Protein AF-0000000066258138 (afdb_homodimer)

Foldseek 3Di:
DPCQPVLVVLLVVVLVCLVVLHADALVSLLSVLLCLLVLNDDLVSLLSVFVSCVVSDPALSNLLSNLVNQQVQWQADAADPLEEEEEELDDLLLQFFAQSLLLQLLLLLLPHAYAYEWEADDNHQGTNVLLLVLLQFDLPFDVVLQNCLRHPLRYHYDYRCVTRVSCVSCVVSCVVVVDDGSVSVNRVSRRRNLALFYEYFYQDPVCQASVLLSSVVSRHAKYKAKADPVRDRACAAQAKIWIWIDHPNDTDIDIDYLVVQPDHRDDSVQRRAHHSNRSNVVSLCLLQQDDGRSVSRSLQRSLVSCCRSVVDPDSNVSSVSSNCSSPVSSSVVSSVVSSVSRPDDD/DPVQPVLVVLLVVVLVCLVVLHADALVSLLSVLLCLLVLNDDLVSLLSVFVSCVVSDPALSNLLSNLVNQQVQWQADAADPLEEEEEELDDLLLQFFAQSLLLQLLLLLLVHAYAYEWEADDNHQGTNVLLLVLLQFDLPFDVVLQNCLRHPLRYHYDYRCVTRVSCVSCVVSCVVVVDDGSVSVNRVSRRRNLALFYEYFYQDPVCQASVLLSSVVSRHAKYKAKADPVRDRACAAQAKIWIWIDHPNDTDIDIDYLVVQPAHRDDSVQRRAHHSNRSNVVSLCLLQQDDGRSVSRSLQRSLVSCCRSVVDPDSNVSSVSSNVSSPVSSSVVSSVVSSVSRPDDD

Radius of gyration: 32.5 Å; Cα contacts (8 Å, |Δi|>4): 1583; chains: 2; bounding box: 50×94×75 Å

Secondary structure (DSSP, 8-state):
--SHHHHHHHHHHHHHHHHTTPPPPHHHHHHHHHHHHTT-S-HHHHHHHHHHHHHH---HHHHHHHHHHHHHHS------TT-EEEEE-------B--HHHHHHHHHHHTT--EEEEE-S-SSSS--HHHHHHHHT--TT--HHHHHHHHHHSSEEEEEHHHH-GGGHHHHHHHHHH-S--THHHHGGG--TT--SEEEEE-SSGGGHHHHHHHHHHTT-SEEEEEEETTS-SS--SSS-EEEEEEETTEEEEEEE-GGGGTPPP--GGGGB--SHHHHHHHHHHHHTT--SHHHHHHHHHHHHHHHHHTS-SSHHHHHHHHHHHHHTTHHHHHHHHHHHHHT---/--SHHHHHHHHHHHHHHHHTTPPPPHHHHHHHHHHHHTT-S-HHHHHHHHHHHHHH---HHHHHHHHHHHHHHS------TT-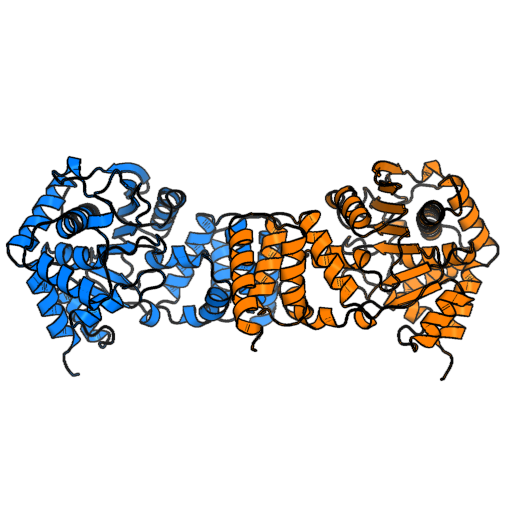EEEEE-------B--HHHHHHHHHHHTT--EEEEE-S-SSSS--HHHHHHHHT--TT--HHHHHHHHHHSSEEEEEHHHH-GGGHHHHHHHHHH-S--THHHHGGG--TT--SEEEEE-SSGGGHHHHHHHHHHTT-SEEEEEEETTS-SS--SSS-EEEEEEETTEEEEEEE-GGGGTPPP--GGGGB--SHHHHHHHHHHHHTT--SHHHHHHHHHHHHHHHHHTS-SSHHHHHHHHHHHHHTTHHHHHHHHHHHHHT---

InterPro domains:
  IPR000312 Glycosyl transferase, family 3 [PF00591] (83-331)
  IPR005940 Anthranilate phosphoribosyl transferase [MF_00211] (13-341)
  IPR005940 Anthranilate phosphoribosyl transferase [PTHR43285] (11-343)
  IPR005940 Anthranilate phosphoribosyl transferase [TIGR01245] (17-340)
  IPR017459 Glycosyl transferase family 3, N-terminal domain [PF02885] (12-74)
  IPR035902 Nucleoside phosphorylase/phosphoribosyltransferase catalytic domain superfamily [G3DSA:3.40.1030.10] (81-346)
  IPR035902 Nucleoside phosphorylase/phosphoribosyltransferase catalytic domain superfamily [SSF52418] (82-344)
  IPR036320 Glycosyl transferase family 3, N-terminal domain superfamily [SSF47648] (11-77)

Solvent-accessible surface area (backbone atoms only — not comparable to full-atom values): 33116 Å² total; per-residue (Å²): 132,82,72,57,61,64,50,48,51,50,49,24,53,50,42,42,41,31,37,75,57,47,83,53,51,38,66,56,21,28,51,54,40,44,37,37,46,68,57,70,52,53,48,15,40,50,15,17,48,40,27,18,37,38,38,71,53,76,47,50,40,33,53,38,14,36,23,52,41,50,45,70,61,28,53,66,48,84,60,54,89,70,23,26,27,46,32,46,39,51,74,41,70,70,39,45,48,61,44,50,61,54,14,39,34,28,36,16,42,68,69,40,31,23,55,30,46,38,41,64,48,84,64,42,69,33,20,56,53,42,24,39,43,60,67,52,32,41,86,80,38,55,67,69,37,42,42,43,26,25,63,76,52,17,37,24,74,43,49,40,76,80,26,39,63,43,50,67,56,46,47,62,36,49,61,59,35,59,52,86,37,69,70,48,62,33,59,64,62,35,45,49,53,63,57,35,21,32,34,36,12,28,43,42,68,86,46,21,55,47,49,26,52,28,39,48,77,73,58,41,56,22,32,37,16,23,18,12,76,86,37,39,32,36,57,37,29,66,41,47,13,46,33,14,34,24,46,86,89,38,77,46,77,52,74,45,46,33,61,78,55,74,39,68,73,39,57,73,76,60,40,50,40,47,46,24,61,56,32,24,52,52,47,52,42,32,27,69,44,47,83,53,57,57,40,48,33,22,26,51,43,20,3,50,42,32,31,42,55,62,77,34,90,38,56,46,58,14,29,51,51,30,49,47,19,21,68,70,38,38,14,38,47,36,52,54,50,42,26,54,49,27,60,56,81,131,132,81,68,58,60,65,48,48,52,50,50,25,51,50,43,41,41,31,36,74,57,47,83,52,50,37,66,55,22,29,53,52,41,45,37,38,47,69,56,70,52,53,49,16,40,51,15,17,48,41,27,17,38,39,39,71,55,74,47,52,40,34,52,36,15,38,24,52,40,51,44,70,61,28,54,64,46,82,61,54,90,70,22,26,27,47,31,45,40,51,72,41,68,68,40,46,48,60,43,51,60,52,15,39,34,28,36,17,43,67,70,41,32,23,55,29,47,38,40,64,48,86,63,40,70,33,20,54,51,41,24,39,43,60,67,53,33,41,86,79,38,55,65,67,37,41,41,45,23,25,64,76,53,17,37,24,74,43,51,41,75,80,27,39,62,42,50,67,56,46,48,62,34,50,61,60,35,58,52,87,38,68,70,47,63,35,59,63,61,35,46,48,53,63,58,35,20,33,34,36,13,28,44,43,68,83,45,21,56,47,50,24,52,27,39,48,76,73,60,42,55,21,33,37,15,22,18,12,75,86,36,38,31,37,57,35,29,64,40,49,12,45,33,14,32,25,47,88,91,40,78,45,79,52,72,47,47,31,61,78,55,74,38,68,72,39,58,72,76,60,39,51,40,47,46,23,61,56,31,26,52,52,48,51,41,33,26,70,44,46,84,53,55,56,42,49,32,21,26,52,43,20,3,49,43,31,31,42,57,63,77,33,90,37,56,46,57,14,28,51,50,30,50,49,21,21,68,70,38,38,13,38,48,38,51,53,50,41,27,54,50,28,60,56,81,131

Structure (mmCIF, N/CA/C/O backbone):
data_AF-0000000066258138-model_v1
#
loop_
_entity.id
_entity.type
_entity.pdbx_description
1 polymer 'Anthranilate phosphoribosyltransferase'
#
loop_
_atom_site.group_PDB
_atom_site.id
_atom_site.type_symbol
_atom_site.label_atom_id
_atom_site.label_alt_id
_atom_site.label_comp_id
_atom_site.label_asym_id
_atom_site.label_entity_id
_atom_site.label_seq_id
_atom_site.pdbx_PDB_ins_code
_atom_site.Cartn_x
_atom_site.Cartn_y
_atom_site.Cartn_z
_atom_site.occupancy
_atom_site.B_iso_or_equiv
_atom_site.auth_seq_id
_atom_site.auth_comp_id
_atom_site.auth_asym_id
_atom_site.auth_atom_id
_atom_site.pdbx_PDB_model_num
ATOM 1 N N . MET A 1 1 ? -26.719 3.637 -16.812 1 28.19 1 MET A N 1
ATOM 2 C CA . MET A 1 1 ? -26.484 4.492 -15.648 1 28.19 1 MET A CA 1
ATOM 3 C C . MET A 1 1 ? -25.078 4.309 -15.102 1 28.19 1 MET A C 1
ATOM 5 O O . MET A 1 1 ? -24.641 3.18 -14.883 1 28.19 1 MET A O 1
ATOM 9 N N . SER A 1 2 ? -24.031 5.078 -15.109 1 35.41 2 SER A N 1
ATOM 10 C CA . SER A 1 2 ? -22.578 5.059 -15.156 1 35.41 2 SER A CA 1
ATOM 11 C C . SER A 1 2 ? -21.984 4.469 -13.883 1 35.41 2 SER A C 1
ATOM 13 O O . SER A 1 2 ? -22.234 4.977 -12.781 1 35.41 2 SER A O 1
ATOM 15 N N . THR A 1 3 ? -21.797 3.062 -13.68 1 49.16 3 THR A N 1
ATOM 16 C CA . THR A 1 3 ? -21.297 2.055 -12.742 1 49.16 3 THR A CA 1
ATOM 17 C C . THR A 1 3 ? -20.078 2.572 -11.984 1 49.16 3 THR A C 1
ATOM 19 O O . THR A 1 3 ? -19.719 2.037 -10.93 1 49.16 3 THR A O 1
ATOM 22 N N . ALA A 1 4 ? -19.656 3.838 -12.273 1 62.53 4 ALA A N 1
ATOM 23 C CA . ALA A 1 4 ? -18.391 4.504 -11.969 1 62.53 4 ALA A CA 1
ATOM 24 C C . ALA A 1 4 ? -18.406 5.082 -10.562 1 62.53 4 ALA A C 1
ATOM 26 O O . ALA A 1 4 ? -17.484 4.844 -9.781 1 62.53 4 ALA A O 1
ATOM 27 N N . PRO A 1 5 ? -19.594 5.633 -10.227 1 62.19 5 PRO A N 1
ATOM 28 C CA . PRO A 1 5 ? -19.5 6.258 -8.906 1 62.19 5 PRO A CA 1
ATOM 29 C C . PRO A 1 5 ? -19.562 5.242 -7.77 1 62.19 5 PRO A C 1
ATOM 31 O O . PRO A 1 5 ? -18.844 5.375 -6.777 1 62.19 5 PRO A O 1
ATOM 34 N N . VAL A 1 6 ? -20.328 4.152 -7.898 1 70.75 6 VAL A N 1
ATOM 35 C CA . VAL A 1 6 ? -20.453 3.137 -6.859 1 70.75 6 VAL A CA 1
ATOM 36 C C . VAL A 1 6 ? -19.172 2.336 -6.754 1 70.75 6 VAL A C 1
ATOM 38 O O . VAL A 1 6 ? -18.719 2.02 -5.648 1 70.75 6 VAL A O 1
ATOM 41 N N . THR A 1 7 ? -18.594 2.18 -7.848 1 82 7 THR A N 1
ATOM 42 C CA . THR A 1 7 ? -17.344 1.426 -7.898 1 82 7 THR A CA 1
ATOM 43 C C . THR A 1 7 ? -16.219 2.211 -7.246 1 82 7 THR A C 1
ATOM 45 O O . THR A 1 7 ? -15.414 1.647 -6.504 1 82 7 THR A O 1
ATOM 48 N N . LEU A 1 8 ? -16.344 3.525 -7.531 1 81.81 8 LEU A N 1
ATOM 49 C CA . LEU A 1 8 ? -15.328 4.395 -6.945 1 81.81 8 LEU A CA 1
ATOM 50 C C . LEU A 1 8 ? -15.477 4.449 -5.426 1 81.81 8 LEU A C 1
ATOM 52 O O . LEU A 1 8 ? -14.484 4.363 -4.699 1 81.81 8 LEU A O 1
ATOM 56 N N . ALA A 1 9 ? -16.672 4.555 -4.969 1 88.38 9 ALA A N 1
ATOM 57 C CA . ALA A 1 9 ? -16.922 4.613 -3.533 1 88.38 9 ALA A CA 1
ATOM 58 C C . ALA A 1 9 ? -16.516 3.314 -2.846 1 88.38 9 ALA A C 1
ATOM 60 O O . ALA A 1 9 ? -15.938 3.338 -1.757 1 88.38 9 ALA A O 1
ATOM 61 N N . LEU A 1 10 ? -16.812 2.234 -3.469 1 93.62 10 LEU A N 1
ATOM 62 C CA . LEU A 1 10 ? -16.469 0.935 -2.898 1 93.62 10 LEU A CA 1
ATOM 63 C C . LEU A 1 10 ? -14.961 0.756 -2.807 1 93.62 10 LEU A C 1
ATOM 65 O O . LEU A 1 10 ? -14.445 0.261 -1.801 1 93.62 10 LEU A O 1
ATOM 69 N N . MET A 1 11 ? -14.258 1.179 -3.832 1 96.44 11 MET A N 1
ATOM 70 C CA . MET A 1 11 ? -12.805 1.067 -3.848 1 96.44 11 MET A CA 1
ATOM 71 C C . MET A 1 11 ? -12.188 1.863 -2.703 1 96.44 11 MET A C 1
ATOM 73 O O . MET A 1 11 ? -11.32 1.357 -1.989 1 96.44 11 MET A O 1
ATOM 77 N N . LYS A 1 12 ? -12.656 3.086 -2.514 1 96.38 12 LYS A N 1
ATOM 78 C CA . LYS A 1 12 ? -12.133 3.924 -1.436 1 96.38 12 LYS A CA 1
ATOM 79 C C . LYS A 1 12 ? -12.469 3.334 -0.069 1 96.38 12 LYS A C 1
ATOM 81 O O . LYS A 1 12 ? -11.648 3.375 0.85 1 96.38 12 LYS A O 1
ATOM 86 N N . GLU A 1 13 ? -13.648 2.805 0.04 1 96.88 13 GLU A N 1
ATOM 87 C CA . GLU A 1 13 ? -14.055 2.16 1.283 1 96.88 13 GLU A CA 1
ATOM 88 C C . GLU A 1 13 ? -13.148 0.978 1.615 1 96.88 13 GLU A C 1
ATOM 90 O O . GLU A 1 13 ? -12.703 0.832 2.756 1 96.88 13 GLU A O 1
ATOM 95 N N . ILE A 1 14 ? -12.867 0.158 0.681 1 97.75 14 ILE A N 1
ATOM 96 C CA . ILE A 1 14 ? -12.031 -1.023 0.871 1 97.75 14 ILE A CA 1
ATOM 97 C C . ILE A 1 14 ? -10.602 -0.597 1.208 1 97.75 14 ILE A C 1
ATOM 99 O O . ILE A 1 14 ? -9.977 -1.152 2.117 1 97.75 14 ILE A O 1
ATOM 103 N N . LEU A 1 15 ? -10.125 0.414 0.469 1 98.12 15 LEU A N 1
ATOM 104 C CA . LEU A 1 15 ? -8.781 0.909 0.759 1 98.12 15 LEU A CA 1
ATOM 105 C C . LEU A 1 15 ? -8.695 1.45 2.182 1 98.12 15 LEU A C 1
ATOM 107 O O . LEU A 1 15 ? -7.68 1.277 2.857 1 98.12 15 LEU A O 1
ATOM 111 N N . GLY A 1 16 ? -9.773 2.133 2.605 1 97.69 16 GLY A N 1
ATOM 112 C CA . GLY A 1 16 ? -9.82 2.602 3.982 1 97.69 16 GLY A CA 1
ATOM 113 C C . GLY A 1 16 ? -9.734 1.477 4.996 1 97.69 16 GLY A C 1
ATOM 114 O O . GLY A 1 16 ? -9.055 1.604 6.016 1 97.69 16 GLY A O 1
ATOM 115 N N . ARG A 1 17 ? -10.414 0.363 4.734 1 97.75 17 ARG A N 1
ATOM 116 C CA . ARG A 1 17 ? -10.367 -0.805 5.605 1 97.75 17 ARG A CA 1
ATOM 117 C C . ARG A 1 17 ? -8.969 -1.406 5.648 1 97.75 17 ARG A C 1
ATOM 119 O O . ARG A 1 17 ? -8.445 -1.703 6.727 1 97.75 17 ARG A O 1
ATOM 126 N N . VAL A 1 18 ? -8.336 -1.533 4.492 1 98.25 18 VAL A N 1
ATOM 127 C CA . VAL A 1 18 ? -6.996 -2.1 4.398 1 98.25 18 VAL A CA 1
ATOM 128 C C . VAL A 1 18 ? -6 -1.186 5.109 1 98.25 18 VAL A C 1
ATOM 130 O O . VAL A 1 18 ? -5.086 -1.662 5.785 1 98.25 18 VAL A O 1
ATOM 133 N N . ALA A 1 19 ? -6.242 0.104 5 1 97.81 19 ALA A N 1
ATOM 134 C CA . ALA A 1 19 ? -5.324 1.101 5.547 1 97.81 19 ALA A CA 1
ATOM 135 C C . ALA A 1 19 ? -5.199 0.958 7.062 1 97.81 19 ALA A C 1
ATOM 137 O O . ALA A 1 19 ? -4.16 1.281 7.637 1 97.81 19 ALA A O 1
ATOM 138 N N . VAL A 1 20 ? -6.223 0.449 7.719 1 97 20 VAL A N 1
ATOM 139 C CA . VAL A 1 20 ? -6.18 0.332 9.172 1 97 20 VAL A CA 1
ATOM 140 C C . VAL A 1 20 ? -5.871 -1.111 9.562 1 97 20 VAL A C 1
ATOM 142 O O . VAL A 1 20 ? -6.102 -1.512 10.711 1 97 20 VAL A O 1
ATOM 145 N N . GLY A 1 21 ? -5.52 -1.963 8.578 1 97.62 21 GLY A N 1
ATOM 146 C CA . GLY A 1 21 ? -5.059 -3.314 8.844 1 97.62 21 GLY A CA 1
ATOM 147 C C . GLY A 1 21 ? -6.18 -4.336 8.883 1 97.62 21 GLY A C 1
ATOM 148 O O . GLY A 1 21 ? -5.973 -5.48 9.297 1 97.62 21 GLY A O 1
ATOM 149 N N . ALA A 1 22 ? -7.367 -3.938 8.484 1 97.94 22 ALA A N 1
ATOM 150 C CA . ALA A 1 22 ? -8.5 -4.859 8.5 1 97.94 22 ALA A CA 1
ATOM 151 C C . ALA A 1 22 ? -8.445 -5.82 7.316 1 97.94 22 ALA A C 1
ATOM 153 O O . ALA A 1 22 ? -8.016 -5.445 6.227 1 97.94 22 ALA A O 1
ATOM 154 N N . SER A 1 23 ? -8.898 -7.059 7.566 1 98.19 23 SER A N 1
ATOM 155 C CA . SER A 1 23 ? -8.992 -8.039 6.492 1 98.19 23 SER A CA 1
ATOM 156 C C . SER A 1 23 ? -10.312 -7.91 5.742 1 98.19 23 SER A C 1
ATOM 158 O O . SER A 1 23 ? -11.234 -7.234 6.207 1 98.19 23 SER A O 1
ATOM 160 N N . LEU A 1 24 ? -10.344 -8.43 4.598 1 98.44 24 LEU A N 1
ATOM 161 C CA . LEU A 1 24 ? -11.555 -8.445 3.779 1 98.44 24 LEU A CA 1
ATOM 162 C C . LEU A 1 24 ? -12.227 -9.812 3.832 1 98.44 24 LEU A C 1
ATOM 164 O O . LEU A 1 24 ? -11.555 -10.844 3.891 1 98.44 24 LEU A O 1
ATOM 168 N N . SER A 1 25 ? -13.57 -9.82 3.832 1 98.44 25 SER A N 1
ATOM 169 C CA . SER A 1 25 ? -14.289 -11.062 3.594 1 98.44 25 SER A CA 1
ATOM 170 C C . SER A 1 25 ? -14.078 -11.562 2.168 1 98.44 25 SER A C 1
ATOM 172 O O . SER A 1 25 ? -13.57 -10.828 1.318 1 98.44 25 SER A O 1
ATOM 174 N N . GLU A 1 26 ? -14.461 -12.82 1.921 1 98.56 26 GLU A N 1
ATOM 175 C CA . GLU A 1 26 ? -14.375 -13.359 0.565 1 98.56 26 GLU A CA 1
ATOM 176 C C . GLU A 1 26 ? -15.164 -12.508 -0.418 1 98.56 26 GLU A C 1
ATOM 178 O O . GLU A 1 26 ? -14.695 -12.219 -1.52 1 98.56 26 GLU A O 1
ATOM 183 N N . THR A 1 27 ? -16.328 -12.07 0.033 1 98.25 27 THR A N 1
ATOM 184 C CA . THR A 1 27 ? -17.203 -11.273 -0.815 1 98.25 27 THR A CA 1
ATOM 185 C C . THR A 1 27 ? -16.594 -9.914 -1.108 1 98.25 27 THR A C 1
ATOM 187 O O . THR A 1 27 ? -16.609 -9.445 -2.25 1 98.25 27 THR A O 1
ATOM 190 N N . GLN A 1 28 ? -16.062 -9.227 -0.11 1 97.81 28 GLN A N 1
ATOM 191 C CA . GLN A 1 28 ? -15.383 -7.945 -0.303 1 97.81 28 GLN A CA 1
ATOM 192 C C . GLN A 1 28 ? -14.195 -8.086 -1.259 1 97.81 28 GLN A C 1
ATOM 194 O O . GLN A 1 28 ? -13.961 -7.211 -2.094 1 97.81 28 GLN A O 1
ATOM 199 N N . ALA A 1 29 ? -13.492 -9.227 -1.083 1 98.5 29 ALA A N 1
ATOM 200 C CA . ALA A 1 29 ? -12.367 -9.484 -1.971 1 98.5 29 ALA A CA 1
ATOM 201 C C . ALA A 1 29 ? -12.828 -9.672 -3.412 1 98.5 29 ALA A C 1
ATOM 203 O O . ALA A 1 29 ? -12.242 -9.109 -4.34 1 98.5 29 ALA A O 1
ATOM 204 N N . GLU A 1 30 ? -13.906 -10.438 -3.611 1 98.5 30 GLU A N 1
ATOM 205 C CA . GLU A 1 30 ? -14.453 -10.602 -4.953 1 98.5 30 GLU A CA 1
ATOM 206 C C . GLU A 1 30 ? -14.82 -9.258 -5.57 1 98.5 30 GLU A C 1
ATOM 208 O O . GLU A 1 30 ? -14.516 -9 -6.738 1 98.5 30 GLU A O 1
ATOM 213 N N . GLU A 1 31 ? -15.406 -8.391 -4.789 1 97.69 31 GLU A N 1
ATOM 214 C CA . GLU A 1 31 ? -15.859 -7.09 -5.273 1 97.69 31 GLU A CA 1
ATOM 215 C C . GLU A 1 31 ? -14.688 -6.219 -5.707 1 97.69 31 GLU A C 1
ATOM 217 O O . GLU A 1 31 ? -14.711 -5.625 -6.785 1 97.69 31 GLU A O 1
ATOM 222 N N . VAL A 1 32 ? -13.688 -6.184 -4.895 1 97.94 32 VAL A N 1
ATOM 223 C CA . VAL A 1 32 ? -12.586 -5.277 -5.199 1 97.94 32 VAL A CA 1
ATOM 224 C C . VAL A 1 32 ? -11.766 -5.832 -6.359 1 97.94 32 VAL A C 1
ATOM 226 O O . VAL A 1 32 ? -11.289 -5.078 -7.211 1 97.94 32 VAL A O 1
ATOM 229 N N . PHE A 1 33 ? -11.602 -7.113 -6.5 1 98.5 33 PHE A N 1
ATOM 230 C CA . PHE A 1 33 ? -10.828 -7.68 -7.598 1 98.5 33 PHE A CA 1
ATOM 231 C C . PHE A 1 33 ? -11.625 -7.652 -8.891 1 98.5 33 PHE A C 1
ATOM 233 O O . PHE A 1 33 ? -11.055 -7.582 -9.984 1 98.5 33 PHE A O 1
ATOM 240 N N . GLU A 1 34 ? -12.953 -7.688 -8.773 1 98.12 34 GLU A N 1
ATOM 241 C CA . GLU A 1 34 ? -13.781 -7.418 -9.953 1 98.12 34 GLU A CA 1
ATOM 242 C C . GLU A 1 34 ? -13.539 -6.012 -10.484 1 98.12 34 GLU A C 1
ATOM 244 O O . GLU A 1 34 ? -13.398 -5.816 -11.695 1 98.12 34 GLU A O 1
ATOM 249 N N . ILE A 1 35 ? -13.422 -5.012 -9.578 1 97.94 35 ILE A N 1
ATOM 250 C CA . ILE A 1 35 ? -13.195 -3.621 -9.945 1 97.94 35 ILE A CA 1
ATOM 251 C C . ILE A 1 35 ? -11.852 -3.488 -10.664 1 97.94 35 ILE A C 1
ATOM 253 O O . ILE A 1 35 ? -11.781 -2.926 -11.758 1 97.94 35 ILE A O 1
ATOM 257 N N . ILE A 1 36 ? -10.781 -4.074 -10.078 1 97.06 36 ILE A N 1
ATOM 258 C CA . ILE A 1 36 ? -9.445 -3.854 -10.625 1 97.06 36 ILE A CA 1
ATOM 259 C C . ILE A 1 36 ? -9.281 -4.652 -11.922 1 97.06 36 ILE A C 1
ATOM 261 O O . ILE A 1 36 ? -8.688 -4.164 -12.883 1 97.06 36 ILE A O 1
ATOM 265 N N . MET A 1 37 ? -9.883 -5.82 -12.023 1 96.81 37 MET A N 1
ATOM 266 C CA . MET A 1 37 ? -9.695 -6.672 -13.195 1 96.81 37 MET A CA 1
ATOM 267 C C . MET A 1 37 ? -10.648 -6.273 -14.32 1 96.81 37 MET A C 1
ATOM 269 O O . MET A 1 37 ? -10.555 -6.789 -15.438 1 96.81 37 MET A O 1
ATOM 273 N N . SER A 1 38 ? -11.555 -5.359 -14.055 1 97.31 38 SER A N 1
ATOM 274 C CA . SER A 1 38 ? -12.422 -4.789 -15.094 1 97.31 38 SER A CA 1
ATOM 275 C C . SER A 1 38 ? -11.867 -3.463 -15.602 1 97.31 38 SER A C 1
ATOM 277 O O . SER A 1 38 ? -12.453 -2.844 -16.5 1 97.31 38 SER A O 1
ATOM 279 N N . GLY A 1 39 ? -10.812 -3.045 -15.023 1 97.12 39 GLY A N 1
ATOM 280 C CA . GLY A 1 39 ? -10.164 -1.818 -15.461 1 97.12 39 GLY A CA 1
ATOM 281 C C . GLY A 1 39 ? -10.758 -0.574 -14.828 1 97.12 39 GLY A C 1
ATOM 282 O O . GLY A 1 39 ? -10.57 0.536 -15.328 1 97.12 39 GLY A O 1
ATOM 283 N N . ASP A 1 40 ? -11.422 -0.728 -13.68 1 97.5 40 ASP A N 1
ATOM 284 C CA . ASP A 1 40 ? -12.172 0.376 -13.086 1 97.5 40 ASP A CA 1
ATOM 285 C C . ASP A 1 40 ? -11.43 0.95 -11.875 1 97.5 40 ASP A C 1
ATOM 287 O O . ASP A 1 40 ? -12.016 1.69 -11.078 1 97.5 40 ASP A O 1
ATOM 291 N N . ALA A 1 41 ? -10.227 0.616 -11.641 1 97.81 41 ALA A N 1
ATOM 292 C CA . ALA A 1 41 ? -9.398 1.166 -10.57 1 97.81 41 ALA A CA 1
ATOM 293 C C . ALA A 1 41 ? -8.188 1.904 -11.141 1 97.81 41 ALA A C 1
ATOM 295 O O . ALA A 1 41 ? -7.637 1.504 -12.164 1 97.81 41 ALA A O 1
ATOM 296 N N . THR A 1 42 ? -7.805 2.992 -10.5 1 98.06 42 THR A N 1
ATOM 297 C CA . THR A 1 42 ? -6.625 3.738 -10.93 1 98.06 42 THR A CA 1
ATOM 298 C C . THR A 1 42 ? -5.348 3.008 -10.523 1 98.06 42 THR A C 1
ATOM 300 O O . THR A 1 42 ? -5.363 2.174 -9.617 1 98.06 42 THR A O 1
ATOM 303 N N . PRO A 1 43 ? -4.191 3.311 -11.195 1 98.5 43 PRO A N 1
ATOM 304 C CA . PRO A 1 43 ? -2.922 2.693 -10.805 1 98.5 43 PRO A CA 1
ATOM 305 C C . PRO A 1 43 ? -2.592 2.914 -9.328 1 98.5 43 PRO A C 1
ATOM 307 O O . PRO A 1 43 ? -2.107 2 -8.656 1 98.5 43 PRO A O 1
ATOM 310 N N . ALA A 1 44 ? -2.914 4.074 -8.789 1 98.69 44 ALA A N 1
ATOM 311 C CA . ALA A 1 44 ? -2.637 4.375 -7.387 1 98.69 44 ALA A CA 1
ATOM 312 C C . ALA A 1 44 ? -3.453 3.473 -6.465 1 98.69 44 ALA A C 1
ATOM 314 O O . ALA A 1 44 ? -2.945 2.99 -5.449 1 98.69 44 ALA A O 1
ATOM 315 N N . GLN A 1 45 ? -4.691 3.283 -6.844 1 98.69 45 GLN A N 1
ATOM 316 C CA . GLN A 1 45 ? -5.559 2.414 -6.059 1 98.69 45 GLN A CA 1
ATOM 317 C C . GLN A 1 45 ? -5.066 0.97 -6.094 1 98.69 45 GLN A C 1
ATOM 319 O O . GLN A 1 45 ? -5.055 0.29 -5.062 1 98.69 45 GLN A O 1
ATOM 324 N N . ILE A 1 46 ? -4.668 0.521 -7.289 1 98.75 46 ILE A N 1
ATOM 325 C CA . ILE A 1 46 ? -4.156 -0.838 -7.441 1 98.75 46 ILE A CA 1
ATOM 326 C C . ILE A 1 46 ? -2.879 -1.003 -6.621 1 98.75 46 ILE A C 1
ATOM 328 O O . ILE A 1 46 ? -2.748 -1.954 -5.848 1 98.75 46 ILE A O 1
ATOM 332 N N . GLY A 1 47 ? -1.945 -0.029 -6.766 1 98.75 47 GLY A N 1
ATOM 333 C CA . GLY A 1 47 ? -0.721 -0.076 -5.984 1 98.75 47 GLY A CA 1
ATOM 334 C C . GLY A 1 47 ? -0.971 -0.097 -4.488 1 98.75 47 GLY A C 1
ATOM 335 O O . GLY A 1 47 ? -0.375 -0.898 -3.764 1 98.75 47 GLY A O 1
ATOM 336 N N . GLY A 1 48 ? -1.854 0.778 -4.047 1 98.81 48 GLY A N 1
ATOM 337 C CA . GLY A 1 48 ? -2.188 0.844 -2.633 1 98.81 48 GLY A CA 1
ATOM 338 C C . GLY A 1 48 ? -2.789 -0.443 -2.1 1 98.81 48 GLY A C 1
ATOM 339 O O . GLY A 1 48 ? -2.393 -0.926 -1.037 1 98.81 48 GLY A O 1
ATOM 340 N N . LEU A 1 49 ? -3.74 -1.012 -2.824 1 98.75 49 LEU A N 1
ATOM 341 C CA . LEU A 1 49 ? -4.379 -2.252 -2.395 1 98.75 49 LEU A CA 1
ATOM 342 C C . LEU A 1 49 ? -3.359 -3.383 -2.297 1 98.75 49 LEU A C 1
ATOM 344 O O . LEU A 1 49 ? -3.283 -4.07 -1.276 1 98.75 49 LEU A O 1
ATOM 348 N N . LEU A 1 50 ? -2.559 -3.527 -3.359 1 98.75 50 LEU A N 1
ATOM 349 C CA . LEU A 1 50 ? -1.638 -4.656 -3.439 1 98.75 50 LEU A CA 1
ATOM 350 C C . LEU A 1 50 ? -0.589 -4.582 -2.334 1 98.75 50 LEU A C 1
ATOM 352 O O . LEU A 1 50 ? -0.347 -5.57 -1.636 1 98.75 50 LEU A O 1
ATOM 356 N N . LEU A 1 51 ? -0.001 -3.412 -2.125 1 98.56 51 LEU A N 1
ATOM 357 C CA . LEU A 1 51 ? 1.037 -3.309 -1.105 1 98.56 51 LEU A CA 1
ATOM 358 C C . LEU A 1 51 ? 0.428 -3.324 0.292 1 98.56 51 LEU A C 1
ATOM 360 O O . LEU A 1 51 ? 1.036 -3.844 1.232 1 98.56 51 LEU A O 1
ATOM 364 N N . GLY A 1 52 ? -0.783 -2.707 0.43 1 98.56 52 GLY A N 1
ATOM 365 C CA . GLY A 1 52 ? -1.462 -2.797 1.713 1 98.56 52 GLY A CA 1
ATOM 366 C C . GLY A 1 52 ? -1.707 -4.227 2.158 1 98.56 52 GLY A C 1
ATOM 367 O O . GLY A 1 52 ? -1.42 -4.586 3.303 1 98.56 52 GLY A O 1
ATOM 368 N N . LEU A 1 53 ? -2.207 -5.047 1.243 1 98.75 53 LEU A N 1
ATOM 369 C CA . LEU A 1 53 ? -2.453 -6.453 1.549 1 98.75 53 LEU A CA 1
ATOM 370 C C . LEU A 1 53 ? -1.15 -7.172 1.88 1 98.75 53 LEU A C 1
ATOM 372 O O . LEU A 1 53 ? -1.098 -7.973 2.818 1 98.75 53 LEU A O 1
ATOM 376 N N . ARG A 1 54 ? -0.134 -6.879 1.105 1 98.38 54 ARG A N 1
ATOM 377 C CA . ARG A 1 54 ? 1.155 -7.543 1.266 1 98.38 54 ARG A CA 1
ATOM 378 C C . ARG A 1 54 ? 1.764 -7.234 2.629 1 98.38 54 ARG A C 1
ATOM 380 O O . ARG A 1 54 ? 2.238 -8.141 3.322 1 98.38 54 ARG A O 1
ATOM 387 N N . VAL A 1 55 ? 1.763 -6.004 3.031 1 98.12 55 VAL A N 1
ATOM 388 C CA . VAL A 1 55 ? 2.342 -5.574 4.301 1 98.12 55 VAL A CA 1
ATOM 389 C C . VAL A 1 55 ? 1.568 -6.199 5.461 1 98.12 55 VAL A C 1
ATOM 391 O O . VAL A 1 55 ? 2.166 -6.695 6.418 1 98.12 55 VAL A O 1
ATOM 394 N N . ARG A 1 56 ? 0.286 -6.203 5.398 1 97.38 56 ARG A N 1
ATOM 395 C CA . ARG A 1 56 ? -0.57 -6.734 6.453 1 97.38 56 ARG A CA 1
ATOM 396 C C . ARG A 1 56 ? -0.477 -8.258 6.523 1 97.38 56 ARG A C 1
ATOM 398 O O . ARG A 1 56 ? -0.57 -8.844 7.602 1 97.38 56 ARG A O 1
ATOM 405 N N . GLY A 1 57 ? -0.238 -8.891 5.305 1 97.62 57 GLY A N 1
ATOM 406 C CA . GLY A 1 57 ? -0.378 -10.328 5.133 1 97.62 57 GLY A CA 1
ATOM 407 C C . GLY A 1 57 ? -1.7 -10.727 4.508 1 97.62 57 GLY A C 1
ATOM 408 O O . GLY A 1 57 ? -2.764 -10.5 5.094 1 97.62 57 GLY A O 1
ATOM 409 N N . GLU A 1 58 ? -1.703 -11.289 3.33 1 98.5 58 GLU A N 1
ATOM 410 C CA . GLU A 1 58 ? -2.902 -11.719 2.617 1 98.5 58 GLU A CA 1
ATOM 411 C C . GLU A 1 58 ? -3.588 -12.875 3.342 1 98.5 58 GLU A C 1
ATOM 413 O O . GLU A 1 58 ? -2.922 -13.758 3.887 1 98.5 58 GLU A O 1
ATOM 418 N N . THR A 1 59 ? -4.902 -12.898 3.373 1 98.69 59 THR A N 1
ATOM 419 C CA . THR A 1 59 ? -5.645 -13.938 4.078 1 98.69 59 THR A CA 1
ATOM 420 C C . THR A 1 59 ? -6.23 -14.945 3.094 1 98.69 59 THR A C 1
ATOM 422 O O . THR A 1 59 ? -6.289 -14.688 1.892 1 98.69 59 THR A O 1
ATOM 425 N N . VAL A 1 60 ? -6.672 -16.094 3.623 1 98.88 60 VAL A N 1
ATOM 426 C CA . VAL A 1 60 ? -7.312 -17.156 2.846 1 98.88 60 VAL A CA 1
ATOM 427 C C . VAL A 1 60 ? -8.555 -16.594 2.146 1 98.88 60 VAL A C 1
ATOM 429 O O . VAL A 1 60 ? -8.781 -16.875 0.966 1 98.88 60 VAL A O 1
ATOM 432 N N . GLU A 1 61 ? -9.352 -15.758 2.881 1 98.81 61 GLU A N 1
ATOM 433 C CA . GLU A 1 61 ? -10.57 -15.172 2.324 1 98.81 61 GLU A CA 1
ATOM 434 C C . GLU A 1 61 ? -10.25 -14.258 1.146 1 98.81 61 GLU A C 1
ATOM 436 O O . GLU A 1 61 ? -10.906 -14.32 0.106 1 98.81 61 GLU A O 1
ATOM 441 N N . GLU A 1 62 ? -9.266 -13.406 1.329 1 98.88 62 GLU A N 1
ATOM 442 C CA . GLU A 1 62 ? -8.875 -12.453 0.293 1 98.88 62 GLU A CA 1
ATOM 443 C C . GLU A 1 62 ? -8.352 -13.164 -0.948 1 98.88 62 GLU A C 1
ATOM 445 O O . GLU A 1 62 ? -8.742 -12.836 -2.07 1 98.88 62 GLU A O 1
ATOM 450 N N . ILE A 1 63 ? -7.488 -14.211 -0.758 1 98.94 63 ILE A N 1
ATOM 451 C CA . ILE A 1 63 ? -6.93 -14.969 -1.873 1 98.94 63 ILE A CA 1
ATOM 452 C C . ILE A 1 63 ? -8.047 -15.734 -2.586 1 98.94 63 ILE A C 1
ATOM 454 O O . ILE A 1 63 ? -8.078 -15.781 -3.818 1 98.94 63 ILE A O 1
ATOM 458 N N . THR A 1 64 ? -8.992 -16.281 -1.814 1 98.88 64 THR A N 1
ATOM 459 C CA . THR A 1 64 ? -10.102 -17.031 -2.387 1 98.88 64 THR A CA 1
ATOM 460 C C . THR A 1 64 ? -10.953 -16.141 -3.283 1 98.88 64 THR A C 1
ATOM 462 O O . THR A 1 64 ? -11.234 -16.484 -4.43 1 98.88 64 THR A O 1
ATOM 465 N N . GLY A 1 65 ? -11.32 -14.961 -2.734 1 98.81 65 GLY A N 1
ATOM 466 C CA . GLY A 1 65 ? -12.117 -14.039 -3.523 1 98.81 65 GLY A CA 1
ATOM 467 C C . GLY A 1 65 ? -11.422 -13.578 -4.789 1 98.81 65 GLY A C 1
ATOM 468 O O . GLY A 1 65 ? -12.031 -13.523 -5.855 1 98.81 65 GLY A O 1
ATOM 469 N N . ALA A 1 66 ? -10.156 -13.25 -4.695 1 98.81 66 ALA A N 1
ATOM 470 C CA . ALA A 1 66 ? -9.375 -12.82 -5.852 1 98.81 66 ALA A CA 1
ATOM 471 C C . ALA A 1 66 ? -9.297 -13.922 -6.902 1 98.81 66 ALA A C 1
ATOM 473 O O . ALA A 1 66 ? -9.469 -13.664 -8.094 1 98.81 66 ALA A O 1
ATOM 474 N N . ALA A 1 67 ? -9.039 -15.141 -6.465 1 98.81 67 ALA A N 1
ATOM 475 C CA . ALA A 1 67 ? -8.922 -16.281 -7.375 1 98.81 67 ALA A CA 1
ATOM 476 C C . ALA A 1 67 ? -10.242 -16.547 -8.094 1 98.81 67 ALA A C 1
ATOM 478 O O . ALA A 1 67 ? -10.25 -16.859 -9.289 1 98.81 67 ALA A O 1
ATOM 479 N N . ARG A 1 68 ? -11.383 -16.438 -7.395 1 98.69 68 ARG A N 1
ATOM 480 C CA . ARG A 1 68 ? -12.688 -16.641 -8.016 1 98.69 68 ARG A CA 1
ATOM 481 C C . ARG A 1 68 ? -12.906 -15.672 -9.172 1 98.69 68 ARG A C 1
ATOM 483 O O . ARG A 1 68 ? -13.414 -16.062 -10.227 1 98.69 68 ARG A O 1
ATOM 490 N N . ILE A 1 69 ? -12.508 -14.398 -8.977 1 98.69 69 ILE A N 1
ATOM 491 C CA . ILE A 1 69 ? -12.688 -13.398 -10.023 1 98.69 69 ILE A CA 1
ATOM 492 C C . ILE A 1 69 ? -11.742 -13.703 -11.188 1 98.69 69 ILE A C 1
ATOM 494 O O . ILE A 1 69 ? -12.133 -13.586 -12.352 1 98.69 69 ILE A O 1
ATOM 498 N N . MET A 1 70 ? -10.516 -14.102 -10.883 1 98.31 70 MET A N 1
ATOM 499 C CA . MET A 1 70 ? -9.578 -14.445 -11.945 1 98.31 70 MET A CA 1
ATOM 500 C C . MET A 1 70 ? -10.094 -15.617 -12.773 1 98.31 70 MET A C 1
ATOM 502 O O . MET A 1 70 ? -9.992 -15.609 -14 1 98.31 70 MET A O 1
ATOM 506 N N . ARG A 1 71 ? -10.688 -16.641 -12.117 1 98.5 71 ARG A N 1
ATOM 507 C CA . ARG A 1 71 ? -11.289 -17.781 -12.812 1 98.5 71 ARG A CA 1
ATOM 508 C C . ARG A 1 71 ? -12.469 -17.328 -13.672 1 98.5 71 ARG A C 1
ATOM 510 O O . ARG A 1 71 ? -12.609 -17.766 -14.812 1 98.5 71 ARG A O 1
ATOM 517 N N . ALA A 1 72 ? -13.266 -16.453 -13.086 1 98.25 72 ALA A N 1
ATOM 518 C CA . ALA A 1 72 ? -14.484 -16.016 -13.758 1 98.25 72 ALA A CA 1
ATOM 519 C C . ALA A 1 72 ? -14.164 -15.258 -15.039 1 98.25 72 ALA A C 1
ATOM 521 O O . ALA A 1 72 ? -14.906 -15.336 -16.031 1 98.25 72 ALA A O 1
ATOM 522 N N . LYS A 1 73 ? -13.078 -14.625 -15.102 1 98.19 73 LYS A N 1
ATOM 523 C CA . LYS A 1 73 ? -12.758 -13.758 -16.234 1 98.19 73 LYS A CA 1
ATOM 524 C C . LYS A 1 73 ? -11.836 -14.461 -17.219 1 98.19 73 LYS A C 1
ATOM 526 O O . LYS A 1 73 ? -11.516 -13.914 -18.281 1 98.19 73 LYS A O 1
ATOM 531 N N . ALA A 1 74 ? -11.391 -15.68 -16.922 1 98.38 74 ALA A N 1
ATOM 532 C CA . ALA A 1 74 ? -10.461 -16.406 -17.766 1 98.38 74 ALA A CA 1
ATOM 533 C C . ALA A 1 74 ? -11.164 -16.969 -19 1 98.38 74 ALA A C 1
ATOM 535 O O . ALA A 1 74 ? -12.344 -17.328 -18.938 1 98.38 74 ALA A O 1
ATOM 536 N N . LEU A 1 75 ? -10.484 -16.969 -20.141 1 98.31 75 LEU A N 1
ATOM 537 C CA . LEU A 1 75 ? -10.914 -17.766 -21.281 1 98.31 75 LEU A CA 1
ATOM 538 C C . LEU A 1 75 ? -10.719 -19.266 -21 1 98.31 75 LEU A C 1
ATOM 540 O O . LEU A 1 75 ? -9.586 -19.75 -21.016 1 98.31 75 LEU A O 1
ATOM 544 N N . LYS A 1 76 ? -11.781 -19.953 -20.844 1 98.31 76 LYS A N 1
ATOM 545 C CA . LYS A 1 76 ? -11.75 -21.328 -20.375 1 98.31 76 LYS A CA 1
ATOM 546 C C . LYS A 1 76 ? -11.469 -22.297 -21.516 1 98.31 76 LYS A C 1
ATOM 548 O O . LYS A 1 76 ? -11.625 -21.953 -22.688 1 98.31 76 LYS A O 1
ATOM 553 N N . ILE A 1 77 ? -11 -23.406 -21.172 1 98.44 77 ILE A N 1
ATOM 554 C CA . ILE A 1 77 ? -10.836 -24.531 -22.078 1 98.44 77 ILE A CA 1
ATOM 555 C C . ILE A 1 77 ? -11.32 -25.812 -21.422 1 98.44 77 ILE A C 1
ATOM 557 O O . ILE A 1 77 ? -11.117 -26.016 -20.219 1 98.44 77 ILE A O 1
ATOM 561 N N . GLU A 1 78 ? -11.953 -26.641 -22.172 1 98.19 78 GLU A N 1
ATOM 562 C CA . GLU A 1 78 ? -12.414 -27.922 -21.641 1 98.19 78 GLU A CA 1
ATOM 563 C C . GLU A 1 78 ? -11.266 -28.938 -21.562 1 98.19 78 GLU A C 1
ATOM 565 O O . GLU A 1 78 ? -10.469 -29.047 -22.5 1 98.19 78 GLU A O 1
ATOM 570 N N . ALA A 1 79 ? -11.156 -29.594 -20.5 1 98.19 79 ALA A N 1
ATOM 571 C CA . ALA A 1 79 ? -10.164 -30.656 -20.297 1 98.19 79 ALA A CA 1
ATOM 572 C C . ALA A 1 79 ? -10.844 -31.984 -19.953 1 98.19 79 ALA A C 1
ATOM 574 O O . ALA A 1 79 ? -11.992 -32 -19.516 1 98.19 79 ALA A O 1
ATOM 575 N N . PRO A 1 80 ? -10.141 -33.031 -20.203 1 98.06 80 PRO A N 1
ATOM 576 C CA . PRO A 1 80 ? -10.688 -34.344 -19.797 1 98.06 80 PRO A CA 1
ATOM 577 C C . PRO A 1 80 ? -10.953 -34.406 -18.297 1 98.06 80 PRO A C 1
ATOM 579 O O . PRO A 1 80 ? -10.211 -33.812 -17.5 1 98.06 80 PRO A O 1
ATOM 582 N N . PRO A 1 81 ? -12.047 -35.156 -17.953 1 96.62 81 PRO A N 1
ATOM 583 C CA . PRO A 1 81 ? -12.266 -35.344 -16.516 1 96.62 81 PRO A CA 1
ATOM 584 C C . PRO A 1 81 ? -11.039 -35.938 -15.812 1 96.62 81 PRO A C 1
ATOM 586 O O . PRO A 1 81 ? -10.367 -36.812 -16.375 1 96.62 81 PRO A O 1
ATOM 589 N N . GLY A 1 82 ? -10.773 -35.438 -14.672 1 96.56 82 GLY A N 1
ATOM 590 C CA . GLY A 1 82 ? -9.664 -35.969 -13.891 1 96.56 82 GLY A CA 1
ATOM 591 C C . GLY A 1 82 ? -8.336 -35.312 -14.219 1 96.56 82 GLY A C 1
ATOM 592 O O . GLY A 1 82 ? -7.301 -35.688 -13.672 1 96.56 82 GLY A O 1
ATOM 593 N N . SER A 1 83 ? -8.352 -34.281 -15.094 1 98.62 83 SER A N 1
ATOM 594 C CA . SER A 1 83 ? -7.125 -33.562 -15.438 1 98.62 83 SER A CA 1
ATOM 595 C C . SER A 1 83 ? -6.48 -32.969 -14.203 1 98.62 83 SER A C 1
ATOM 597 O O . SER A 1 83 ? -7.172 -32.469 -13.312 1 98.62 83 SER A O 1
ATOM 599 N N . VAL A 1 84 ? -5.152 -33 -14.156 1 98.81 84 VAL A N 1
ATOM 600 C CA . VAL A 1 84 ? -4.391 -32.406 -13.062 1 98.81 84 VAL A CA 1
ATOM 601 C C . VAL A 1 84 ? -3.561 -31.234 -13.578 1 98.81 84 VAL A C 1
ATOM 603 O O . VAL A 1 84 ? -3.297 -31.141 -14.781 1 98.81 84 VAL A O 1
ATOM 606 N N . ASP A 1 85 ? -3.262 -30.328 -12.742 1 98.81 85 ASP A N 1
ATOM 607 C CA . ASP A 1 85 ? -2.275 -29.281 -13 1 98.81 85 ASP A CA 1
ATOM 608 C C . ASP A 1 85 ? -1.068 -29.438 -12.078 1 98.81 85 ASP A C 1
ATOM 610 O O . ASP A 1 85 ? -1.215 -29.797 -10.906 1 98.81 85 ASP A O 1
ATOM 614 N N . ILE A 1 86 ? 0.09 -29.297 -12.57 1 98.69 86 ILE A N 1
ATOM 615 C CA . ILE A 1 86 ? 1.354 -29.234 -11.844 1 98.69 86 ILE A CA 1
ATOM 616 C C . ILE A 1 86 ? 1.995 -27.859 -12.062 1 98.69 86 ILE A C 1
ATOM 618 O O . ILE A 1 86 ? 2.557 -27.594 -13.125 1 98.69 86 ILE A O 1
ATOM 622 N N . VAL A 1 87 ? 1.923 -27.062 -11.047 1 97.31 87 VAL A N 1
ATOM 623 C CA . VAL A 1 87 ? 2.246 -25.656 -11.258 1 97.31 87 VAL A CA 1
ATOM 624 C C . VAL A 1 87 ? 2.826 -25.047 -9.977 1 97.31 87 VAL A C 1
ATOM 626 O O . VAL A 1 87 ? 2.602 -25.578 -8.883 1 97.31 87 VAL A O 1
ATOM 629 N N . GLY A 1 88 ? 3.617 -24.094 -10.141 1 95.75 88 GLY A N 1
ATOM 630 C CA . GLY A 1 88 ? 4.18 -23.375 -9.023 1 95.75 88 GLY A CA 1
ATOM 631 C C . GLY A 1 88 ? 3.881 -21.875 -9.07 1 95.75 88 GLY A C 1
ATOM 632 O O . GLY A 1 88 ? 3.537 -21.344 -10.125 1 95.75 88 GLY A O 1
ATOM 633 N N . THR A 1 89 ? 4.031 -21.281 -7.965 1 94.44 89 THR A N 1
ATOM 634 C CA . THR A 1 89 ? 3.863 -19.828 -7.906 1 94.44 89 THR A CA 1
ATOM 635 C C . THR A 1 89 ? 5.031 -19.125 -8.586 1 94.44 89 THR A C 1
ATOM 637 O O . THR A 1 89 ? 4.934 -17.938 -8.93 1 94.44 89 THR A O 1
ATOM 640 N N . GLY A 1 90 ? 6.051 -19.859 -8.727 1 90.38 90 GLY A N 1
ATOM 641 C CA . GLY A 1 90 ? 7.281 -19.172 -9.086 1 90.38 90 GLY A CA 1
ATOM 642 C C . GLY A 1 90 ? 7.828 -18.297 -7.973 1 90.38 90 GLY A C 1
ATOM 643 O O . GLY A 1 90 ? 7.324 -18.328 -6.848 1 90.38 90 GLY A O 1
ATOM 644 N N . GLY A 1 91 ? 9.039 -17.672 -8.258 1 86.56 91 GLY A N 1
ATOM 645 C CA . GLY A 1 91 ? 9.602 -16.719 -7.328 1 86.56 91 GLY A CA 1
ATOM 646 C C . GLY A 1 91 ? 10.516 -17.344 -6.297 1 86.56 91 GLY A C 1
ATOM 647 O O . GLY A 1 91 ? 10.891 -16.703 -5.312 1 86.56 91 GLY A O 1
ATOM 648 N N . ASP A 1 92 ? 10.836 -18.578 -6.48 1 85.62 92 ASP A N 1
ATOM 649 C CA . ASP A 1 92 ? 11.75 -19.188 -5.523 1 85.62 92 ASP A CA 1
ATOM 650 C C . ASP A 1 92 ? 13.195 -18.734 -5.773 1 85.62 92 ASP A C 1
ATOM 652 O O . ASP A 1 92 ? 14.07 -18.938 -4.926 1 85.62 92 ASP A O 1
ATOM 656 N N . GLU A 1 93 ? 13.406 -18.125 -6.984 1 84.94 93 GLU A N 1
ATOM 657 C CA . GLU A 1 93 ? 14.688 -17.531 -7.367 1 84.94 93 GLU A CA 1
ATOM 658 C C . GLU A 1 93 ? 15.797 -18.578 -7.367 1 84.94 93 GLU A C 1
ATOM 660 O O . GLU A 1 93 ? 16.969 -18.234 -7.16 1 84.94 93 GLU A O 1
ATOM 665 N N . ALA A 1 94 ? 15.453 -19.875 -7.555 1 88.44 94 ALA A N 1
ATOM 666 C CA . ALA A 1 94 ? 16.438 -20.938 -7.48 1 88.44 94 ALA A CA 1
ATOM 667 C C . ALA A 1 94 ? 17.062 -21.203 -8.852 1 88.44 94 ALA A C 1
ATOM 669 O O . ALA A 1 94 ? 18.172 -21.734 -8.938 1 88.44 94 ALA A O 1
ATOM 670 N N . GLY A 1 9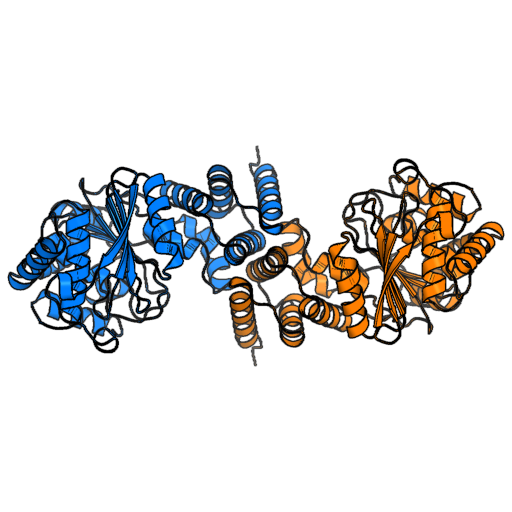5 ? 16.312 -20.891 -9.914 1 91.44 95 GLY A N 1
ATOM 671 C CA . GLY A 1 95 ? 16.828 -21.062 -11.266 1 91.44 95 GLY A CA 1
ATOM 672 C C . GLY A 1 95 ? 17.047 -22.516 -11.633 1 91.44 95 GLY A C 1
ATOM 673 O O . GLY A 1 95 ? 18.062 -22.859 -12.266 1 91.44 95 GLY A O 1
ATOM 674 N N . THR A 1 96 ? 16.203 -23.391 -11.188 1 93.88 96 THR A N 1
ATOM 675 C CA . THR A 1 96 ? 16.328 -24.828 -11.461 1 93.88 96 THR A CA 1
ATOM 676 C C . THR A 1 96 ? 15.828 -25.141 -12.867 1 93.88 96 THR A C 1
ATOM 678 O O . THR A 1 96 ? 15.344 -24.266 -13.578 1 93.88 96 THR A O 1
ATOM 681 N N . PHE A 1 97 ? 16.031 -26.406 -13.266 1 96.19 97 PHE A N 1
ATOM 682 C CA . PHE A 1 97 ? 15.422 -26.922 -14.484 1 96.19 97 PHE A CA 1
ATOM 683 C C . PHE A 1 97 ? 13.906 -26.781 -14.43 1 96.19 97 PHE A C 1
ATOM 685 O O . PHE A 1 97 ? 13.344 -26.422 -13.391 1 96.19 97 PHE A O 1
ATOM 692 N N . ASN A 1 98 ? 13.289 -26.969 -15.594 1 96.69 98 ASN A N 1
ATOM 693 C CA . ASN A 1 98 ? 11.828 -26.938 -15.648 1 96.69 98 ASN A CA 1
ATOM 694 C C . ASN A 1 98 ? 11.227 -28.266 -15.18 1 96.69 98 ASN A C 1
ATOM 696 O O . ASN A 1 98 ? 10.805 -29.078 -15.992 1 96.69 98 ASN A O 1
ATOM 700 N N . ILE A 1 99 ? 11.094 -28.328 -13.914 1 98.06 99 ILE A N 1
ATOM 701 C CA . ILE A 1 99 ? 10.742 -29.578 -13.242 1 98.06 99 ILE A CA 1
ATOM 702 C C . ILE A 1 99 ? 9.266 -29.891 -13.469 1 98.06 99 ILE A C 1
ATOM 704 O O . ILE A 1 99 ? 8.922 -30.984 -13.906 1 98.06 99 ILE A O 1
ATOM 708 N N . SER A 1 100 ? 8.383 -28.969 -13.195 1 98.19 100 SER A N 1
ATOM 709 C CA . SER A 1 100 ? 6.949 -29.219 -13.305 1 98.19 100 SER A CA 1
ATOM 710 C C . SER A 1 100 ? 6.547 -29.484 -1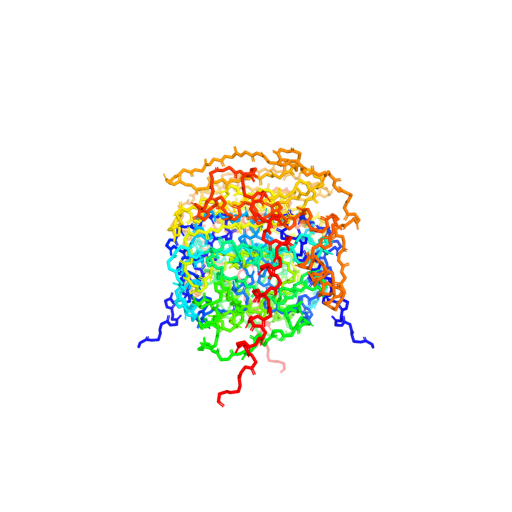4.75 1 98.19 100 SER A C 1
ATOM 712 O O . SER A 1 100 ? 5.648 -30.297 -15.008 1 98.19 100 SER A O 1
ATOM 714 N N . THR A 1 101 ? 7.211 -28.812 -15.711 1 98.25 101 THR A N 1
ATOM 715 C CA . THR A 1 101 ? 6.926 -29.047 -17.125 1 98.25 101 THR A CA 1
ATOM 716 C C . THR A 1 101 ? 7.305 -30.469 -17.531 1 98.25 101 THR A C 1
ATOM 718 O O . THR A 1 101 ? 6.516 -31.156 -18.172 1 98.25 101 THR A O 1
ATOM 721 N N . ALA A 1 102 ? 8.5 -30.906 -17.109 1 98.81 102 ALA A N 1
ATOM 722 C CA . ALA A 1 102 ? 8.93 -32.281 -17.406 1 98.81 102 ALA A CA 1
ATOM 723 C C . ALA A 1 102 ? 8 -33.281 -16.734 1 98.81 102 ALA A C 1
ATOM 725 O O . ALA A 1 102 ? 7.629 -34.281 -17.344 1 98.81 102 ALA A O 1
ATOM 726 N N . ALA A 1 103 ? 7.703 -33 -15.477 1 98.94 103 ALA A N 1
ATOM 727 C CA . ALA A 1 103 ? 6.809 -33.875 -14.734 1 98.94 103 ALA A CA 1
ATOM 728 C C . ALA A 1 103 ? 5.473 -34.062 -15.453 1 98.94 103 ALA A C 1
ATOM 730 O O . ALA A 1 103 ? 4.855 -35.125 -15.406 1 98.94 103 ALA A O 1
ATOM 731 N N . SER A 1 104 ? 5.008 -33.031 -16.125 1 98.94 104 SER A N 1
ATOM 732 C CA . SER A 1 104 ? 3.734 -33.062 -16.844 1 98.94 104 SER A CA 1
ATOM 733 C C . SER A 1 104 ? 3.744 -34.094 -17.953 1 98.94 104 SER A C 1
ATOM 735 O O . SER A 1 104 ? 2.76 -34.812 -18.141 1 98.94 104 SER A O 1
ATOM 737 N N . PHE A 1 105 ? 4.828 -34.219 -18.719 1 98.94 105 PHE A N 1
ATOM 738 C CA . PHE A 1 105 ? 4.934 -35.219 -19.766 1 98.94 105 PHE A CA 1
ATOM 739 C C . PHE A 1 105 ? 4.938 -36.625 -19.188 1 98.94 105 PHE A C 1
ATOM 741 O O . PHE A 1 105 ? 4.316 -37.531 -19.734 1 98.94 105 PHE A O 1
ATOM 748 N N . VAL A 1 106 ? 5.648 -36.781 -18.062 1 98.94 106 VAL A N 1
ATOM 749 C CA . VAL A 1 106 ? 5.742 -38.062 -17.406 1 98.94 106 VAL A CA 1
ATOM 750 C C . VAL A 1 106 ? 4.363 -38.5 -16.922 1 98.94 106 VAL A C 1
ATOM 752 O O . VAL A 1 106 ? 3.947 -39.625 -17.125 1 98.94 106 VAL A O 1
ATOM 755 N N . VAL A 1 107 ? 3.652 -37.625 -16.266 1 98.94 107 VAL A N 1
ATOM 756 C CA . VAL A 1 107 ? 2.328 -37.906 -15.727 1 98.94 107 VAL A CA 1
ATOM 757 C C . VAL A 1 107 ? 1.363 -38.219 -16.859 1 98.94 107 VAL A C 1
ATOM 759 O O . VAL A 1 107 ? 0.575 -39.156 -16.766 1 98.94 107 VAL A O 1
ATOM 762 N N . ALA A 1 108 ? 1.401 -37.469 -17.969 1 98.94 108 ALA A N 1
ATOM 763 C CA . ALA A 1 108 ? 0.577 -37.75 -19.141 1 98.94 108 ALA A CA 1
ATOM 764 C C . ALA A 1 108 ? 0.853 -39.156 -19.688 1 98.94 108 ALA A C 1
ATOM 766 O O . ALA A 1 108 ? -0.074 -39.875 -20.078 1 98.94 108 ALA A O 1
ATOM 767 N N . ALA A 1 109 ? 2.102 -39.531 -19.75 1 98.88 109 ALA A N 1
ATOM 768 C CA . ALA A 1 109 ? 2.506 -40.844 -20.25 1 98.88 109 ALA A CA 1
ATOM 769 C C . ALA A 1 109 ? 1.92 -41.938 -19.375 1 98.88 109 ALA A C 1
ATOM 771 O O . ALA A 1 109 ? 1.726 -43.062 -19.844 1 98.88 109 ALA A O 1
ATOM 772 N N . CYS A 1 110 ? 1.681 -41.625 -18.141 1 98.81 110 CYS A N 1
ATOM 773 C CA . CYS A 1 110 ? 1.089 -42.594 -17.219 1 98.81 110 CYS A CA 1
ATOM 774 C C . CYS A 1 110 ? -0.426 -42.656 -17.375 1 98.81 110 CYS A C 1
ATOM 776 O O . CYS A 1 110 ? -1.111 -43.344 -16.641 1 98.81 110 CYS A O 1
ATOM 778 N N . GLY A 1 111 ? -0.977 -41.844 -18.266 1 98.62 111 GLY A N 1
ATOM 779 C CA . GLY A 1 111 ? -2.387 -41.906 -18.609 1 98.62 111 GLY A CA 1
ATOM 780 C C . GLY A 1 111 ? -3.238 -40.875 -17.922 1 98.62 111 GLY A C 1
ATOM 781 O O . GLY A 1 111 ? -4.461 -40.875 -18.078 1 98.62 111 GLY A O 1
ATOM 782 N N . VAL A 1 112 ? -2.693 -39.969 -17.188 1 98.88 112 VAL A N 1
ATOM 783 C CA . VAL A 1 112 ? -3.412 -38.906 -16.5 1 98.88 112 VAL A CA 1
ATOM 784 C C . VAL A 1 112 ? -3.369 -37.625 -17.344 1 98.88 112 VAL A C 1
ATOM 786 O O . VAL A 1 112 ? -2.289 -37.156 -17.688 1 98.88 112 VAL A O 1
ATOM 789 N N . PRO A 1 113 ? -4.512 -37.062 -17.719 1 98.88 113 PRO A N 1
ATOM 790 C CA . PRO A 1 113 ? -4.473 -35.812 -18.453 1 98.88 113 PRO A CA 1
ATOM 791 C C . PRO A 1 113 ? -3.902 -34.656 -17.641 1 98.88 113 PRO A C 1
ATOM 793 O O . PRO A 1 113 ? -4.215 -34.531 -16.453 1 98.88 113 PRO A O 1
ATOM 796 N N . VAL A 1 114 ? -3.061 -33.875 -18.219 1 98.94 114 VAL A N 1
ATOM 797 C CA . VAL A 1 114 ? -2.418 -32.75 -17.547 1 98.94 114 VAL A CA 1
ATOM 798 C C . VAL A 1 114 ? -2.75 -31.453 -18.281 1 98.94 114 VAL A C 1
ATOM 800 O O . VAL A 1 114 ? -2.324 -31.25 -19.422 1 98.94 114 VAL A O 1
ATOM 803 N N . ALA A 1 115 ? -3.557 -30.625 -17.703 1 98.88 115 ALA A N 1
ATOM 804 C CA . ALA A 1 115 ? -3.77 -29.25 -18.141 1 98.88 115 ALA A CA 1
ATOM 805 C C . ALA A 1 115 ? -2.781 -28.297 -17.484 1 98.88 115 ALA A C 1
ATOM 807 O O . ALA A 1 115 ? -3.115 -27.625 -16.5 1 98.88 115 ALA A O 1
ATOM 808 N N . LYS A 1 116 ? -1.608 -28.156 -18.016 1 98.62 116 LYS A N 1
ATOM 809 C CA . LYS A 1 116 ? -0.495 -27.453 -17.375 1 98.62 116 LYS A CA 1
ATOM 810 C C . LYS A 1 116 ? -0.604 -25.953 -17.562 1 98.62 116 LYS A C 1
ATOM 812 O O . LYS A 1 116 ? -0.364 -25.438 -18.656 1 98.62 116 LYS A O 1
ATOM 817 N N . HIS A 1 117 ? -0.957 -25.281 -16.531 1 98 117 HIS A N 1
ATOM 818 C CA . HIS A 1 117 ? -0.954 -23.828 -16.547 1 98 117 HIS A CA 1
ATOM 819 C C . HIS A 1 117 ? 0.464 -23.281 -16.422 1 98 117 HIS A C 1
ATOM 821 O O . HIS A 1 117 ? 1.297 -23.844 -15.711 1 98 117 HIS A O 1
ATOM 827 N N . GLY A 1 118 ? 0.742 -22.234 -17.188 1 95.12 118 GLY A N 1
ATOM 828 C CA . GLY A 1 118 ? 2.102 -21.719 -17.094 1 95.12 118 GLY A CA 1
ATOM 829 C C . GLY A 1 118 ? 2.297 -20.391 -17.797 1 95.12 118 GLY A C 1
ATOM 830 O O . GLY A 1 118 ? 1.352 -19.844 -18.359 1 95.12 118 GLY A O 1
ATOM 831 N N . ASN A 1 119 ? 3.453 -19.922 -17.625 1 92.44 119 ASN A N 1
ATOM 832 C CA . ASN A 1 119 ? 3.844 -18.609 -18.125 1 92.44 119 ASN A CA 1
ATOM 833 C C . ASN A 1 119 ? 5.316 -18.562 -18.531 1 92.44 119 ASN A C 1
ATOM 835 O O . ASN A 1 119 ? 6.004 -19.594 -18.469 1 92.44 119 ASN A O 1
ATOM 839 N N . ARG A 1 120 ? 5.723 -17.453 -19.062 1 85.94 120 ARG A N 1
ATOM 840 C CA . ARG A 1 120 ? 7.137 -17.156 -19.281 1 85.94 120 ARG A CA 1
ATOM 841 C C . ARG A 1 120 ? 7.855 -16.922 -17.953 1 85.94 120 ARG A C 1
ATOM 843 O O . ARG A 1 120 ? 7.211 -16.734 -16.922 1 85.94 120 ARG A O 1
ATOM 850 N N . ALA A 1 121 ? 9.086 -16.984 -18.125 1 80.94 121 ALA A N 1
ATOM 851 C CA . ALA A 1 121 ? 9.891 -16.781 -16.922 1 80.94 121 ALA A CA 1
ATOM 852 C C . ALA A 1 121 ? 9.633 -15.406 -16.328 1 80.94 121 ALA A C 1
ATOM 854 O O . ALA A 1 121 ? 9.625 -14.398 -17.031 1 80.94 121 ALA A O 1
ATOM 855 N N . VAL A 1 122 ? 9.484 -15.328 -15 1 67.62 122 VAL A N 1
ATOM 856 C CA . VAL A 1 122 ? 9.414 -14.07 -14.266 1 67.62 122 VAL A CA 1
ATOM 857 C C . VAL A 1 122 ? 10.727 -13.836 -13.523 1 67.62 122 VAL A C 1
ATOM 859 O O . VAL A 1 122 ? 11.32 -12.758 -13.617 1 67.62 122 VAL A O 1
ATOM 862 N N . SER A 1 123 ? 11.164 -14.883 -12.781 1 67 123 SER A N 1
ATOM 863 C CA . SER A 1 123 ? 12.383 -14.75 -11.992 1 67 123 SER A CA 1
ATOM 864 C C . SER A 1 123 ? 13.438 -15.766 -12.414 1 67 123 SER A C 1
ATOM 866 O O . SER A 1 123 ? 14.586 -15.688 -11.992 1 67 123 SER A O 1
ATOM 868 N N . SER A 1 124 ? 13.023 -16.797 -13.242 1 75.88 124 SER A N 1
ATOM 869 C CA . SER A 1 124 ? 13.953 -17.812 -13.734 1 75.88 124 SER A CA 1
ATOM 870 C C . SER A 1 124 ? 14.484 -17.438 -15.117 1 75.88 124 SER A C 1
ATOM 872 O O . SER A 1 124 ? 13.992 -16.5 -15.75 1 75.88 124 SER A O 1
ATOM 874 N N . LYS A 1 125 ? 15.492 -18.234 -15.523 1 80 125 LYS A N 1
ATOM 875 C CA . LYS A 1 125 ? 16.062 -18 -16.844 1 80 125 LYS A CA 1
ATOM 876 C C . LYS A 1 125 ? 15.203 -18.641 -17.938 1 80 125 LYS A C 1
ATOM 878 O O . LYS A 1 125 ? 15.32 -18.281 -19.109 1 80 125 LYS A O 1
ATOM 883 N N . SER A 1 126 ? 14.391 -19.594 -17.422 1 87.69 126 SER A N 1
ATOM 884 C CA . SER A 1 126 ? 13.539 -20.297 -18.375 1 87.69 126 SER A CA 1
ATOM 885 C C . SER A 1 126 ? 12.219 -20.719 -17.734 1 87.69 126 SER A C 1
ATOM 887 O O . SER A 1 126 ? 12.203 -21.578 -16.844 1 87.69 126 SER A O 1
ATOM 889 N N . GLY A 1 127 ? 11.164 -20.125 -18.219 1 92.88 127 GLY A N 1
ATOM 890 C CA . GLY A 1 127 ? 9.844 -20.547 -17.766 1 92.88 127 GLY A CA 1
ATOM 891 C C . GLY A 1 127 ? 9.297 -21.719 -18.578 1 92.88 127 GLY A C 1
ATOM 892 O O . GLY A 1 127 ? 10 -22.266 -19.422 1 92.88 127 GLY A O 1
ATOM 893 N N . ALA A 1 128 ? 8.117 -22.109 -18.281 1 95.62 128 ALA A N 1
ATOM 894 C CA . ALA A 1 128 ? 7.488 -23.25 -18.953 1 95.62 128 ALA A CA 1
ATOM 895 C C . ALA A 1 128 ? 7.328 -22.969 -20.453 1 95.62 128 ALA A C 1
ATOM 897 O O . ALA A 1 128 ? 7.648 -23.828 -21.281 1 95.62 128 ALA A O 1
ATOM 898 N N . SER A 1 129 ? 6.848 -21.734 -20.797 1 96 129 SER A N 1
ATOM 899 C CA . SER A 1 129 ? 6.645 -21.422 -22.203 1 96 129 SER A CA 1
ATOM 900 C C . SER A 1 129 ? 7.969 -21.359 -22.953 1 96 129 SER A C 1
ATOM 902 O O . SER A 1 129 ? 8.047 -21.734 -24.125 1 96 129 SER A O 1
ATOM 904 N N . ASP A 1 130 ? 9.039 -20.922 -22.312 1 96.56 130 ASP A N 1
ATOM 905 C CA . ASP A 1 130 ? 10.359 -20.797 -22.938 1 96.56 130 ASP A CA 1
ATOM 906 C C . ASP A 1 130 ? 10.93 -22.172 -23.281 1 96.56 130 ASP A C 1
ATOM 908 O O . ASP A 1 130 ? 11.391 -22.375 -24.406 1 96.56 130 ASP A O 1
ATOM 912 N N . VAL A 1 131 ? 10.898 -23.047 -22.344 1 97.75 131 VAL A N 1
ATOM 913 C CA . VAL A 1 131 ? 11.484 -24.375 -22.562 1 97.75 131 VAL A CA 1
ATOM 914 C C . VAL A 1 131 ? 10.648 -25.141 -23.578 1 97.75 131 VAL A C 1
ATOM 916 O O . VAL A 1 131 ? 11.188 -25.891 -24.406 1 97.75 131 VAL A O 1
ATOM 919 N N . LEU A 1 132 ? 9.336 -25.031 -23.516 1 98.56 132 LEU A N 1
ATOM 920 C CA . LEU A 1 132 ? 8.469 -25.703 -24.469 1 98.56 132 LEU A CA 1
ATOM 921 C C . LEU A 1 132 ? 8.734 -25.234 -25.891 1 98.56 132 LEU A C 1
ATOM 923 O O . LEU A 1 132 ? 8.812 -26.031 -26.812 1 98.56 132 LEU A O 1
ATOM 927 N N . THR A 1 133 ? 8.867 -23.922 -26.031 1 98.25 133 THR A N 1
ATOM 928 C CA . THR A 1 133 ? 9.203 -23.359 -27.344 1 98.25 133 THR A CA 1
ATOM 929 C C . THR A 1 133 ? 10.539 -23.906 -27.828 1 98.25 133 THR A C 1
ATOM 931 O O . THR A 1 133 ? 10.656 -24.312 -29 1 98.25 133 THR A O 1
ATOM 934 N N . ALA A 1 134 ? 11.516 -23.938 -26.969 1 98.12 134 ALA A N 1
ATOM 935 C CA . ALA A 1 134 ? 12.836 -24.453 -27.312 1 98.12 134 ALA A CA 1
ATOM 936 C C . ALA A 1 134 ? 12.766 -25.922 -27.703 1 98.12 134 ALA A C 1
ATOM 938 O O . ALA A 1 134 ? 13.555 -26.391 -28.531 1 98.12 134 ALA A O 1
ATOM 939 N N . LEU A 1 135 ? 11.82 -26.688 -27.141 1 98.56 135 LEU A N 1
ATOM 940 C CA . LEU A 1 135 ? 11.641 -28.094 -27.438 1 98.56 135 LEU A CA 1
ATOM 941 C C . LEU A 1 135 ? 10.914 -28.297 -28.766 1 98.56 135 LEU A C 1
ATOM 943 O O . LEU A 1 135 ? 10.891 -29.391 -29.312 1 98.56 135 LEU A O 1
ATOM 947 N N . GLY A 1 136 ? 10.266 -27.203 -29.219 1 98.31 136 GLY A N 1
ATOM 948 C CA . GLY A 1 136 ? 9.602 -27.281 -30.516 1 98.31 136 GLY A CA 1
ATOM 949 C C . GLY A 1 136 ? 8.086 -27.219 -30.422 1 98.31 136 GLY A C 1
ATOM 950 O O . GLY A 1 136 ? 7.391 -27.328 -31.422 1 98.31 136 GLY A O 1
ATOM 951 N N . VAL A 1 137 ? 7.574 -27.016 -29.281 1 98.56 137 VAL A N 1
ATOM 952 C CA . VAL A 1 137 ? 6.133 -26.875 -29.094 1 98.56 137 VAL A CA 1
ATOM 953 C C . VAL A 1 137 ? 5.684 -25.484 -29.531 1 98.56 137 VAL A C 1
ATOM 955 O O . VAL A 1 137 ? 6.348 -24.5 -29.234 1 98.56 137 VAL A O 1
ATOM 958 N N . ASN A 1 138 ? 4.586 -25.359 -30.297 1 98.19 138 ASN A N 1
ATOM 959 C CA . ASN A 1 138 ? 3.992 -24.078 -30.656 1 98.19 138 ASN A CA 1
ATOM 960 C C . ASN A 1 138 ? 3.084 -23.562 -29.531 1 98.19 138 ASN A C 1
ATOM 962 O O . ASN A 1 138 ? 1.898 -23.891 -29.5 1 98.19 138 ASN A O 1
ATOM 966 N N . ILE A 1 139 ? 3.609 -22.688 -28.734 1 96.19 139 ILE A N 1
ATOM 967 C CA . ILE A 1 139 ? 2.889 -22.203 -27.562 1 96.19 139 ILE A CA 1
ATOM 968 C C . ILE A 1 139 ? 1.766 -21.266 -28 1 96.19 139 ILE A C 1
ATOM 970 O O . ILE A 1 139 ? 0.87 -20.953 -27.203 1 96.19 139 ILE A O 1
ATOM 974 N N . ASP A 1 140 ? 1.759 -20.828 -29.312 1 95.25 140 ASP A N 1
ATOM 975 C CA . ASP A 1 140 ? 0.741 -19.938 -29.844 1 95.25 140 ASP A CA 1
ATOM 976 C C . ASP A 1 140 ? -0.244 -20.688 -30.734 1 95.25 140 ASP A C 1
ATOM 978 O O . ASP A 1 140 ? -0.986 -20.078 -31.516 1 95.25 140 ASP A O 1
ATOM 982 N N . ALA A 1 141 ? -0.158 -21.938 -30.609 1 97 141 ALA A N 1
ATOM 983 C CA . ALA A 1 141 ? -1.064 -22.75 -31.422 1 97 141 ALA A CA 1
ATOM 984 C C . ALA A 1 141 ? -2.518 -22.344 -31.172 1 97 141 ALA A C 1
ATOM 986 O O . ALA A 1 141 ? -2.869 -21.891 -30.078 1 97 141 ALA A O 1
ATOM 987 N N . ASP A 1 142 ? -3.357 -22.562 -32.219 1 96.81 142 ASP A N 1
ATOM 988 C CA . ASP A 1 142 ? -4.793 -22.344 -32.062 1 96.81 142 ASP A CA 1
ATOM 989 C C . ASP A 1 142 ? -5.344 -23.156 -30.891 1 96.81 142 ASP A C 1
ATOM 991 O O . ASP A 1 142 ? -4.918 -24.297 -30.656 1 96.81 142 ASP A O 1
ATOM 995 N N . PHE A 1 143 ? -6.332 -22.594 -30.203 1 97.12 143 PHE A N 1
ATOM 996 C CA . PHE A 1 143 ? -6.898 -23.25 -29.031 1 97.12 143 PHE A CA 1
ATOM 997 C C . PHE A 1 143 ? -7.457 -24.625 -29.375 1 97.12 143 PHE A C 1
ATOM 999 O O . PHE A 1 143 ? -7.445 -25.531 -28.547 1 97.12 143 PHE A O 1
ATOM 1006 N N . ALA A 1 144 ? -7.898 -24.766 -30.609 1 97.69 144 ALA A N 1
ATOM 1007 C CA . ALA A 1 144 ? -8.391 -26.078 -31.047 1 97.69 144 ALA A CA 1
ATOM 1008 C C . ALA A 1 144 ? -7.297 -27.125 -30.969 1 97.69 144 ALA A C 1
ATOM 1010 O O . ALA A 1 144 ? -7.562 -28.281 -30.625 1 97.69 144 ALA A O 1
ATOM 1011 N N . LEU A 1 145 ? -6.121 -26.734 -31.312 1 98.38 145 LEU A N 1
ATOM 1012 C CA . LEU A 1 145 ? -4.988 -27.656 -31.266 1 98.38 145 LEU A CA 1
ATOM 1013 C C . LEU A 1 145 ? -4.562 -27.906 -29.828 1 98.38 145 LEU A C 1
ATOM 1015 O O . LEU A 1 145 ? -4.152 -29.016 -29.484 1 98.38 145 LEU A O 1
ATOM 1019 N N . VAL A 1 146 ? -4.617 -26.906 -28.984 1 98.31 146 VAL A N 1
ATOM 1020 C CA . VAL A 1 146 ? -4.348 -27.078 -27.562 1 98.31 146 VAL A CA 1
ATOM 1021 C C . VAL A 1 146 ? -5.355 -28.062 -26.969 1 98.31 146 VAL A C 1
ATOM 1023 O O . VAL A 1 146 ? -4.98 -28.969 -26.219 1 98.31 146 VAL A O 1
ATOM 1026 N N . HIS A 1 147 ? -6.637 -27.844 -27.344 1 98.31 147 HIS A N 1
ATOM 1027 C CA . HIS A 1 147 ? -7.691 -28.75 -26.922 1 98.31 147 HIS A CA 1
ATOM 1028 C C . HIS A 1 147 ? -7.418 -30.172 -27.406 1 98.31 147 HIS A C 1
ATOM 1030 O O . HIS A 1 147 ? -7.551 -31.125 -26.625 1 98.31 147 HIS A O 1
ATOM 1036 N N . GLU A 1 148 ? -7.012 -30.312 -28.625 1 98.31 148 GLU A N 1
ATOM 1037 C CA . GLU A 1 148 ? -6.75 -31.625 -29.203 1 98.31 148 GLU A CA 1
ATOM 1038 C C . GLU A 1 148 ? -5.625 -32.344 -28.469 1 98.31 148 GLU A C 1
ATOM 1040 O O . GLU A 1 148 ? -5.75 -33.5 -28.109 1 98.31 148 GLU A O 1
ATOM 1045 N N . THR A 1 149 ? -4.504 -31.672 -28.25 1 98.44 149 THR A N 1
ATOM 1046 C CA . THR A 1 149 ? -3.387 -32.312 -27.562 1 98.44 149 THR A CA 1
ATOM 1047 C C . THR A 1 149 ? -3.771 -32.688 -26.141 1 98.44 149 THR A C 1
ATOM 1049 O O . THR A 1 149 ? -3.305 -33.688 -25.609 1 98.44 149 THR A O 1
ATOM 1052 N N . LEU A 1 150 ? -4.551 -31.859 -25.5 1 98.5 150 LEU A N 1
ATOM 1053 C CA . LEU A 1 150 ? -5.016 -32.125 -24.141 1 98.5 150 LEU A CA 1
ATOM 1054 C C . LEU A 1 150 ? -5.891 -33.375 -24.125 1 98.5 150 LEU A C 1
ATOM 1056 O O . LEU A 1 150 ? -5.734 -34.25 -23.25 1 98.5 150 LEU A O 1
ATOM 1060 N N . TRP A 1 151 ? -6.766 -33.562 -25.031 1 98.44 151 TRP A N 1
ATOM 1061 C CA . TRP A 1 151 ? -7.73 -34.656 -25.031 1 98.44 151 TRP A CA 1
ATOM 1062 C C . TRP A 1 151 ? -7.121 -35.906 -25.641 1 98.44 151 TRP A C 1
ATOM 1064 O O . TRP A 1 151 ? -7.348 -37 -25.156 1 98.44 151 TRP A O 1
ATOM 1074 N N . GLU A 1 152 ? -6.301 -35.781 -26.672 1 98.25 152 GLU A N 1
ATOM 1075 C CA . GLU A 1 152 ? -5.793 -36.938 -27.391 1 98.25 152 GLU A CA 1
ATOM 1076 C C . GLU A 1 152 ? -4.426 -37.375 -26.875 1 98.25 152 GLU A C 1
ATOM 1078 O O . GLU A 1 152 ? -4.086 -38.562 -26.891 1 98.25 152 GLU A O 1
ATOM 1083 N N . ASN A 1 153 ? -3.639 -36.438 -26.438 1 98.44 153 ASN A N 1
ATOM 1084 C CA . ASN A 1 153 ? -2.262 -36.688 -26.031 1 98.44 153 ASN A CA 1
ATOM 1085 C C . ASN A 1 153 ? -2.102 -36.562 -24.516 1 98.44 153 ASN A C 1
ATOM 1087 O O . ASN A 1 153 ? -1.008 -36.75 -23.984 1 98.44 153 ASN A O 1
ATOM 1091 N N . LYS A 1 154 ? -3.139 -36.156 -23.844 1 98.5 154 LYS A N 1
ATOM 1092 C CA . LYS A 1 154 ? -3.26 -36.125 -22.391 1 98.5 154 LYS A CA 1
ATOM 1093 C C . LYS A 1 154 ? -2.383 -35 -21.797 1 98.5 154 LYS A C 1
ATOM 1095 O O . LYS A 1 154 ? -2.049 -35.031 -20.609 1 98.5 154 LYS A O 1
ATOM 1100 N N . VAL A 1 155 ? -1.965 -34.094 -22.594 1 98.75 155 VAL A N 1
ATOM 1101 C CA . VAL A 1 155 ? -1.236 -32.969 -22.047 1 98.75 155 VAL A CA 1
ATOM 1102 C C . VAL A 1 155 ? -1.521 -31.719 -22.875 1 98.75 155 VAL A C 1
ATOM 1104 O O . VAL A 1 155 ? -1.577 -31.781 -24.109 1 98.75 155 VAL A O 1
ATOM 1107 N N . GLY A 1 156 ? -1.813 -30.656 -22.281 1 98.44 156 GLY A N 1
ATOM 1108 C CA . GLY A 1 156 ? -1.97 -29.344 -22.891 1 98.44 156 GLY A CA 1
ATOM 1109 C C . GLY A 1 156 ? -1.326 -28.234 -22.078 1 98.44 156 GLY A C 1
ATOM 1110 O O . GLY A 1 156 ? -1.394 -28.234 -20.844 1 98.44 156 GLY A O 1
ATOM 1111 N N . PHE A 1 157 ? -0.651 -27.359 -22.75 1 98.44 157 PHE A N 1
ATOM 1112 C CA . PHE A 1 157 ? -0.065 -26.188 -22.094 1 98.44 157 PHE A CA 1
ATOM 1113 C C . PHE A 1 157 ? -0.991 -24.984 -22.219 1 98.44 157 PHE A C 1
ATOM 1115 O O . PHE A 1 157 ? -1.349 -24.578 -23.328 1 98.44 157 PHE A O 1
ATOM 1122 N N . LEU A 1 158 ? -1.393 -24.516 -21.125 1 98.44 158 LEU A N 1
ATOM 1123 C CA . LEU A 1 158 ? -2.283 -23.359 -21.047 1 98.44 158 LEU A CA 1
ATOM 1124 C C . LEU A 1 158 ? -1.501 -22.094 -20.734 1 98.44 158 LEU A C 1
ATOM 1126 O O . LEU A 1 158 ? -1.311 -21.75 -19.562 1 98.44 158 LEU A O 1
ATOM 1130 N N . MET A 1 159 ? -1.134 -21.438 -21.781 1 97.25 159 MET A N 1
ATOM 1131 C CA . MET A 1 159 ? -0.348 -20.219 -21.672 1 97.25 159 MET A CA 1
ATOM 1132 C C . MET A 1 159 ? -1.151 -19.125 -20.969 1 97.25 159 MET A C 1
ATOM 1134 O O . MET A 1 159 ? -2.109 -18.594 -21.547 1 97.25 159 MET A O 1
ATOM 1138 N N . ALA A 1 160 ? -0.697 -18.688 -19.859 1 97 160 ALA A N 1
ATOM 1139 C CA . ALA A 1 160 ? -1.478 -17.859 -18.953 1 97 160 ALA A CA 1
ATOM 1140 C C . ALA A 1 160 ? -1.933 -16.578 -19.641 1 97 160 ALA A C 1
ATOM 1142 O O . ALA A 1 160 ? -3.113 -16.219 -19.594 1 97 160 ALA A O 1
ATOM 1143 N N . PRO A 1 161 ? -1.062 -15.812 -20.422 1 96.06 161 PRO A N 1
ATOM 1144 C CA . PRO A 1 161 ? -1.476 -14.547 -21.016 1 96.06 161 PRO A CA 1
ATOM 1145 C C . PRO A 1 161 ? -2.604 -14.711 -22.031 1 96.06 161 PRO A C 1
ATOM 1147 O O . PRO A 1 161 ? -3.355 -13.766 -22.281 1 96.06 161 PRO A O 1
ATOM 1150 N N . ARG A 1 162 ? -2.713 -15.875 -22.562 1 97.38 162 ARG A N 1
ATOM 1151 C CA . ARG A 1 162 ? -3.736 -16.094 -23.578 1 97.38 162 ARG A CA 1
ATOM 1152 C C . ARG A 1 162 ? -5.102 -16.328 -22.938 1 97.38 162 ARG A C 1
ATOM 1154 O O . ARG A 1 162 ? -6.133 -16.156 -23.594 1 97.38 162 ARG A O 1
ATOM 1161 N N . HIS A 1 163 ? -5.098 -16.766 -21.719 1 98.19 163 HIS A N 1
ATOM 1162 C CA . HIS A 1 163 ? -6.348 -17.109 -21.047 1 98.19 163 HIS A CA 1
ATOM 1163 C C . HIS A 1 163 ? -6.797 -16 -20.094 1 98.19 163 HIS A C 1
ATOM 1165 O O . HIS A 1 163 ? -7.977 -15.922 -19.75 1 98.19 163 HIS A O 1
ATOM 1171 N N . HIS A 1 164 ? -5.852 -15.211 -19.625 1 98.06 164 HIS A N 1
ATOM 1172 C CA . HIS A 1 164 ? -6.148 -14.234 -18.578 1 98.06 164 HIS A CA 1
ATOM 1173 C C . HIS A 1 164 ? -5.977 -12.812 -19.094 1 98.06 164 HIS A C 1
ATOM 1175 O O . HIS A 1 164 ? -5.137 -12.062 -18.594 1 98.06 164 HIS A O 1
ATOM 1181 N N . ASN A 1 165 ? -6.852 -12.375 -19.969 1 97.69 165 ASN A N 1
ATOM 1182 C CA . ASN A 1 165 ? -6.777 -11.062 -20.609 1 97.69 165 ASN A CA 1
ATOM 1183 C C . ASN A 1 165 ? -6.973 -9.93 -19.609 1 97.69 165 ASN A C 1
ATOM 1185 O O . ASN A 1 165 ? -6.402 -8.852 -19.766 1 97.69 165 ASN A O 1
ATOM 1189 N N . ALA A 1 166 ? -7.695 -10.172 -18.562 1 97.69 166 ALA A N 1
ATOM 1190 C CA . ALA A 1 166 ? -8.008 -9.148 -17.562 1 97.69 166 ALA A CA 1
ATOM 1191 C C . ALA A 1 166 ? -6.75 -8.711 -16.812 1 97.69 166 ALA A C 1
ATOM 1193 O O . ALA A 1 166 ? -6.73 -7.641 -16.203 1 97.69 166 ALA A O 1
ATOM 1194 N N . MET A 1 167 ? -5.695 -9.508 -16.891 1 97.5 167 MET A N 1
ATOM 1195 C CA . MET A 1 167 ? -4.445 -9.188 -16.203 1 97.5 167 MET A CA 1
ATOM 1196 C C . MET A 1 167 ? -3.82 -7.918 -16.781 1 97.5 167 MET A C 1
ATOM 1198 O O . MET A 1 167 ? -2.963 -7.301 -16.141 1 97.5 167 MET A O 1
ATOM 1202 N N . ARG A 1 168 ? -4.25 -7.492 -17.984 1 97.5 168 ARG A N 1
ATOM 1203 C CA . ARG A 1 168 ? -3.727 -6.285 -18.625 1 97.5 168 ARG A CA 1
ATOM 1204 C C . ARG A 1 168 ? -3.986 -5.059 -17.75 1 97.5 168 ARG A C 1
ATOM 1206 O O . ARG A 1 168 ? -3.23 -4.086 -17.797 1 97.5 168 ARG A O 1
ATOM 1213 N N . HIS A 1 169 ? -5.039 -5.125 -16.938 1 97.44 169 HIS A N 1
ATOM 1214 C CA . HIS A 1 169 ? -5.445 -3.98 -16.125 1 97.44 169 HIS A CA 1
ATOM 1215 C C . HIS A 1 169 ? -4.535 -3.814 -14.906 1 97.44 169 HIS A C 1
ATOM 1217 O O . HIS A 1 169 ? -4.527 -2.758 -14.273 1 97.44 169 HIS A O 1
ATOM 1223 N N . VAL A 1 170 ? -3.729 -4.855 -14.555 1 97.88 170 VAL A N 1
ATOM 1224 C CA . VAL A 1 170 ? -2.92 -4.773 -13.344 1 97.88 170 VAL A CA 1
ATOM 1225 C C . VAL A 1 170 ? -1.444 -4.945 -13.688 1 97.88 170 VAL A C 1
ATOM 1227 O O . VAL A 1 170 ? -0.573 -4.762 -12.836 1 97.88 170 VAL A O 1
ATOM 1230 N N . ALA A 1 171 ? -1.152 -5.293 -14.945 1 97.31 171 ALA A N 1
ATOM 1231 C CA . ALA A 1 171 ? 0.219 -5.578 -15.352 1 97.31 171 ALA A CA 1
ATOM 1232 C C . ALA A 1 171 ? 1.135 -4.387 -15.078 1 97.31 171 ALA A C 1
ATOM 1234 O O . ALA A 1 171 ? 2.234 -4.555 -14.547 1 97.31 171 ALA A O 1
ATOM 1235 N N . GLY A 1 172 ? 0.709 -3.178 -15.469 1 97.12 172 GLY A N 1
ATOM 1236 C CA . GLY A 1 172 ? 1.492 -1.974 -15.234 1 97.12 172 GLY A CA 1
ATOM 1237 C C . GLY A 1 172 ? 1.858 -1.767 -13.781 1 97.12 172 GLY A C 1
ATOM 1238 O O . GLY A 1 172 ? 3.037 -1.777 -13.422 1 97.12 172 GLY A O 1
ATOM 1239 N N . PRO A 1 173 ? 0.842 -1.667 -12.891 1 98.25 173 PRO A N 1
ATOM 1240 C CA . PRO A 1 173 ? 1.102 -1.476 -11.461 1 98.25 173 PRO A CA 1
ATOM 1241 C C . PRO A 1 173 ? 1.981 -2.574 -10.875 1 98.25 173 PRO A C 1
ATOM 1243 O O . PRO A 1 173 ? 2.867 -2.291 -10.062 1 98.25 173 PRO A O 1
ATOM 1246 N N . ARG A 1 174 ? 1.751 -3.797 -11.258 1 97.56 174 ARG A N 1
ATOM 1247 C CA . ARG A 1 174 ? 2.566 -4.891 -10.742 1 97.56 174 ARG A CA 1
ATOM 1248 C C . ARG A 1 174 ? 4.031 -4.707 -11.117 1 97.56 174 ARG A C 1
ATOM 1250 O O . ARG A 1 174 ? 4.922 -4.875 -10.281 1 97.56 174 ARG A O 1
ATOM 1257 N N . GLY A 1 175 ? 4.277 -4.379 -12.375 1 96.31 175 GLY A N 1
ATOM 1258 C CA . GLY A 1 175 ? 5.641 -4.141 -12.828 1 96.31 175 GLY A CA 1
ATOM 1259 C C . GLY A 1 175 ? 6.297 -2.953 -12.156 1 96.31 175 GLY A C 1
ATOM 1260 O O . GLY A 1 175 ? 7.484 -2.994 -11.828 1 96.31 175 GLY A O 1
ATOM 1261 N N . GLU A 1 176 ? 5.547 -1.924 -11.938 1 97.31 176 GLU A N 1
ATOM 1262 C CA . GLU A 1 176 ? 6.047 -0.694 -11.328 1 97.31 176 GLU A CA 1
ATOM 1263 C C . GLU A 1 176 ? 6.387 -0.905 -9.852 1 97.31 176 GLU A C 1
ATOM 1265 O O . GLU A 1 176 ? 7.352 -0.333 -9.344 1 97.31 176 GLU A O 1
ATOM 1270 N N . LEU A 1 177 ? 5.59 -1.664 -9.148 1 97.69 177 LEU A N 1
ATOM 1271 C CA . LEU A 1 177 ? 5.883 -1.975 -7.75 1 97.69 177 LEU A CA 1
ATOM 1272 C C . LEU A 1 177 ? 7.145 -2.82 -7.633 1 97.69 177 LEU A C 1
ATOM 1274 O O . LEU A 1 177 ? 7.992 -2.566 -6.773 1 97.69 177 LEU A O 1
ATOM 1278 N N . GLY A 1 178 ? 7.215 -3.807 -8.5 1 95.38 178 GLY A N 1
ATOM 1279 C CA . GLY A 1 178 ? 8.445 -4.578 -8.617 1 95.38 178 GLY A CA 1
ATOM 1280 C C . GLY A 1 178 ? 8.664 -5.52 -7.445 1 95.38 178 GLY A C 1
ATOM 1281 O O . GLY A 1 178 ? 9.805 -5.848 -7.113 1 95.38 178 GLY A O 1
ATOM 1282 N N . THR A 1 179 ? 7.609 -5.855 -6.703 1 95.5 179 THR A N 1
ATOM 1283 C CA . THR A 1 179 ? 7.676 -6.797 -5.594 1 95.5 179 THR A CA 1
ATOM 1284 C C . THR A 1 179 ? 6.496 -7.766 -5.633 1 95.5 179 THR A C 1
ATOM 1286 O O . THR A 1 179 ? 5.527 -7.543 -6.359 1 95.5 179 THR A O 1
ATOM 1289 N N . ARG A 1 180 ? 6.555 -8.852 -4.91 1 95.5 180 ARG A N 1
ATOM 1290 C CA . ARG A 1 180 ? 5.492 -9.852 -4.871 1 95.5 180 ARG A CA 1
ATOM 1291 C C . ARG A 1 180 ? 4.223 -9.281 -4.25 1 95.5 180 ARG A C 1
ATOM 1293 O O . ARG A 1 180 ? 4.289 -8.469 -3.32 1 95.5 180 ARG A O 1
ATOM 1300 N N . THR A 1 181 ? 3.166 -9.625 -4.758 1 97.56 181 THR A N 1
ATOM 1301 C CA . THR A 1 181 ? 1.836 -9.289 -4.266 1 97.56 181 THR A CA 1
ATOM 1302 C C . THR A 1 181 ? 0.925 -10.516 -4.293 1 97.56 181 THR A C 1
ATOM 1304 O O . THR A 1 181 ? 1.375 -11.625 -4.594 1 97.56 181 THR A O 1
ATOM 1307 N N . ILE A 1 182 ? -0.328 -10.297 -4.012 1 98.56 182 ILE A N 1
ATOM 1308 C CA . ILE A 1 182 ? -1.318 -11.367 -4.004 1 98.56 182 ILE A CA 1
ATOM 1309 C C . ILE A 1 182 ? -1.358 -12.047 -5.371 1 98.56 182 ILE A C 1
ATOM 1311 O O . ILE A 1 182 ? -1.646 -13.242 -5.473 1 98.56 182 ILE A O 1
ATOM 1315 N N . PHE A 1 183 ? -0.975 -11.328 -6.426 1 97.88 183 PHE A N 1
ATOM 1316 C CA . PHE A 1 183 ? -1.051 -11.859 -7.781 1 97.88 183 PHE A CA 1
ATOM 1317 C C . PHE A 1 183 ? -0 -12.938 -7.996 1 97.88 183 PHE A C 1
ATOM 1319 O O . PHE A 1 183 ? -0.111 -13.742 -8.922 1 97.88 183 PHE A O 1
ATOM 1326 N N . ASN A 1 184 ? 1.02 -13 -7.16 1 96 184 ASN A N 1
ATOM 1327 C CA . ASN A 1 184 ? 2.016 -14.062 -7.234 1 96 184 ASN A CA 1
ATOM 1328 C C . ASN A 1 184 ? 1.464 -15.383 -6.711 1 96 184 ASN A C 1
ATOM 1330 O O . ASN A 1 184 ? 2.061 -16.438 -6.93 1 96 184 ASN A O 1
ATOM 1334 N N . LEU A 1 185 ? 0.38 -15.32 -6.012 1 98 185 LEU A N 1
ATOM 1335 C CA . LEU A 1 185 ? -0.252 -16.516 -5.453 1 98 185 LEU A CA 1
ATOM 1336 C C . LEU A 1 185 ? -1.369 -17.016 -6.367 1 98 185 LEU A C 1
ATOM 1338 O O . LEU A 1 185 ? -1.797 -18.156 -6.258 1 98 185 LEU A O 1
ATOM 1342 N N . LEU A 1 186 ? -1.84 -16.141 -7.25 1 98.31 186 LEU A N 1
ATOM 1343 C CA . LEU A 1 186 ? -3.119 -16.406 -7.902 1 98.31 186 LEU A CA 1
ATOM 1344 C C . LEU A 1 186 ? -2.932 -17.266 -9.141 1 98.31 186 LEU A C 1
ATOM 1346 O O . LEU A 1 186 ? -3.861 -17.953 -9.578 1 98.31 186 LEU A O 1
ATOM 1350 N N . GLY A 1 187 ? -1.764 -17.219 -9.727 1 96.38 187 GLY A N 1
ATOM 1351 C CA . GLY A 1 187 ? -1.522 -17.984 -10.945 1 96.38 187 GLY A CA 1
ATOM 1352 C C . GLY A 1 187 ? -1.961 -19.438 -10.844 1 96.38 187 GLY A C 1
ATOM 1353 O O . GLY A 1 187 ? -2.873 -19.859 -11.555 1 96.38 187 GLY A O 1
ATOM 1354 N N . PRO A 1 188 ? -1.41 -20.141 -9.914 1 97.69 188 PRO A N 1
ATOM 1355 C CA . PRO A 1 188 ? -1.719 -21.562 -9.766 1 97.69 188 PRO A CA 1
ATOM 1356 C C . PRO A 1 188 ? -3.182 -21.812 -9.406 1 97.69 188 PRO A C 1
ATOM 1358 O O . PRO A 1 188 ? -3.674 -22.938 -9.562 1 97.69 188 PRO A O 1
ATOM 1361 N N . LEU A 1 189 ? -3.854 -20.797 -8.945 1 98.62 189 LEU A N 1
ATOM 1362 C CA . LEU A 1 189 ? -5.211 -20.953 -8.438 1 98.62 189 LEU A CA 1
ATOM 1363 C C . LEU A 1 189 ? -6.238 -20.672 -9.523 1 98.62 189 LEU A C 1
ATOM 1365 O O . LEU A 1 189 ? -7.441 -20.781 -9.297 1 98.62 189 LEU A O 1
ATOM 1369 N N . SER A 1 190 ? -5.766 -20.375 -10.742 1 98.31 190 SER A N 1
ATOM 1370 C CA . SER A 1 190 ? -6.688 -19.875 -11.758 1 98.31 190 SER A CA 1
ATOM 1371 C C . SER A 1 190 ? -6.586 -20.672 -13.047 1 98.31 190 SER A C 1
ATOM 1373 O O . SER A 1 190 ? -6.762 -20.125 -14.141 1 98.31 190 SER A O 1
ATOM 1375 N N . ASN A 1 191 ? -6.281 -21.906 -12.945 1 98.56 191 ASN A N 1
ATOM 1376 C CA . ASN A 1 191 ? -6.172 -22.766 -14.117 1 98.56 191 ASN A CA 1
ATOM 1377 C C . ASN A 1 191 ? -7.418 -22.688 -14.992 1 98.56 191 ASN A C 1
ATOM 1379 O O . ASN A 1 191 ? -8.523 -23 -14.547 1 98.56 191 ASN A O 1
ATOM 1383 N N . PRO A 1 192 ? -7.258 -22.375 -16.281 1 98.38 192 PRO A N 1
ATOM 1384 C CA . PRO A 1 192 ? -8.398 -22.141 -17.172 1 98.38 192 PRO A CA 1
ATOM 1385 C C . PRO A 1 192 ? -9.188 -23.406 -17.453 1 98.38 192 PRO A C 1
ATOM 1387 O O . PRO A 1 192 ? -10.312 -23.344 -17.969 1 98.38 192 PRO A O 1
ATOM 1390 N N . ALA A 1 193 ? -8.641 -24.531 -17.234 1 98.5 193 ALA A N 1
ATOM 1391 C CA . ALA A 1 193 ? -9.328 -25.797 -17.453 1 98.5 193 ALA A CA 1
ATOM 1392 C C . ALA A 1 193 ? -10.172 -26.188 -16.25 1 98.5 193 ALA A C 1
ATOM 1394 O O . ALA A 1 193 ? -10.883 -27.203 -16.266 1 98.5 193 ALA A O 1
ATOM 1395 N N . GLY A 1 194 ? -10.055 -25.438 -15.148 1 97.81 194 GLY A N 1
ATOM 1396 C CA . GLY A 1 194 ? -10.852 -25.703 -13.961 1 97.81 194 GLY A CA 1
ATOM 1397 C C . GLY A 1 194 ? -10.484 -27 -13.273 1 97.81 194 GLY A C 1
ATOM 1398 O O . GLY A 1 194 ? -11.359 -27.703 -12.766 1 97.81 194 GLY A O 1
ATOM 1399 N N . THR A 1 195 ? -9.273 -27.312 -13.266 1 98.12 195 THR A N 1
ATOM 1400 C CA . THR A 1 195 ? -8.836 -28.547 -12.641 1 98.12 195 THR A CA 1
ATOM 1401 C C . THR A 1 195 ? -9.164 -28.547 -11.148 1 98.12 195 THR A C 1
ATOM 1403 O O . THR A 1 195 ? -9.047 -27.516 -10.484 1 98.12 195 THR A O 1
ATOM 1406 N N . THR A 1 196 ? -9.602 -29.688 -10.648 1 98.25 196 THR A N 1
ATOM 1407 C CA . THR A 1 196 ? -9.93 -29.828 -9.234 1 98.25 196 THR A CA 1
ATOM 1408 C C . THR A 1 196 ? -8.883 -30.672 -8.523 1 98.25 196 THR A C 1
ATOM 1410 O O . THR A 1 196 ? -8.984 -30.922 -7.316 1 98.25 196 THR A O 1
ATOM 1413 N N . ARG A 1 197 ? -7.906 -31.172 -9.273 1 98.75 197 ARG A N 1
ATOM 1414 C CA . ARG A 1 197 ? -6.746 -31.906 -8.773 1 98.75 197 ARG A CA 1
ATOM 1415 C C . ARG A 1 197 ? -5.449 -31.219 -9.195 1 98.75 197 ARG A C 1
ATOM 1417 O O . ARG A 1 197 ? -5.246 -30.938 -10.383 1 98.75 197 ARG A O 1
ATOM 1424 N N . GLN A 1 198 ? -4.598 -30.938 -8.195 1 98.62 198 GLN A N 1
ATOM 1425 C CA . GLN A 1 198 ? -3.414 -30.156 -8.555 1 98.62 198 GLN A CA 1
ATOM 1426 C C . GLN A 1 198 ? -2.287 -30.375 -7.547 1 98.62 198 GLN A C 1
ATOM 1428 O O . GLN A 1 198 ? -2.541 -30.688 -6.379 1 98.62 198 GLN A O 1
ATOM 1433 N N . VAL A 1 199 ? -1.086 -30.281 -8.023 1 98.94 199 VAL A N 1
ATOM 1434 C CA . VAL A 1 199 ? 0.101 -30.062 -7.203 1 98.94 199 VAL A CA 1
ATOM 1435 C C . VAL A 1 199 ? 0.598 -28.625 -7.395 1 98.94 199 VAL A C 1
ATOM 1437 O O . VAL A 1 199 ? 0.936 -28.234 -8.508 1 98.94 199 VAL A O 1
ATOM 1440 N N . VAL A 1 200 ? 0.634 -27.891 -6.293 1 98.88 200 VAL A N 1
ATOM 1441 C CA . VAL A 1 200 ? 0.996 -26.484 -6.359 1 98.88 200 VAL A CA 1
ATOM 1442 C C . VAL A 1 200 ? 2.242 -26.234 -5.512 1 98.88 200 VAL A C 1
ATOM 1444 O O . VAL A 1 200 ? 2.234 -26.469 -4.301 1 98.88 200 VAL A O 1
ATOM 1447 N N . GLY A 1 201 ? 3.285 -25.797 -6.152 1 98.5 201 GLY A N 1
ATOM 1448 C CA . GLY A 1 201 ? 4.457 -25.344 -5.422 1 98.5 201 GLY A CA 1
ATOM 1449 C C . GLY A 1 201 ? 4.379 -23.875 -5.02 1 98.5 201 GLY A C 1
ATOM 1450 O O . GLY A 1 201 ? 3.969 -23.031 -5.816 1 98.5 201 GLY A O 1
ATOM 1451 N N . VAL A 1 202 ? 4.809 -23.578 -3.785 1 98.44 202 VAL A N 1
ATOM 1452 C CA . VAL A 1 202 ? 4.746 -22.203 -3.33 1 98.44 202 VAL A CA 1
ATOM 1453 C C . VAL A 1 202 ? 6.152 -21.703 -2.994 1 98.44 202 VAL A C 1
ATOM 1455 O O . VAL A 1 202 ? 7.004 -22.484 -2.559 1 98.44 202 VAL A O 1
ATOM 1458 N N . PHE A 1 203 ? 6.367 -20.406 -3.115 1 96.06 203 PHE A N 1
ATOM 1459 C CA . PHE A 1 203 ? 7.691 -19.812 -2.979 1 96.06 203 PHE A CA 1
ATOM 1460 C C . PHE A 1 203 ? 8.07 -19.656 -1.51 1 96.06 203 PHE A C 1
ATOM 1462 O O . PHE A 1 203 ? 9.219 -19.359 -1.188 1 96.06 203 PHE A O 1
ATOM 1469 N N . ALA A 1 204 ? 7.082 -19.859 -0.637 1 97.31 204 ALA A N 1
ATOM 1470 C CA . ALA A 1 204 ? 7.352 -19.719 0.791 1 97.31 204 ALA A CA 1
ATOM 1471 C C . ALA A 1 204 ? 6.531 -20.719 1.607 1 97.31 204 ALA A C 1
ATOM 1473 O O . ALA A 1 204 ? 5.363 -20.953 1.302 1 97.31 204 ALA A O 1
ATOM 1474 N N . GLU A 1 205 ? 7.129 -21.203 2.639 1 98.12 205 GLU A N 1
ATOM 1475 C CA . GLU A 1 205 ? 6.512 -22.234 3.473 1 98.12 205 GLU A CA 1
ATOM 1476 C C . GLU A 1 205 ? 5.203 -21.734 4.082 1 98.12 205 GLU A C 1
ATOM 1478 O O . GLU A 1 205 ? 4.254 -22.5 4.246 1 98.12 205 GLU A O 1
ATOM 1483 N N . ARG A 1 206 ? 5.105 -20.484 4.367 1 97.94 206 ARG A N 1
ATOM 1484 C CA . ARG A 1 206 ? 3.947 -19.922 5.051 1 97.94 206 ARG A CA 1
ATOM 1485 C C . ARG A 1 206 ? 2.688 -20.062 4.203 1 97.94 206 ARG A C 1
ATOM 1487 O O . ARG A 1 206 ? 1.571 -19.969 4.719 1 97.94 206 ARG A O 1
ATOM 1494 N N . TRP A 1 207 ? 2.852 -20.344 2.932 1 98.56 207 TRP A N 1
ATOM 1495 C CA . TRP A 1 207 ? 1.705 -20.406 2.029 1 98.56 207 TRP A CA 1
ATOM 1496 C C . TRP A 1 207 ? 1.238 -21.844 1.83 1 98.56 207 TRP A C 1
ATOM 1498 O O . TRP A 1 207 ? 0.213 -22.094 1.188 1 98.56 207 TRP A O 1
ATOM 1508 N N . VAL A 1 208 ? 1.94 -22.797 2.391 1 98.88 208 VAL A N 1
ATOM 1509 C CA . VAL A 1 208 ? 1.636 -24.203 2.164 1 98.88 208 VAL A CA 1
ATOM 1510 C C . VAL A 1 208 ? 0.221 -24.516 2.65 1 98.88 208 VAL A C 1
ATOM 1512 O O . VAL A 1 208 ? -0.647 -24.891 1.858 1 98.88 208 VAL A O 1
ATOM 1515 N N . GLU A 1 209 ? -0.028 -24.234 3.842 1 98.81 209 GLU A N 1
ATOM 1516 C CA . GLU A 1 209 ? -1.342 -24.578 4.383 1 98.81 209 GLU A CA 1
ATOM 1517 C C . GLU A 1 209 ? -2.412 -23.625 3.865 1 98.81 209 GLU A C 1
ATOM 1519 O O . GLU A 1 209 ? -3.461 -24.062 3.387 1 98.81 209 GLU A O 1
ATOM 1524 N N . PRO A 1 210 ? -2.184 -22.266 3.867 1 98.81 210 PRO A N 1
ATOM 1525 C CA . PRO A 1 210 ? -3.24 -21.359 3.432 1 98.81 210 PRO A CA 1
ATOM 1526 C C . PRO A 1 210 ? -3.701 -21.625 2 1 98.81 210 PRO A C 1
ATOM 1528 O O . PRO A 1 210 ? -4.902 -21.578 1.716 1 98.81 210 PRO A O 1
ATOM 1531 N N . LEU A 1 211 ? -2.801 -21.984 1.138 1 98.88 211 LEU A N 1
ATOM 1532 C CA . LEU A 1 211 ? -3.213 -22.172 -0.248 1 98.88 211 LEU A CA 1
ATOM 1533 C C . LEU A 1 211 ? -3.963 -23.5 -0.416 1 98.88 211 LEU A C 1
ATOM 1535 O O . LEU A 1 211 ? -4.812 -23.625 -1.301 1 98.88 211 LEU A O 1
ATOM 1539 N N . ALA A 1 212 ? -3.645 -24.469 0.435 1 98.94 212 ALA A N 1
ATOM 1540 C CA . ALA A 1 212 ? -4.461 -25.672 0.424 1 98.94 212 ALA A CA 1
ATOM 1541 C C . ALA A 1 212 ? -5.902 -25.375 0.812 1 98.94 212 ALA A C 1
ATOM 1543 O O . ALA A 1 212 ? -6.84 -25.891 0.201 1 98.94 212 ALA A O 1
ATOM 1544 N N . ARG A 1 213 ? -6.047 -24.531 1.762 1 98.88 213 ARG A N 1
ATOM 1545 C CA . ARG A 1 213 ? -7.383 -24.125 2.193 1 98.88 213 ARG A CA 1
ATOM 1546 C C . ARG A 1 213 ? -8.094 -23.328 1.099 1 98.88 213 ARG A C 1
ATOM 1548 O O . ARG A 1 213 ? -9.289 -23.516 0.871 1 98.88 213 ARG A O 1
ATOM 1555 N N . VAL A 1 214 ? -7.363 -22.438 0.469 1 98.94 214 VAL A N 1
ATOM 1556 C CA . VAL A 1 214 ? -7.934 -21.672 -0.635 1 98.94 214 VAL A CA 1
ATOM 1557 C C . VAL A 1 214 ? -8.422 -22.625 -1.724 1 98.94 214 VAL A C 1
ATOM 1559 O O . VAL A 1 214 ? -9.539 -22.469 -2.236 1 98.94 214 VAL A O 1
ATOM 1562 N N . LEU A 1 215 ? -7.625 -23.594 -2.078 1 98.88 215 LEU A N 1
ATOM 1563 C CA . LEU A 1 215 ? -8.008 -24.562 -3.102 1 98.88 215 LEU A CA 1
ATOM 1564 C C . LEU A 1 215 ? -9.281 -25.312 -2.703 1 98.88 215 LEU A C 1
ATOM 1566 O O . LEU A 1 215 ? -10.156 -25.531 -3.539 1 98.88 215 LEU A O 1
ATOM 1570 N N . GLY A 1 216 ? -9.328 -25.719 -1.461 1 98.81 216 GLY A N 1
ATOM 1571 C CA . GLY A 1 216 ? -10.555 -26.328 -0.974 1 98.81 216 GLY A CA 1
ATOM 1572 C C . GLY A 1 216 ? -11.781 -25.453 -1.186 1 98.81 216 GLY A C 1
ATOM 1573 O O . GLY A 1 216 ? -12.812 -25.922 -1.666 1 98.81 216 GLY A O 1
ATOM 1574 N N . ARG A 1 217 ? -11.695 -24.203 -0.9 1 98.56 217 ARG A N 1
ATOM 1575 C CA . ARG A 1 217 ? -12.797 -23.266 -1.026 1 98.56 217 ARG A CA 1
ATOM 1576 C C . ARG A 1 217 ? -13.156 -23.031 -2.49 1 98.56 217 ARG A C 1
ATOM 1578 O O . ARG A 1 217 ? -14.297 -22.688 -2.805 1 98.56 217 ARG A O 1
ATOM 1585 N N . LEU A 1 218 ? -12.172 -23.281 -3.326 1 98.62 218 LEU A N 1
ATOM 1586 C CA . LEU A 1 218 ? -12.383 -23.078 -4.754 1 98.62 218 LEU A CA 1
ATOM 1587 C C . LEU A 1 218 ? -12.906 -24.344 -5.422 1 98.62 218 LEU A C 1
ATOM 1589 O O . LEU A 1 218 ? -13.102 -24.375 -6.637 1 98.62 218 LEU A O 1
ATOM 1593 N N . GLY A 1 219 ? -13.07 -25.438 -4.645 1 98.25 219 GLY A N 1
ATOM 1594 C CA . GLY A 1 219 ? -13.727 -26.625 -5.176 1 98.25 219 GLY A CA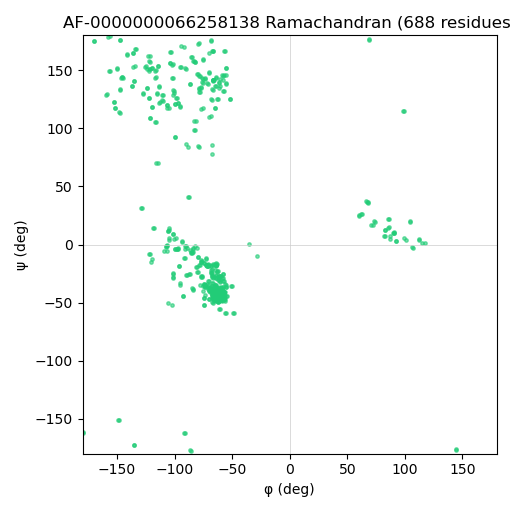 1
ATOM 1595 C C . GLY A 1 219 ? -12.75 -27.75 -5.512 1 98.25 219 GLY A C 1
ATOM 1596 O O . GLY A 1 219 ? -13.094 -28.672 -6.25 1 98.25 219 GLY A O 1
ATOM 1597 N N . ALA A 1 220 ? -11.57 -27.719 -4.969 1 98.44 220 ALA A N 1
ATOM 1598 C CA . ALA A 1 220 ? -10.617 -28.797 -5.211 1 98.44 220 ALA A CA 1
ATOM 1599 C C . ALA A 1 220 ? -11.125 -30.125 -4.656 1 98.44 220 ALA A C 1
ATOM 1601 O O . ALA A 1 220 ? -11.781 -30.156 -3.611 1 98.44 220 ALA A O 1
ATOM 1602 N N . GLU A 1 221 ? -10.82 -31.188 -5.352 1 98.5 221 GLU A N 1
ATOM 1603 C CA . GLU A 1 221 ? -11.078 -32.531 -4.871 1 98.5 221 GLU A CA 1
ATOM 1604 C C . GLU A 1 221 ? -9.867 -33.094 -4.148 1 98.5 221 GLU A C 1
ATOM 1606 O O . GLU A 1 221 ? -10 -33.75 -3.102 1 98.5 221 GLU A O 1
ATOM 1611 N N . HIS A 1 222 ? -8.773 -32.906 -4.691 1 98.81 222 HIS A N 1
ATOM 1612 C CA . HIS A 1 222 ? -7.508 -33.406 -4.156 1 98.81 222 HIS A CA 1
ATOM 1613 C C . HIS A 1 222 ? -6.352 -32.5 -4.613 1 98.81 222 HIS A C 1
ATOM 1615 O O . HIS A 1 222 ? -6.152 -32.312 -5.812 1 98.81 222 HIS A O 1
ATOM 1621 N N . ALA A 1 223 ? -5.578 -31.938 -3.637 1 98.88 223 ALA A N 1
ATOM 1622 C CA . ALA A 1 223 ? -4.469 -31.047 -3.971 1 98.88 223 ALA A CA 1
ATOM 1623 C C . ALA A 1 223 ? -3.316 -31.219 -2.982 1 98.88 223 ALA A C 1
ATOM 1625 O O . ALA A 1 223 ? -3.539 -31.484 -1.8 1 98.88 223 ALA A O 1
ATOM 1626 N N . TRP A 1 224 ? -2.148 -31.109 -3.469 1 98.94 224 TRP A N 1
ATOM 1627 C CA . TRP A 1 224 ? -0.951 -30.953 -2.652 1 98.94 224 TRP A CA 1
ATOM 1628 C C . TRP A 1 224 ? -0.332 -29.578 -2.873 1 98.94 224 TRP A C 1
ATOM 1630 O O . TRP A 1 224 ? -0.05 -29.188 -4.008 1 98.94 224 TRP A O 1
ATOM 1640 N N . VAL A 1 225 ? -0.211 -28.844 -1.822 1 98.94 225 VAL A N 1
ATOM 1641 C CA . VAL A 1 225 ? 0.607 -27.625 -1.835 1 98.94 225 VAL A CA 1
ATOM 1642 C C . VAL A 1 225 ? 1.961 -27.922 -1.188 1 98.94 225 VAL A C 1
ATOM 1644 O O . VAL A 1 225 ? 2.023 -28.438 -0.07 1 98.94 225 VAL A O 1
ATOM 1647 N N . VAL A 1 226 ? 3.037 -27.531 -1.88 1 98.94 226 VAL A N 1
ATOM 1648 C CA . VAL A 1 226 ? 4.332 -28.078 -1.469 1 98.94 226 VAL A CA 1
ATOM 1649 C C . VAL A 1 226 ? 5.371 -26.953 -1.45 1 98.94 226 VAL A C 1
ATOM 1651 O O . VAL A 1 226 ? 5.25 -25.969 -2.186 1 98.94 226 VAL A O 1
ATOM 1654 N N . HIS A 1 227 ? 6.363 -27.109 -0.639 1 98.88 227 HIS A N 1
ATOM 1655 C CA . HIS A 1 227 ? 7.52 -26.219 -0.541 1 98.88 227 HIS A CA 1
ATOM 1656 C C . HIS A 1 227 ? 8.75 -26.984 -0.062 1 98.88 227 HIS A C 1
ATOM 1658 O O . HIS A 1 227 ? 8.758 -27.531 1.044 1 98.88 227 HIS A O 1
ATOM 1664 N N . GLY A 1 228 ? 9.758 -27.016 -0.913 1 98.5 228 GLY A N 1
ATOM 1665 C CA . GLY A 1 228 ? 11.016 -27.609 -0.488 1 98.5 228 GLY A CA 1
ATOM 1666 C C . GLY A 1 228 ? 11.711 -26.828 0.611 1 98.5 228 GLY A C 1
ATOM 1667 O O . GLY A 1 228 ? 11.711 -25.594 0.598 1 98.5 228 GLY A O 1
ATOM 1668 N N . THR A 1 229 ? 12.305 -27.484 1.563 1 97 229 THR A N 1
ATOM 1669 C CA . THR A 1 229 ? 12.992 -26.828 2.664 1 97 229 THR A CA 1
ATOM 1670 C C . THR A 1 229 ? 14.188 -26.031 2.15 1 97 229 THR A C 1
ATOM 1672 O O . THR A 1 229 ? 14.75 -25.203 2.873 1 97 229 THR A O 1
ATOM 1675 N N . ASP A 1 230 ? 14.555 -26.391 0.933 1 96.81 230 ASP A N 1
ATOM 1676 C CA . ASP A 1 230 ? 15.633 -25.641 0.304 1 96.81 230 ASP A CA 1
ATOM 1677 C C . ASP A 1 230 ? 15.109 -24.375 -0.365 1 96.81 230 ASP A C 1
ATOM 1679 O O . ASP A 1 230 ? 15.867 -23.641 -1.003 1 96.81 230 ASP A O 1
ATOM 1683 N N . GLY A 1 231 ? 13.805 -24.125 -0.379 1 96.62 231 GLY A N 1
ATOM 1684 C CA . GLY A 1 231 ? 13.219 -22.906 -0.92 1 96.62 231 GLY A CA 1
ATOM 1685 C C . GLY A 1 231 ? 12.508 -23.125 -2.242 1 96.62 231 GLY A C 1
ATOM 1686 O O . GLY A 1 231 ? 11.836 -22.219 -2.75 1 96.62 231 GLY A O 1
ATOM 1687 N N . LEU A 1 232 ? 12.547 -24.297 -2.77 1 96.75 232 LEU A N 1
ATOM 1688 C CA . LEU A 1 232 ? 11.953 -24.562 -4.074 1 96.75 232 LEU A CA 1
ATOM 1689 C C . LEU A 1 232 ? 10.43 -24.594 -3.986 1 96.75 232 LEU A C 1
ATOM 1691 O O . LEU A 1 232 ? 9.867 -25.078 -3.004 1 96.75 232 LEU A O 1
ATOM 1695 N N . ASP A 1 233 ? 9.797 -24.094 -4.988 1 97.12 233 ASP A N 1
ATOM 1696 C CA . ASP A 1 233 ? 8.352 -24.25 -5.102 1 97.12 233 ASP A CA 1
ATOM 1697 C C . ASP A 1 233 ? 7.992 -25.547 -5.82 1 97.12 233 ASP A C 1
ATOM 1699 O O . ASP A 1 233 ? 7.145 -25.547 -6.719 1 97.12 233 ASP A O 1
ATOM 1703 N N . GLU A 1 234 ? 8.688 -26.641 -5.535 1 97.25 234 GLU A N 1
ATOM 1704 C CA . GLU A 1 234 ? 8.516 -28.016 -5.961 1 97.25 234 GLU A CA 1
ATOM 1705 C C . GLU A 1 234 ? 8.805 -28.984 -4.816 1 97.25 234 GLU A C 1
ATOM 1707 O O . GLU A 1 234 ? 9.344 -28.594 -3.779 1 97.25 234 GLU A O 1
ATOM 1712 N N . LEU A 1 235 ? 8.375 -30.25 -4.965 1 98.62 235 LEU A N 1
ATOM 1713 C CA . LEU A 1 235 ? 8.992 -31.266 -4.121 1 98.62 235 LEU A CA 1
ATOM 1714 C C . LEU A 1 235 ? 10.477 -31.391 -4.414 1 98.62 235 LEU A C 1
ATOM 1716 O O . LEU A 1 235 ? 10.875 -31.625 -5.559 1 98.62 235 LEU A O 1
ATOM 1720 N N . THR A 1 236 ? 11.312 -31.266 -3.406 1 98.62 236 THR A N 1
ATOM 1721 C CA . THR A 1 236 ? 12.75 -31.203 -3.625 1 98.62 236 THR A CA 1
ATOM 1722 C C . THR A 1 236 ? 13.414 -32.531 -3.322 1 98.62 236 THR A C 1
ATOM 1724 O O . THR A 1 236 ? 12.859 -33.344 -2.592 1 98.62 236 THR A O 1
ATOM 1727 N N . THR A 1 237 ? 14.516 -32.75 -3.916 1 98.62 237 THR A N 1
ATOM 1728 C CA . THR A 1 237 ? 15.328 -33.938 -3.611 1 98.62 237 THR A CA 1
ATOM 1729 C C . THR A 1 237 ? 16.547 -33.562 -2.777 1 98.62 237 THR A C 1
ATOM 1731 O O . THR A 1 237 ? 17.422 -34.406 -2.531 1 98.62 237 THR A O 1
ATOM 1734 N N . THR A 1 238 ? 16.625 -32.281 -2.398 1 98.25 238 THR A N 1
ATOM 1735 C CA . THR A 1 238 ? 17.781 -31.859 -1.613 1 98.25 238 THR A CA 1
ATOM 1736 C C . THR A 1 238 ? 17.484 -32 -0.12 1 98.25 238 THR A C 1
ATOM 1738 O O . THR A 1 238 ? 18.406 -31.859 0.703 1 98.25 238 THR A O 1
ATOM 1741 N N . GLY A 1 239 ? 16.328 -32.219 0.244 1 97.94 239 GLY A N 1
ATOM 1742 C CA . GLY A 1 239 ? 15.891 -32.344 1.622 1 97.94 239 GLY A CA 1
ATOM 1743 C C . GLY A 1 239 ? 14.406 -32.625 1.746 1 97.94 239 GLY A C 1
ATOM 1744 O O . GLY A 1 239 ? 13.781 -33.156 0.812 1 97.94 239 GLY A O 1
ATOM 1745 N N . PRO A 1 240 ? 13.836 -32.406 2.871 1 98.5 240 PRO A N 1
ATOM 1746 C CA . PRO A 1 240 ? 12.398 -32.594 3.057 1 98.5 240 PRO A CA 1
ATOM 1747 C C . PRO A 1 240 ? 11.562 -31.547 2.326 1 98.5 240 PRO A C 1
ATOM 1749 O O . PRO A 1 240 ? 12.016 -30.406 2.133 1 98.5 240 PRO A O 1
ATOM 1752 N N . THR A 1 241 ? 10.414 -31.938 1.892 1 98.88 241 THR A N 1
ATOM 1753 C CA . THR A 1 241 ? 9.398 -31.031 1.359 1 98.88 241 THR A CA 1
ATOM 1754 C C . THR A 1 241 ? 8.203 -30.953 2.307 1 98.88 241 THR A C 1
ATOM 1756 O O . THR A 1 241 ? 7.676 -31.969 2.746 1 98.88 241 THR A O 1
ATOM 1759 N N . ARG A 1 242 ? 7.801 -29.688 2.66 1 98.81 242 ARG A N 1
ATOM 1760 C CA . ARG A 1 242 ? 6.559 -29.484 3.402 1 98.81 242 ARG A CA 1
ATOM 1761 C C . ARG A 1 242 ? 5.348 -29.594 2.48 1 98.81 242 ARG A C 1
ATOM 1763 O O . ARG A 1 242 ? 5.34 -29.016 1.392 1 98.81 242 ARG A O 1
ATOM 1770 N N . VAL A 1 243 ? 4.336 -30.406 2.924 1 98.94 243 VAL A N 1
ATOM 1771 C CA . VAL A 1 243 ? 3.166 -30.656 2.088 1 98.94 243 VAL A CA 1
ATOM 1772 C C . VAL A 1 243 ? 1.896 -30.359 2.883 1 98.94 243 VAL A C 1
ATOM 1774 O O . VAL A 1 243 ? 1.786 -30.734 4.051 1 98.94 243 VAL A O 1
ATOM 1777 N N . ALA A 1 244 ? 1.047 -29.641 2.355 1 98.94 244 ALA A N 1
ATOM 1778 C CA . ALA A 1 244 ? -0.352 -29.609 2.775 1 98.94 244 ALA A CA 1
ATOM 1779 C C . ALA A 1 244 ? -1.245 -30.312 1.758 1 98.94 244 ALA A C 1
ATOM 1781 O O . ALA A 1 244 ? -1.336 -29.891 0.603 1 98.94 244 ALA A O 1
ATOM 1782 N N . GLU A 1 245 ? -1.872 -31.344 2.197 1 98.94 245 GLU A N 1
ATOM 1783 C CA . GLU A 1 245 ? -2.805 -32.094 1.358 1 98.94 245 GLU A CA 1
ATOM 1784 C C . GLU A 1 245 ? -4.25 -31.703 1.662 1 98.94 245 GLU A C 1
ATOM 1786 O O . GLU A 1 245 ? -4.68 -31.75 2.816 1 98.94 245 GLU A O 1
ATOM 1791 N N . TYR A 1 246 ? -4.891 -31.25 0.67 1 98.88 246 TYR A N 1
ATOM 1792 C CA . TYR A 1 246 ? -6.336 -31.109 0.766 1 98.88 246 TYR A CA 1
ATOM 1793 C C . TYR A 1 246 ? -7.047 -32.281 0.112 1 98.88 246 TYR A C 1
ATOM 1795 O O . TYR A 1 246 ? -6.832 -32.562 -1.068 1 98.88 246 TYR A O 1
ATOM 1803 N N . LYS A 1 247 ? -7.891 -32.875 0.864 1 98.25 247 LYS A N 1
ATOM 1804 C CA . LYS A 1 247 ? -8.703 -34 0.398 1 98.25 247 LYS A CA 1
ATOM 1805 C C . LYS A 1 247 ? -9.945 -34.188 1.266 1 98.25 247 LYS A C 1
ATOM 1807 O O . LYS A 1 247 ? -9.852 -34.25 2.492 1 98.25 247 LYS A O 1
ATOM 1812 N N . GLY A 1 248 ? -11.07 -34.281 0.614 1 93.75 248 GLY A N 1
ATOM 1813 C CA . GLY A 1 248 ? -12.297 -34.531 1.343 1 93.75 248 GLY A CA 1
ATOM 1814 C C . GLY A 1 248 ? -12.648 -33.438 2.34 1 93.75 248 GLY A C 1
ATOM 1815 O O . GLY A 1 248 ? -13.141 -33.719 3.434 1 93.75 248 GLY A O 1
ATOM 1816 N N . GLY A 1 249 ? -12.227 -32.312 2.117 1 96.25 249 GLY A N 1
ATOM 1817 C CA . GLY A 1 249 ? -12.594 -31.188 2.967 1 96.25 249 GLY A CA 1
ATOM 1818 C C . GLY A 1 249 ? -11.609 -30.938 4.094 1 96.25 249 GLY A C 1
ATOM 1819 O O . GLY A 1 249 ? -11.797 -30.047 4.914 1 96.25 249 GLY A O 1
ATOM 1820 N N . GLU A 1 250 ? -10.547 -31.719 4.094 1 97.94 250 GLU A N 1
ATOM 1821 C CA . GLU A 1 250 ? -9.578 -31.625 5.18 1 97.94 250 GLU A CA 1
ATOM 1822 C C . GLU A 1 250 ? -8.188 -31.297 4.645 1 97.94 250 GLU A C 1
ATOM 1824 O O . GLU A 1 250 ? -7.84 -31.656 3.52 1 97.94 250 GLU A O 1
ATOM 1829 N N . VAL A 1 251 ? -7.441 -30.594 5.5 1 98.81 251 VAL A N 1
ATOM 1830 C CA . VAL A 1 251 ? -6.043 -30.312 5.199 1 98.81 251 VAL A CA 1
ATOM 1831 C C . VAL A 1 251 ? -5.137 -31.109 6.137 1 98.81 251 VAL A C 1
ATOM 1833 O O . VAL A 1 251 ? -5.281 -31.031 7.359 1 98.81 251 VAL A O 1
ATOM 1836 N N . ARG A 1 252 ? -4.293 -31.859 5.555 1 98.75 252 ARG A N 1
ATOM 1837 C CA . ARG A 1 252 ? -3.301 -32.594 6.312 1 98.75 252 ARG A CA 1
ATOM 1838 C C . ARG A 1 252 ? -1.888 -32.125 5.996 1 98.75 252 ARG A C 1
ATOM 1840 O O . ARG A 1 252 ? -1.519 -32 4.828 1 98.75 252 ARG A O 1
ATOM 1847 N N . LEU A 1 253 ? -1.146 -31.859 7.082 1 98.81 253 LEU A N 1
ATOM 1848 C CA . LEU A 1 253 ? 0.233 -31.406 6.926 1 98.81 253 LEU A CA 1
ATOM 1849 C C . LEU A 1 253 ? 1.208 -32.562 7.168 1 98.81 253 LEU A C 1
ATOM 1851 O O . LEU A 1 253 ? 1.046 -33.312 8.117 1 98.81 253 LEU A O 1
ATOM 1855 N N . PHE A 1 254 ? 2.156 -32.719 6.312 1 98.56 254 PHE A N 1
ATOM 1856 C CA . PHE A 1 254 ? 3.213 -33.719 6.488 1 98.56 254 PHE A CA 1
ATOM 1857 C C . PHE A 1 254 ? 4.449 -33.344 5.68 1 98.56 254 PHE A C 1
ATOM 1859 O O . PHE A 1 254 ? 4.496 -32.281 5.074 1 98.56 254 PHE A O 1
ATOM 1866 N N . SER A 1 255 ? 5.48 -34.094 5.742 1 98.62 255 SER A N 1
ATOM 1867 C CA . SER A 1 255 ? 6.711 -33.906 4.988 1 98.62 255 SER A CA 1
ATOM 1868 C C . SER A 1 255 ? 7.039 -35.125 4.141 1 98.62 255 SER A C 1
ATOM 1870 O O . SER A 1 255 ? 6.629 -36.25 4.465 1 98.62 255 SER A O 1
ATOM 1872 N N . VAL A 1 256 ? 7.699 -34.906 3.072 1 98.38 256 VAL A N 1
ATOM 1873 C CA . VAL A 1 256 ? 8.172 -35.938 2.168 1 98.38 256 VAL A CA 1
ATOM 1874 C C . VAL A 1 256 ? 9.68 -35.812 1.984 1 98.38 256 VAL A C 1
ATOM 1876 O O . VAL A 1 256 ? 10.211 -34.719 1.846 1 98.38 256 VAL A O 1
ATOM 1879 N N . THR A 1 257 ? 10.352 -36.938 2.049 1 98.19 257 THR A N 1
ATOM 1880 C CA . THR A 1 257 ? 11.773 -36.969 1.709 1 98.19 257 THR A CA 1
ATOM 1881 C C . THR A 1 257 ? 12.016 -37.875 0.484 1 98.19 257 THR A C 1
ATOM 1883 O O . THR A 1 257 ? 11.25 -38.781 0.221 1 98.19 257 THR A O 1
ATOM 1886 N N . PRO A 1 258 ? 13.047 -37.531 -0.293 1 97.94 258 PRO A N 1
ATOM 1887 C CA . PRO A 1 258 ? 13.336 -38.344 -1.477 1 97.94 258 PRO A CA 1
ATOM 1888 C C . PRO A 1 258 ? 13.586 -39.812 -1.136 1 97.94 258 PRO A C 1
ATOM 1890 O O . PRO A 1 258 ? 13.188 -40.719 -1.894 1 97.94 258 PRO A O 1
ATOM 1893 N N . GLU A 1 259 ? 14.125 -40.031 0.025 1 97.56 259 GLU A N 1
ATOM 1894 C CA . GLU A 1 259 ? 14.492 -41.406 0.438 1 97.56 259 GLU A CA 1
ATOM 1895 C C . GLU A 1 259 ? 13.25 -42.25 0.629 1 97.56 259 GLU A C 1
ATOM 1897 O O . GLU A 1 259 ? 13.312 -43.469 0.474 1 97.56 259 GLU A O 1
ATOM 1902 N N . GLU A 1 260 ? 12.203 -41.625 0.917 1 96.5 260 GLU A N 1
ATOM 1903 C CA . GLU A 1 260 ? 10.953 -42.344 1.146 1 96.5 260 GLU A CA 1
ATOM 1904 C C . GLU A 1 260 ? 10.5 -43.094 -0.114 1 96.5 260 GLU A C 1
ATOM 1906 O O . GLU A 1 260 ? 9.734 -44.062 -0.037 1 96.5 260 GLU A O 1
ATOM 1911 N N . VAL A 1 261 ? 10.984 -42.625 -1.25 1 97.06 261 VAL A N 1
ATOM 1912 C CA . VAL A 1 261 ? 10.555 -43.25 -2.486 1 97.06 261 VAL A CA 1
ATOM 1913 C C . VAL A 1 261 ? 11.758 -43.844 -3.211 1 97.06 261 VAL A C 1
ATOM 1915 O O . VAL A 1 261 ? 11.719 -44.062 -4.426 1 97.06 261 VAL A O 1
ATOM 1918 N N . GLY A 1 262 ? 12.875 -43.969 -2.516 1 96.88 262 GLY A N 1
ATOM 1919 C CA . GLY A 1 262 ? 14.047 -44.625 -3.043 1 96.88 262 GLY A CA 1
ATOM 1920 C C . GLY A 1 262 ? 14.945 -43.719 -3.865 1 96.88 262 GLY A C 1
ATOM 1921 O O . GLY A 1 262 ? 15.797 -44.219 -4.621 1 96.88 262 GLY A O 1
ATOM 1922 N N . LEU A 1 263 ? 14.734 -42.469 -3.762 1 97.75 263 LEU A N 1
ATOM 1923 C CA . LEU A 1 263 ? 15.562 -41.5 -4.504 1 97.75 263 LEU A CA 1
ATOM 1924 C C . LEU A 1 263 ? 16.703 -41 -3.645 1 97.75 263 LEU A C 1
ATOM 1926 O O . LEU A 1 263 ? 16.609 -40.969 -2.416 1 97.75 263 LEU A O 1
ATOM 1930 N N . LYS A 1 264 ? 17.719 -40.625 -4.277 1 95.69 264 LYS A N 1
ATOM 1931 C CA . LYS A 1 264 ? 18.891 -40.094 -3.584 1 95.69 264 LYS A CA 1
ATOM 1932 C C . LYS A 1 264 ? 18.797 -38.594 -3.42 1 95.69 264 LYS A C 1
ATOM 1934 O O . LYS A 1 264 ? 18.188 -37.906 -4.258 1 95.69 264 LYS A O 1
ATOM 1939 N N . ARG A 1 265 ? 19.406 -38.125 -2.373 1 97.12 265 ARG A N 1
ATOM 1940 C CA . ARG A 1 265 ? 19.484 -36.688 -2.193 1 97.12 265 ARG A CA 1
ATOM 1941 C C . ARG A 1 265 ? 20.422 -36.062 -3.201 1 97.12 265 ARG A C 1
ATOM 1943 O O . ARG A 1 265 ? 21.5 -36.594 -3.49 1 97.12 265 ARG A O 1
ATOM 1950 N N . ALA A 1 266 ? 20.031 -35 -3.703 1 97.81 266 ALA A N 1
ATOM 1951 C CA . ALA A 1 266 ? 20.844 -34.219 -4.617 1 97.81 266 ALA A CA 1
ATOM 1952 C C . ALA A 1 266 ? 21.422 -33 -3.924 1 97.81 266 ALA A C 1
ATOM 1954 O O . ALA A 1 266 ? 20.938 -32.594 -2.865 1 97.81 266 ALA A O 1
ATOM 1955 N N . ALA A 1 267 ? 22.547 -32.438 -4.43 1 96.88 267 ALA A N 1
ATOM 1956 C CA . ALA A 1 267 ? 23 -31.094 -4.07 1 96.88 267 ALA A CA 1
ATOM 1957 C C . ALA A 1 267 ? 22.234 -30.047 -4.863 1 96.88 267 ALA A C 1
ATOM 1959 O O . ALA A 1 267 ? 21.844 -30.281 -6.004 1 96.88 267 ALA A O 1
ATOM 1960 N N . PRO A 1 268 ? 22.016 -28.953 -4.285 1 96.38 268 PRO A N 1
ATOM 1961 C CA . PRO A 1 268 ? 21.328 -27.891 -5.008 1 96.38 268 PRO A CA 1
ATOM 1962 C C . PRO A 1 268 ? 21.938 -27.594 -6.379 1 96.38 268 PRO A C 1
ATOM 1964 O O . PRO A 1 268 ? 21.219 -27.344 -7.34 1 96.38 268 PRO A O 1
ATOM 1967 N N . ALA A 1 269 ? 23.219 -27.688 -6.477 1 96.38 269 ALA A N 1
ATOM 1968 C CA . ALA A 1 269 ? 23.938 -27.406 -7.719 1 96.38 269 ALA A CA 1
ATOM 1969 C C . ALA A 1 269 ? 23.547 -28.391 -8.812 1 96.38 269 ALA A C 1
ATOM 1971 O O . ALA A 1 269 ? 23.594 -28.062 -10 1 96.38 269 ALA A O 1
ATOM 1972 N N . ASP A 1 270 ? 23.125 -29.578 -8.469 1 97.31 270 ASP A N 1
ATOM 1973 C CA . ASP A 1 270 ? 22.75 -30.625 -9.414 1 97.31 270 ASP A CA 1
ATOM 1974 C C . ASP A 1 270 ? 21.438 -30.281 -10.117 1 97.31 270 ASP A C 1
ATOM 1976 O O . ASP A 1 270 ? 21.094 -30.891 -11.133 1 97.31 270 ASP A O 1
ATOM 1980 N N . LEU A 1 271 ? 20.719 -29.375 -9.539 1 97.12 271 LEU A N 1
ATOM 1981 C CA . LEU A 1 271 ? 19.375 -29.062 -10.039 1 97.12 271 LEU A CA 1
ATOM 1982 C C . LEU A 1 271 ? 19.359 -27.719 -10.766 1 97.12 271 LEU A C 1
ATOM 1984 O O . LEU A 1 271 ? 18.312 -27.281 -11.227 1 97.12 271 LEU A O 1
ATOM 1988 N N . LYS A 1 272 ? 20.531 -27.047 -10.828 1 96.25 272 LYS A N 1
ATOM 1989 C CA . LYS A 1 272 ? 20.625 -25.734 -11.469 1 96.25 272 LYS A CA 1
ATOM 1990 C C . LYS A 1 272 ? 20.422 -25.859 -12.977 1 96.25 272 LYS A C 1
ATOM 1992 O O . LYS A 1 272 ? 21.078 -26.656 -13.641 1 96.25 272 LYS A O 1
ATOM 1997 N N . GLY A 1 273 ? 19.516 -25.141 -13.461 1 95.75 273 GLY A N 1
ATOM 1998 C CA . GLY A 1 273 ? 19.281 -25.094 -14.898 1 95.75 273 GLY A CA 1
ATOM 1999 C C . GLY A 1 273 ? 20.047 -23.984 -15.586 1 95.75 273 GLY A C 1
ATOM 2000 O O . GLY A 1 273 ? 21.109 -23.562 -15.109 1 95.75 273 GLY A O 1
ATOM 2001 N N . GLY A 1 274 ? 19.609 -23.672 -16.75 1 95 274 GLY A N 1
ATOM 2002 C CA . GLY A 1 274 ? 20.172 -22.625 -17.578 1 95 274 GLY A CA 1
ATOM 2003 C C . GLY A 1 274 ? 19.141 -21.953 -18.469 1 95 274 GLY A C 1
ATOM 2004 O O . GLY A 1 274 ? 18 -21.766 -18.078 1 95 274 GLY A O 1
ATOM 2005 N N . ASP A 1 275 ? 19.594 -21.484 -19.578 1 95.25 275 ASP A N 1
ATOM 2006 C CA . ASP A 1 275 ? 18.656 -20.875 -20.516 1 95.25 275 ASP A CA 1
ATOM 2007 C C . ASP A 1 275 ? 17.734 -21.938 -21.109 1 95.25 275 ASP A C 1
ATOM 2009 O O . ASP A 1 275 ? 17.859 -23.125 -20.812 1 95.25 275 ASP A O 1
ATOM 2013 N N . SER A 1 276 ? 16.812 -21.5 -21.891 1 96.31 276 SER A N 1
ATOM 2014 C CA . SER A 1 276 ? 15.766 -22.375 -22.406 1 96.31 276 SER A CA 1
ATOM 2015 C C . SER A 1 276 ? 16.359 -23.516 -23.25 1 96.31 276 SER A C 1
ATOM 2017 O O . SER A 1 276 ? 15.867 -24.641 -23.219 1 96.31 276 SER A O 1
ATOM 2019 N N . ALA A 1 277 ? 17.391 -23.203 -23.984 1 97.5 277 ALA A N 1
ATOM 2020 C CA . ALA A 1 277 ? 18.016 -24.234 -24.797 1 97.5 277 ALA A CA 1
ATOM 2021 C C . ALA A 1 277 ? 18.656 -25.312 -23.938 1 97.5 277 ALA A C 1
ATOM 2023 O O . ALA A 1 277 ? 18.531 -26.5 -24.203 1 97.5 277 ALA A O 1
ATOM 2024 N N . THR A 1 278 ? 19.375 -24.859 -22.969 1 98 278 THR A N 1
ATOM 2025 C CA . THR A 1 278 ? 20.016 -25.766 -22.031 1 98 278 THR A CA 1
ATOM 2026 C C . THR A 1 278 ? 18.984 -26.641 -21.328 1 98 278 THR A C 1
ATOM 2028 O O . THR A 1 278 ? 19.156 -27.859 -21.219 1 98 278 THR A O 1
ATOM 2031 N N . ASN A 1 279 ? 17.969 -26.016 -20.828 1 98.19 279 ASN A N 1
ATOM 2032 C CA . ASN A 1 279 ? 16.922 -26.75 -20.125 1 98.19 279 ASN A CA 1
ATOM 2033 C C . ASN A 1 279 ? 16.188 -27.719 -21.047 1 98.19 279 ASN A C 1
ATOM 2035 O O . ASN A 1 279 ? 15.812 -28.812 -20.625 1 98.19 279 ASN A O 1
ATOM 2039 N N . ALA A 1 280 ? 15.969 -27.297 -22.297 1 98.56 280 ALA A N 1
ATOM 2040 C CA . ALA A 1 280 ? 15.32 -28.156 -23.281 1 98.56 280 ALA A CA 1
ATOM 2041 C C . ALA A 1 280 ? 16.156 -29.406 -23.547 1 98.56 280 ALA A C 1
ATOM 2043 O O . ALA A 1 280 ? 15.625 -30.516 -23.625 1 98.56 280 ALA A O 1
ATOM 2044 N N . ALA A 1 281 ? 17.422 -29.203 -23.703 1 98.56 281 ALA A N 1
ATOM 2045 C CA . ALA A 1 281 ? 18.312 -30.328 -23.953 1 98.56 281 ALA A CA 1
ATOM 2046 C C . ALA A 1 281 ? 18.297 -31.297 -22.766 1 98.56 281 ALA A C 1
ATOM 2048 O O . ALA A 1 281 ? 18.266 -32.531 -22.969 1 98.56 281 ALA A O 1
ATOM 2049 N N . ALA A 1 282 ? 18.359 -30.719 -21.594 1 98.56 282 ALA A N 1
ATOM 2050 C CA . ALA A 1 282 ? 18.328 -31.547 -20.391 1 98.56 282 ALA A CA 1
ATOM 2051 C C . ALA A 1 282 ? 17.016 -32.312 -20.297 1 98.56 282 ALA A C 1
ATOM 2053 O O . ALA A 1 282 ? 17.016 -33.5 -19.938 1 98.56 282 ALA A O 1
ATOM 2054 N N . MET A 1 283 ? 15.953 -31.688 -20.625 1 98.75 283 MET A N 1
ATOM 2055 C CA . MET A 1 283 ? 14.648 -32.344 -20.547 1 98.75 283 MET A CA 1
ATOM 2056 C C . MET A 1 283 ? 14.539 -33.469 -21.578 1 98.75 283 MET A C 1
ATOM 2058 O O . MET A 1 283 ? 14.023 -34.531 -21.281 1 98.75 283 MET A O 1
ATOM 2062 N N . LYS A 1 284 ? 14.992 -33.188 -22.766 1 98.56 284 LYS A N 1
ATOM 2063 C CA . LYS A 1 284 ? 15 -34.25 -23.797 1 98.56 284 LYS A CA 1
ATOM 2064 C C . LYS A 1 284 ? 15.789 -35.469 -23.328 1 98.56 284 LYS A C 1
ATOM 2066 O O . LYS A 1 284 ? 15.352 -36.594 -23.516 1 98.56 284 LYS A O 1
ATOM 2071 N N . ALA A 1 285 ? 16.922 -35.188 -22.797 1 98.62 285 ALA A N 1
ATOM 2072 C CA . ALA A 1 285 ? 17.781 -36.25 -22.312 1 98.62 285 ALA A CA 1
ATOM 2073 C C . ALA A 1 285 ? 17.078 -37.062 -21.234 1 98.62 285 ALA A C 1
ATOM 2075 O O . ALA A 1 285 ? 17.109 -38.312 -21.234 1 98.62 285 ALA A O 1
ATOM 2076 N N . LEU A 1 286 ? 16.484 -36.375 -20.344 1 98.12 286 LEU A N 1
ATOM 2077 C CA . LEU A 1 286 ? 15.734 -37.031 -19.25 1 98.12 286 LEU A CA 1
ATOM 2078 C C . LEU A 1 286 ? 14.617 -37.906 -19.797 1 98.12 286 LEU A C 1
ATOM 2080 O O . LEU A 1 286 ? 14.453 -39.031 -19.359 1 98.12 286 LEU A O 1
ATOM 2084 N N . LEU A 1 287 ? 13.828 -37.344 -20.75 1 98.5 287 LEU A N 1
ATOM 2085 C CA . LEU A 1 287 ? 12.68 -38.062 -21.297 1 98.5 287 LEU A CA 1
ATOM 2086 C C . LEU A 1 287 ? 13.125 -39.25 -22.109 1 98.5 287 LEU A C 1
ATOM 2088 O O . LEU A 1 287 ? 12.375 -40.219 -22.266 1 98.5 287 LEU A O 1
ATOM 2092 N N . LYS A 1 288 ? 14.352 -39.188 -22.531 1 97.88 288 LYS A N 1
ATOM 2093 C CA . LYS A 1 288 ? 14.922 -40.312 -23.266 1 97.88 288 LYS A CA 1
ATOM 2094 C C . LYS A 1 288 ? 15.508 -41.375 -22.312 1 97.88 288 LYS A C 1
ATOM 2096 O O . LYS A 1 288 ? 15.992 -42.406 -22.766 1 97.88 288 LYS A O 1
ATOM 2101 N N . GLY A 1 289 ? 15.531 -41.031 -21.047 1 98.06 289 GLY A N 1
ATOM 2102 C CA . GLY A 1 289 ? 15.891 -42.062 -20.094 1 98.06 289 GLY A CA 1
ATOM 2103 C C . GLY A 1 289 ? 17.172 -41.75 -19.328 1 98.06 289 GLY A C 1
ATOM 2104 O O . GLY A 1 289 ? 17.609 -42.562 -18.484 1 98.06 289 GLY A O 1
ATOM 2105 N N . GLU A 1 290 ? 17.766 -40.625 -19.594 1 98.19 290 GLU A N 1
ATOM 2106 C CA . GLU A 1 290 ? 19 -40.281 -18.906 1 98.19 290 GLU A CA 1
ATOM 2107 C C . GLU A 1 290 ? 18.797 -40.25 -17.391 1 98.19 290 GLU A C 1
ATOM 2109 O O . GLU A 1 290 ? 17.781 -39.75 -16.906 1 98.19 290 GLU A O 1
ATOM 2114 N N . GLN A 1 291 ? 19.703 -40.906 -16.625 1 97.94 291 GLN A N 1
ATOM 2115 C CA . GLN A 1 291 ? 19.656 -40.938 -15.164 1 97.94 291 GLN A CA 1
ATOM 2116 C C . GLN A 1 291 ? 20.297 -39.656 -14.578 1 97.94 291 GLN A C 1
ATOM 2118 O O . GLN A 1 291 ? 21.078 -39 -15.242 1 97.94 291 GLN A O 1
ATOM 2123 N N . GLY A 1 292 ? 19.891 -39.312 -13.297 1 97.69 292 GLY A N 1
ATOM 2124 C CA . GLY A 1 292 ? 20.516 -38.188 -12.633 1 97.69 292 GLY A CA 1
ATOM 2125 C C . GLY A 1 292 ? 19.562 -37.406 -11.758 1 97.69 292 GLY A C 1
ATOM 2126 O O . GLY A 1 292 ? 18.406 -37.781 -11.602 1 97.69 292 GLY A O 1
ATOM 2127 N N . ALA A 1 293 ? 20.125 -36.312 -11.211 1 98.44 293 ALA A N 1
ATOM 2128 C CA . ALA A 1 293 ? 19.406 -35.5 -10.234 1 98.44 293 ALA A CA 1
ATOM 2129 C C . ALA A 1 293 ? 18.156 -34.906 -10.844 1 98.44 293 ALA A C 1
ATOM 2131 O O . ALA A 1 293 ? 17.109 -34.812 -10.188 1 98.44 293 ALA A O 1
ATOM 2132 N N . TYR A 1 294 ? 18.281 -34.438 -12.078 1 98.44 294 TYR A N 1
ATOM 2133 C CA . TYR A 1 294 ? 17.125 -33.844 -12.742 1 98.44 294 TYR A CA 1
ATOM 2134 C C . TYR A 1 294 ? 16 -34.844 -12.914 1 98.44 294 TYR A C 1
ATOM 2136 O O . TYR A 1 294 ? 14.844 -34.562 -12.617 1 98.44 294 TYR A O 1
ATOM 2144 N N . ARG A 1 295 ? 16.312 -36 -13.391 1 98.69 295 ARG A N 1
ATOM 2145 C CA . ARG A 1 295 ? 15.328 -37.062 -13.516 1 98.69 295 ARG A CA 1
ATOM 2146 C C . ARG A 1 295 ? 14.68 -37.406 -12.172 1 98.69 295 ARG A C 1
ATOM 2148 O O . ARG A 1 295 ? 13.461 -37.531 -12.086 1 98.69 295 ARG A O 1
ATOM 2155 N N . ASP A 1 296 ? 15.531 -37.5 -11.148 1 98.81 296 ASP A N 1
ATOM 2156 C CA . ASP A 1 296 ? 15.047 -37.875 -9.828 1 98.81 296 ASP A CA 1
ATOM 2157 C C . ASP A 1 296 ? 13.992 -36.875 -9.32 1 98.81 296 ASP A C 1
ATOM 2159 O O . ASP A 1 296 ? 12.945 -37.312 -8.812 1 98.81 296 ASP A O 1
ATOM 2163 N N . ILE A 1 297 ? 14.266 -35.625 -9.422 1 98.81 297 ILE A N 1
ATOM 2164 C CA . ILE A 1 297 ? 13.328 -34.625 -8.898 1 98.81 297 ILE A CA 1
ATOM 2165 C C . ILE A 1 297 ? 12.062 -34.594 -9.75 1 98.81 297 ILE A C 1
ATOM 2167 O O . ILE A 1 297 ? 10.961 -34.406 -9.242 1 98.81 297 ILE A O 1
ATOM 2171 N N . VAL A 1 298 ? 12.18 -34.781 -11.07 1 98.88 298 VAL A N 1
ATOM 2172 C CA . VAL A 1 298 ? 11.016 -34.875 -11.945 1 98.88 298 VAL A CA 1
ATOM 2173 C C . VAL A 1 298 ? 10.164 -36.094 -11.547 1 98.88 298 VAL A C 1
ATOM 2175 O O . VAL A 1 298 ? 8.938 -36 -11.461 1 98.88 298 VAL A O 1
ATOM 2178 N N . VAL A 1 299 ? 10.82 -37.188 -11.266 1 98.94 299 VAL A N 1
ATOM 2179 C CA . VAL A 1 299 ? 10.125 -38.406 -10.852 1 98.94 299 VAL A CA 1
ATOM 2180 C C . VAL A 1 299 ? 9.352 -38.156 -9.562 1 98.94 299 VAL A C 1
ATOM 2182 O O . VAL A 1 299 ? 8.18 -38.531 -9.445 1 98.94 299 VAL A O 1
ATOM 2185 N N . LEU A 1 300 ? 9.961 -37.469 -8.641 1 98.94 300 LEU A N 1
ATOM 2186 C CA . LEU A 1 300 ? 9.328 -37.188 -7.359 1 98.94 300 LEU A CA 1
ATOM 2187 C C . LEU A 1 300 ? 8.094 -36.312 -7.543 1 98.94 300 LEU A C 1
ATOM 2189 O O . LEU A 1 300 ? 7.047 -36.594 -6.945 1 98.94 300 LEU A O 1
ATOM 2193 N N . ASN A 1 301 ? 8.172 -35.281 -8.297 1 98.88 301 ASN A N 1
ATOM 2194 C CA . ASN A 1 301 ? 7.043 -34.406 -8.531 1 98.88 301 ASN A CA 1
ATOM 2195 C C . ASN A 1 301 ? 5.953 -35.094 -9.352 1 98.88 301 ASN A C 1
ATOM 2197 O O . ASN A 1 301 ? 4.762 -34.875 -9.109 1 98.88 301 ASN A O 1
ATOM 2201 N N . ALA A 1 302 ? 6.352 -35.875 -10.352 1 98.94 302 ALA A N 1
ATOM 2202 C CA . ALA A 1 302 ? 5.375 -36.688 -11.094 1 98.94 302 ALA A CA 1
ATOM 2203 C C . ALA A 1 302 ? 4.633 -37.656 -10.18 1 98.94 302 ALA A C 1
ATOM 2205 O O . ALA A 1 302 ? 3.422 -37.844 -10.305 1 98.94 302 ALA A O 1
ATOM 2206 N N . ALA A 1 303 ? 5.406 -38.25 -9.266 1 98.94 303 ALA A N 1
ATOM 2207 C CA . ALA A 1 303 ? 4.812 -39.188 -8.312 1 98.94 303 ALA A CA 1
ATOM 2208 C C . ALA A 1 303 ? 3.715 -38.5 -7.496 1 98.94 303 ALA A C 1
ATOM 2210 O O . ALA A 1 303 ? 2.633 -39.062 -7.312 1 98.94 303 ALA A O 1
ATOM 2211 N N . ALA A 1 304 ? 3.986 -37.344 -7.023 1 98.94 304 ALA A N 1
ATOM 2212 C CA . ALA A 1 304 ? 2.998 -36.594 -6.254 1 98.94 304 ALA A CA 1
ATOM 2213 C C . ALA A 1 304 ? 1.745 -36.312 -7.086 1 98.94 304 ALA A C 1
ATOM 2215 O O . ALA A 1 304 ? 0.625 -36.469 -6.594 1 98.94 304 ALA A O 1
ATOM 2216 N N . ALA A 1 305 ? 1.937 -35.938 -8.336 1 98.94 305 ALA A N 1
ATOM 2217 C CA . ALA A 1 305 ? 0.808 -35.656 -9.219 1 98.94 305 ALA A CA 1
ATOM 2218 C C . ALA A 1 305 ? -0.023 -36.906 -9.461 1 98.94 305 ALA A C 1
ATOM 2220 O O . ALA A 1 305 ? -1.252 -36.844 -9.531 1 98.94 305 ALA A O 1
ATOM 2221 N N . LEU A 1 306 ? 0.628 -38.031 -9.578 1 98.94 306 LEU A N 1
ATOM 2222 C CA . LEU A 1 306 ? -0.078 -39.312 -9.789 1 98.94 306 LEU A CA 1
ATOM 2223 C C . LEU A 1 306 ? -0.899 -39.688 -8.562 1 98.94 306 LEU A C 1
ATOM 2225 O O . LEU A 1 306 ? -1.992 -40.219 -8.68 1 98.94 306 LEU A O 1
ATOM 2229 N N . VAL A 1 307 ? -0.353 -39.406 -7.387 1 98.81 307 VAL A N 1
ATOM 2230 C CA . VAL A 1 307 ? -1.104 -39.625 -6.156 1 98.81 307 VAL A CA 1
ATOM 2231 C C . VAL A 1 307 ? -2.332 -38.719 -6.137 1 98.81 307 VAL A C 1
ATOM 2233 O O . VAL A 1 307 ? -3.453 -39.188 -5.914 1 98.81 307 VAL A O 1
ATOM 2236 N N . VAL A 1 308 ? -2.174 -37.469 -6.438 1 98.75 308 VAL A N 1
ATOM 2237 C CA . VAL A 1 308 ? -3.24 -36.469 -6.41 1 98.75 308 VAL A CA 1
ATOM 2238 C C . VAL A 1 308 ? -4.301 -36.812 -7.449 1 98.75 308 VAL A C 1
ATOM 2240 O O . VAL A 1 308 ? -5.496 -36.594 -7.227 1 98.75 308 VAL A O 1
ATOM 2243 N N . ALA A 1 309 ? -3.871 -37.344 -8.562 1 98.69 309 ALA A N 1
ATOM 2244 C CA . ALA A 1 309 ? -4.758 -37.719 -9.664 1 98.69 309 ALA A CA 1
ATOM 2245 C C . ALA A 1 309 ? -5.582 -38.969 -9.305 1 98.69 309 ALA A C 1
ATOM 2247 O O . ALA A 1 309 ? -6.57 -39.281 -9.977 1 98.69 309 ALA A O 1
ATOM 2248 N N . GLY A 1 310 ? -5.156 -39.719 -8.281 1 98.38 310 GLY A N 1
ATOM 2249 C CA . GLY A 1 310 ? -5.816 -40.938 -7.906 1 98.38 310 GLY A CA 1
ATOM 2250 C C . GLY A 1 310 ? -5.383 -42.125 -8.75 1 98.38 310 GLY A C 1
ATOM 2251 O O . GLY A 1 310 ? -6.055 -43.156 -8.766 1 98.38 310 GLY A O 1
ATOM 2252 N N . LYS A 1 311 ? -4.352 -41.938 -9.469 1 98.44 311 LYS A N 1
ATOM 2253 C CA . LYS A 1 311 ? -3.826 -43 -10.312 1 98.44 311 LYS A CA 1
ATOM 2254 C C . LYS A 1 311 ? -3.123 -44.094 -9.477 1 98.44 311 LYS A C 1
ATOM 2256 O O . LYS A 1 311 ? -3.123 -45.25 -9.836 1 98.44 311 LYS A O 1
ATOM 2261 N N . VAL A 1 312 ? -2.463 -43.656 -8.406 1 98.5 312 VAL A N 1
ATOM 2262 C CA . VAL A 1 312 ? -1.778 -44.531 -7.457 1 98.5 312 VAL A CA 1
ATOM 2263 C C . VAL A 1 312 ? -2.129 -44.125 -6.031 1 98.5 312 VAL A C 1
ATOM 2265 O O . VAL A 1 312 ? -2.611 -43.031 -5.797 1 98.5 312 VAL A O 1
ATOM 2268 N N . ASP A 1 313 ? -1.779 -44.969 -5.078 1 97.69 313 ASP A N 1
ATOM 2269 C CA . ASP A 1 313 ? -2.152 -44.719 -3.689 1 97.69 313 ASP A CA 1
ATOM 2270 C C . ASP A 1 313 ? -0.97 -44.156 -2.896 1 97.69 313 ASP A C 1
ATOM 2272 O O . ASP A 1 313 ? -1.157 -43.438 -1.921 1 97.69 313 ASP A O 1
ATOM 2276 N N . THR A 1 314 ? 0.2 -44.531 -3.322 1 98.06 314 THR A N 1
ATOM 2277 C CA . THR A 1 314 ? 1.366 -44.125 -2.545 1 98.06 314 THR A CA 1
ATOM 2278 C C . THR A 1 314 ? 2.377 -43.406 -3.424 1 98.06 314 THR A C 1
ATOM 2280 O O . THR A 1 314 ? 2.428 -43.625 -4.637 1 98.06 314 THR A O 1
ATOM 2283 N N . LEU A 1 315 ? 3.119 -42.562 -2.76 1 98.62 315 LEU A N 1
ATOM 2284 C CA . LEU A 1 315 ? 4.172 -41.844 -3.457 1 98.62 315 LEU A CA 1
ATOM 2285 C C . LEU A 1 315 ? 5.176 -42.812 -4.086 1 98.62 315 LEU A C 1
ATOM 2287 O O . LEU A 1 315 ? 5.695 -42.531 -5.172 1 98.62 315 LEU A O 1
ATOM 2291 N N . GLY A 1 316 ? 5.461 -43.875 -3.395 1 98.44 316 GLY A N 1
ATOM 2292 C CA . GLY A 1 316 ? 6.348 -44.875 -3.922 1 98.44 316 GLY A CA 1
ATOM 2293 C C . GLY A 1 316 ? 5.852 -45.5 -5.215 1 98.44 316 GLY A C 1
ATOM 2294 O O . GLY A 1 316 ? 6.621 -45.688 -6.164 1 98.44 316 GLY A O 1
ATOM 2295 N N . ASP A 1 317 ? 4.57 -45.906 -5.289 1 98.62 317 ASP A N 1
ATOM 2296 C CA . ASP A 1 317 ? 3.973 -46.438 -6.512 1 98.62 317 ASP A CA 1
ATOM 2297 C C . ASP A 1 317 ? 4.027 -45.406 -7.637 1 98.62 317 ASP A C 1
ATOM 2299 O O . ASP A 1 317 ? 4.238 -45.75 -8.797 1 98.62 317 ASP A O 1
ATOM 2303 N N . GLY A 1 318 ? 3.832 -44.188 -7.293 1 98.81 318 GLY A N 1
ATOM 2304 C CA . GLY A 1 318 ? 3.916 -43.125 -8.281 1 98.81 318 GLY A CA 1
ATOM 2305 C C . GLY A 1 318 ? 5.301 -42.969 -8.875 1 98.81 318 GLY A C 1
ATOM 2306 O O . GLY A 1 318 ? 5.445 -42.781 -10.086 1 98.81 318 GLY A O 1
ATOM 2307 N N . ALA A 1 319 ? 6.289 -43.031 -7.965 1 98.81 319 ALA A N 1
ATOM 2308 C CA . ALA A 1 319 ? 7.668 -42.906 -8.438 1 98.81 319 ALA A CA 1
ATOM 2309 C C . ALA A 1 319 ? 8.008 -44.062 -9.398 1 98.81 319 ALA A C 1
ATOM 2311 O O . ALA A 1 319 ? 8.625 -43.844 -10.445 1 98.81 319 ALA A O 1
ATOM 2312 N N . ARG A 1 320 ? 7.578 -45.219 -9.109 1 98.62 320 ARG A N 1
ATOM 2313 C CA . ARG A 1 320 ? 7.824 -46.375 -9.969 1 98.62 320 ARG A CA 1
ATOM 2314 C C . ARG A 1 320 ? 7.137 -46.188 -11.32 1 98.62 320 ARG A C 1
ATOM 2316 O O . ARG A 1 320 ? 7.73 -46.469 -12.367 1 98.62 320 ARG A O 1
ATOM 2323 N N . ALA A 1 321 ? 5.922 -45.812 -11.281 1 98.81 321 ALA A N 1
ATOM 2324 C CA . ALA A 1 321 ? 5.184 -45.562 -12.516 1 98.81 321 ALA A CA 1
ATOM 2325 C C . ALA A 1 321 ? 5.867 -44.531 -13.383 1 98.81 321 ALA A C 1
ATOM 2327 O O . ALA A 1 321 ? 5.977 -44.688 -14.602 1 98.81 321 ALA A O 1
ATOM 2328 N N . ALA A 1 322 ? 6.297 -43.469 -12.758 1 98.94 322 ALA A N 1
ATOM 2329 C CA . ALA A 1 322 ? 6.98 -42.375 -13.461 1 98.94 322 ALA A CA 1
ATOM 2330 C C . ALA A 1 322 ? 8.273 -42.875 -14.109 1 98.94 322 ALA A C 1
ATOM 2332 O O . ALA A 1 322 ? 8.539 -42.594 -15.281 1 98.94 322 ALA A O 1
ATOM 2333 N N . GLU A 1 323 ? 9.039 -43.625 -13.328 1 98.75 323 GLU A N 1
ATOM 2334 C CA . GLU A 1 323 ? 10.289 -44.156 -13.844 1 98.75 323 GLU A CA 1
ATOM 2335 C C . GLU A 1 323 ? 10.031 -45.062 -15.047 1 98.75 323 GLU A C 1
ATOM 2337 O O . GLU A 1 323 ? 10.75 -45 -16.047 1 98.75 323 GLU A O 1
ATOM 2342 N N . GLN A 1 324 ? 9.055 -45.875 -14.969 1 98.81 324 GLN A N 1
ATOM 2343 C CA . GLN A 1 324 ? 8.719 -46.781 -16.062 1 98.81 324 GLN A CA 1
ATOM 2344 C C . GLN A 1 324 ? 8.289 -46.031 -17.312 1 98.81 324 GLN A C 1
ATOM 2346 O O . GLN A 1 324 ? 8.68 -46.375 -18.422 1 98.81 324 GLN A O 1
ATOM 2351 N N . ALA A 1 325 ? 7.492 -45.031 -17.141 1 98.81 325 ALA A N 1
ATOM 2352 C CA . ALA A 1 325 ? 7.031 -44.188 -18.266 1 98.81 325 ALA A CA 1
ATOM 2353 C C . ALA A 1 325 ? 8.211 -43.562 -19 1 98.81 325 ALA A C 1
ATOM 2355 O O . ALA A 1 325 ? 8.18 -43.438 -20.234 1 98.81 325 ALA A O 1
ATOM 2356 N N . ILE A 1 326 ? 9.219 -43.125 -18.234 1 98.81 326 ILE A N 1
ATOM 2357 C CA . ILE A 1 326 ? 10.414 -42.562 -18.844 1 98.81 326 ILE A CA 1
ATOM 2358 C C . ILE A 1 326 ? 11.219 -43.656 -19.547 1 98.81 326 ILE A C 1
ATOM 2360 O O . ILE A 1 326 ? 11.578 -43.5 -20.719 1 98.81 326 ILE A O 1
ATOM 2364 N N . ASP A 1 327 ? 11.43 -44.781 -18.875 1 98.62 327 ASP A N 1
ATOM 2365 C CA . ASP A 1 327 ? 12.312 -45.844 -19.359 1 98.62 327 ASP A CA 1
ATOM 2366 C C . ASP A 1 327 ? 11.727 -46.5 -20.609 1 98.62 327 ASP A C 1
ATOM 2368 O O . ASP A 1 327 ? 12.469 -46.969 -21.469 1 98.62 327 ASP A O 1
ATOM 2372 N N . ARG A 1 328 ? 10.438 -46.469 -20.734 1 98.5 328 ARG A N 1
ATOM 2373 C CA . ARG A 1 328 ? 9.773 -47.125 -21.859 1 98.5 328 ARG A CA 1
ATOM 2374 C C . ARG A 1 328 ? 9.609 -46.156 -23.031 1 98.5 328 ARG A C 1
ATOM 2376 O O . ARG A 1 328 ? 9.039 -46.5 -24.062 1 98.5 328 ARG A O 1
ATOM 2383 N N . GLY A 1 329 ? 10 -44.938 -22.828 1 98.56 329 GLY A N 1
ATOM 2384 C CA . GLY A 1 329 ? 9.961 -43.938 -23.891 1 98.56 329 GLY A CA 1
ATOM 2385 C C . GLY A 1 329 ? 8.594 -43.312 -24.062 1 98.56 329 GLY A C 1
ATOM 2386 O O . GLY A 1 329 ? 8.359 -42.562 -25.016 1 98.56 329 GLY A O 1
ATOM 2387 N N . GLU A 1 330 ? 7.746 -43.625 -23.188 1 98.81 330 GLU A N 1
ATOM 2388 C CA . GLU A 1 330 ? 6.371 -43.125 -23.297 1 98.81 330 GLU A CA 1
ATOM 2389 C C . GLU A 1 330 ? 6.289 -41.625 -23.062 1 98.81 330 GLU A C 1
ATOM 2391 O O . GLU A 1 330 ? 5.5 -40.938 -23.688 1 98.81 330 GLU A O 1
ATOM 2396 N N . ALA A 1 331 ? 7.055 -41.156 -22.125 1 98.81 331 ALA A N 1
ATOM 2397 C CA . ALA A 1 331 ? 7.066 -39.719 -21.844 1 98.81 331 ALA A CA 1
ATOM 2398 C C . ALA A 1 331 ? 7.613 -38.938 -23.016 1 98.81 331 ALA A C 1
ATOM 2400 O O . ALA A 1 331 ? 7.082 -37.875 -23.359 1 98.81 331 ALA A O 1
ATOM 2401 N N . GLU A 1 332 ? 8.688 -39.406 -23.594 1 98.75 332 GLU A N 1
ATOM 2402 C CA . GLU A 1 332 ? 9.242 -38.781 -24.797 1 98.75 332 GLU A CA 1
ATOM 2403 C C . GLU A 1 332 ? 8.219 -38.75 -25.938 1 98.75 332 GLU A C 1
ATOM 2405 O O . GLU A 1 332 ? 8.117 -37.75 -26.656 1 98.75 332 GLU A O 1
ATOM 2410 N N . ALA A 1 333 ? 7.492 -39.781 -26.078 1 98.81 333 ALA A N 1
ATOM 2411 C CA . ALA A 1 333 ? 6.477 -39.875 -27.125 1 98.81 333 ALA A CA 1
ATOM 2412 C C . ALA A 1 333 ? 5.402 -38.812 -26.953 1 98.81 333 ALA A C 1
ATOM 2414 O O . ALA A 1 333 ? 4.902 -38.25 -27.922 1 98.81 333 ALA A O 1
ATOM 2415 N N . VAL A 1 334 ? 4.996 -38.594 -25.734 1 98.88 334 VAL A N 1
ATOM 2416 C CA . VAL A 1 334 ? 4.012 -37.531 -25.438 1 98.88 334 VAL A CA 1
ATOM 2417 C C . VAL A 1 334 ? 4.508 -36.188 -25.938 1 98.88 334 VAL A C 1
ATOM 2419 O O . VAL A 1 334 ? 3.756 -35.438 -26.562 1 98.88 334 VAL A O 1
ATOM 2422 N N . LEU A 1 335 ? 5.797 -35.844 -25.641 1 98.81 335 LEU A N 1
ATOM 2423 C CA . LEU A 1 335 ? 6.375 -34.594 -26.109 1 98.81 335 LEU A CA 1
ATOM 2424 C C . LEU A 1 335 ? 6.344 -34.531 -27.625 1 98.81 335 LEU A C 1
ATOM 2426 O O . LEU A 1 335 ? 5.922 -33.5 -28.188 1 98.81 335 LEU A O 1
ATOM 2430 N N . HIS A 1 336 ? 6.707 -35.562 -28.281 1 98.75 336 HIS A N 1
ATOM 2431 C CA . HIS A 1 336 ? 6.754 -35.594 -29.734 1 98.75 336 HIS A CA 1
ATOM 2432 C C . HIS A 1 336 ? 5.363 -35.375 -30.328 1 98.75 336 HIS A C 1
ATOM 2434 O O . HIS A 1 336 ? 5.199 -34.656 -31.312 1 98.75 336 HIS A O 1
ATOM 2440 N N . ARG A 1 337 ? 4.414 -36.031 -29.766 1 98.81 337 ARG A N 1
ATOM 2441 C CA . ARG A 1 337 ? 3.047 -35.875 -30.25 1 98.81 337 ARG A CA 1
ATOM 2442 C C . ARG A 1 337 ? 2.551 -34.438 -30.031 1 98.81 337 ARG A C 1
ATOM 2444 O O . ARG A 1 337 ? 1.849 -33.906 -30.875 1 98.81 337 ARG A O 1
ATOM 2451 N N . MET A 1 338 ? 2.889 -33.906 -28.891 1 98.75 338 MET A N 1
ATOM 2452 C CA . MET A 1 338 ? 2.498 -32.531 -28.625 1 98.75 338 MET A CA 1
ATOM 2453 C C . MET A 1 338 ? 3.086 -31.578 -29.688 1 98.75 338 MET A C 1
ATOM 2455 O O . MET A 1 338 ? 2.395 -30.703 -30.188 1 98.75 338 MET A O 1
ATOM 2459 N N . ILE A 1 339 ? 4.406 -31.75 -29.984 1 98.62 339 ILE A N 1
ATOM 2460 C CA . ILE A 1 339 ? 5.078 -30.953 -31 1 98.62 339 ILE A CA 1
ATOM 2461 C C . ILE A 1 339 ? 4.359 -31.109 -32.344 1 98.62 339 ILE A C 1
ATOM 2463 O O . ILE A 1 339 ? 4.055 -30.109 -33 1 98.62 339 ILE A O 1
ATOM 2467 N N . ALA A 1 340 ? 4.035 -32.312 -32.625 1 98.56 340 ALA A N 1
ATOM 2468 C CA . ALA A 1 340 ? 3.385 -32.594 -33.906 1 98.56 340 ALA A CA 1
ATOM 2469 C C . ALA A 1 340 ? 2.006 -31.922 -33.969 1 98.56 340 ALA A C 1
ATOM 2471 O O . ALA A 1 340 ? 1.664 -31.297 -34.969 1 98.56 340 ALA A O 1
ATOM 2472 N N . ILE A 1 341 ? 1.199 -32.062 -32.969 1 98.56 341 ILE A N 1
ATOM 2473 C CA . ILE A 1 341 ? -0.17 -31.562 -32.969 1 98.56 341 ILE A CA 1
ATOM 2474 C C . ILE A 1 341 ? -0.158 -30.031 -33 1 98.56 341 ILE A C 1
ATOM 2476 O O . ILE A 1 341 ? -0.854 -29.422 -33.781 1 98.56 341 ILE A O 1
ATOM 2480 N N . THR A 1 342 ? 0.653 -29.391 -32.156 1 98.25 342 THR A N 1
ATOM 2481 C CA . THR A 1 342 ? 0.603 -27.953 -31.984 1 98.25 342 THR A CA 1
ATOM 2482 C C . THR A 1 342 ? 1.177 -27.234 -33.188 1 98.25 342 THR A C 1
ATOM 2484 O O . THR A 1 342 ? 0.982 -26.031 -33.375 1 98.25 342 THR A O 1
ATOM 2487 N N . ASN A 1 343 ? 1.964 -27.922 -34.062 1 97.94 343 ASN A N 1
ATOM 2488 C CA . ASN A 1 343 ? 2.574 -27.297 -35.25 1 97.94 343 ASN A CA 1
ATOM 2489 C C . ASN A 1 343 ? 1.765 -27.578 -36.5 1 97.94 343 ASN A C 1
ATOM 2491 O O . ASN A 1 343 ? 2.162 -27.172 -37.594 1 97.94 343 ASN A O 1
ATOM 2495 N N . ARG A 1 344 ? 0.666 -28.188 -36.344 1 96.25 344 ARG A N 1
ATOM 2496 C CA . ARG A 1 344 ? -0.177 -28.406 -37.531 1 96.25 344 ARG A CA 1
ATOM 2497 C C . ARG A 1 344 ? -0.733 -27.094 -38.062 1 96.25 344 ARG A C 1
ATOM 2499 O O . ARG A 1 344 ? -1.045 -26.188 -37.312 1 96.25 344 ARG A O 1
ATOM 2506 N N . THR A 1 345 ? -0.665 -26.859 -39.469 1 82.69 345 THR A N 1
ATOM 2507 C CA . THR A 1 345 ? -1.195 -25.672 -40.125 1 82.69 345 THR A CA 1
ATOM 2508 C C . THR A 1 345 ? -2.715 -25.75 -40.25 1 82.69 345 THR A C 1
ATOM 2510 O O . THR A 1 345 ? -3.27 -26.812 -40.531 1 82.69 345 THR A O 1
ATOM 2513 N N . SER A 1 346 ? -3.496 -24.859 -39.625 1 56.53 346 SER A N 1
ATOM 2514 C CA . SER A 1 346 ? -4.926 -24.797 -39.938 1 56.53 346 SER A CA 1
ATOM 2515 C C . SER A 1 346 ? -5.176 -24.703 -41.438 1 56.53 346 SER A C 1
ATOM 2517 O O . SER A 1 346 ? -4.355 -24.156 -42.156 1 56.53 346 SER A O 1
ATOM 2519 N N . MET B 1 1 ? 22.797 12.773 -17.984 1 29.7 1 MET B N 1
ATOM 2520 C CA . MET B 1 1 ? 22.828 11.32 -17.844 1 29.7 1 MET B CA 1
ATOM 2521 C C . MET B 1 1 ? 21.578 10.82 -17.141 1 29.7 1 MET B C 1
ATOM 2523 O O . MET B 1 1 ? 21.188 11.375 -16.109 1 29.7 1 MET B O 1
ATOM 2527 N N . SER B 1 2 ? 20.547 10.172 -17.531 1 38.34 2 SER B N 1
ATOM 2528 C CA . SER B 1 2 ? 19.109 9.961 -17.359 1 38.34 2 SER B CA 1
ATOM 2529 C C . SER B 1 2 ? 18.812 9.336 -16 1 38.34 2 SER B C 1
ATOM 2531 O O . SER B 1 2 ? 19.219 8.203 -15.727 1 38.34 2 SER B O 1
ATOM 2533 N N . THR B 1 3 ? 18.812 10.094 -14.805 1 51.53 3 THR B N 1
ATOM 2534 C CA . THR B 1 3 ? 18.5 10.031 -13.375 1 51.53 3 THR B CA 1
ATOM 2535 C C . THR B 1 3 ? 17.406 9.016 -13.109 1 51.53 3 THR B C 1
ATOM 2537 O O . THR B 1 3 ? 17.25 8.539 -11.984 1 51.53 3 THR B O 1
ATOM 2540 N N . ALA B 1 4 ? 16.828 8.57 -14.203 1 62.47 4 ALA B N 1
ATOM 2541 C CA . ALA B 1 4 ? 15.602 7.781 -14.336 1 62.47 4 ALA B CA 1
ATOM 2542 C C . ALA B 1 4 ? 15.828 6.336 -13.906 1 62.47 4 ALA B C 1
ATOM 2544 O O . ALA B 1 4 ? 15.078 5.789 -13.094 1 62.47 4 ALA B O 1
ATOM 2545 N N . PRO B 1 5 ? 17 5.758 -14.352 1 63.38 5 PRO B N 1
ATOM 2546 C CA . PRO B 1 5 ? 17.125 4.34 -13.992 1 63.38 5 PRO B CA 1
ATOM 2547 C C . PRO B 1 5 ? 17.469 4.129 -12.523 1 63.38 5 PRO B C 1
ATOM 2549 O O . PRO B 1 5 ? 16.938 3.223 -11.883 1 63.38 5 PRO B O 1
ATOM 2552 N N . VAL B 1 6 ? 18.344 4.926 -11.906 1 71.62 6 VAL B N 1
ATOM 2553 C CA . VAL B 1 6 ? 18.766 4.793 -10.508 1 71.62 6 VAL B CA 1
ATOM 2554 C C . VAL B 1 6 ? 17.578 5.105 -9.594 1 71.62 6 VAL B C 1
ATOM 2556 O O . VAL B 1 6 ? 17.359 4.422 -8.594 1 71.62 6 VAL B O 1
ATOM 2559 N N . THR B 1 7 ? 16.828 6.012 -10.047 1 82.25 7 THR B N 1
ATOM 2560 C CA . THR B 1 7 ? 15.664 6.418 -9.273 1 82.25 7 THR B CA 1
ATOM 2561 C C . THR B 1 7 ? 14.609 5.312 -9.266 1 82.25 7 THR B C 1
ATOM 2563 O O . THR B 1 7 ? 14.008 5.035 -8.227 1 82.25 7 THR B O 1
ATOM 2566 N N . LEU B 1 8 ? 14.57 4.711 -10.469 1 82.19 8 LEU B N 1
ATOM 2567 C CA . LEU B 1 8 ? 13.617 3.615 -10.586 1 82.19 8 LEU B CA 1
ATOM 2568 C C . LEU B 1 8 ? 14.031 2.432 -9.719 1 82.19 8 LEU B C 1
ATOM 2570 O O . LEU B 1 8 ? 13.203 1.843 -9.023 1 82.19 8 LEU B O 1
ATOM 2574 N N . ALA B 1 9 ? 15.297 2.121 -9.727 1 88.81 9 ALA B N 1
ATOM 2575 C CA . ALA B 1 9 ? 15.812 1.007 -8.93 1 88.81 9 ALA B CA 1
ATOM 2576 C C . ALA B 1 9 ? 15.641 1.271 -7.438 1 88.81 9 ALA B C 1
ATOM 2578 O O . ALA B 1 9 ? 15.273 0.369 -6.68 1 88.81 9 ALA B O 1
ATOM 2579 N N . LEU B 1 10 ? 15.906 2.463 -7.055 1 93.62 10 LEU B N 1
ATOM 2580 C CA . LEU B 1 10 ? 15.789 2.82 -5.645 1 93.62 10 LEU B CA 1
ATOM 2581 C C . LEU B 1 10 ? 14.336 2.732 -5.18 1 93.62 10 LEU B C 1
ATOM 2583 O O . LEU B 1 10 ? 14.062 2.23 -4.09 1 93.62 10 LEU B O 1
ATOM 2587 N N . MET B 1 11 ? 13.43 3.186 -6.02 1 96.31 11 MET B N 1
ATOM 2588 C CA . MET B 1 11 ? 12.016 3.143 -5.68 1 96.31 11 MET B CA 1
ATOM 2589 C C . MET B 1 11 ? 11.547 1.705 -5.477 1 96.31 11 MET B C 1
ATOM 2591 O O . MET B 1 11 ? 10.875 1.4 -4.488 1 96.31 11 MET B O 1
ATOM 2595 N N . LYS B 1 12 ? 11.93 0.823 -6.379 1 96.44 12 LYS B N 1
ATOM 2596 C CA . LYS B 1 12 ? 11.539 -0.581 -6.27 1 96.44 12 LYS B CA 1
ATOM 2597 C C . LYS B 1 12 ? 12.172 -1.228 -5.039 1 96.44 12 LYS B C 1
ATOM 2599 O O . LYS B 1 12 ? 11.523 -2.029 -4.355 1 96.44 12 LYS B O 1
ATOM 2604 N N . GLU B 1 13 ? 13.391 -0.888 -4.785 1 96.81 13 GLU B N 1
ATOM 2605 C CA . GLU B 1 13 ? 14.07 -1.399 -3.6 1 96.81 13 GLU B CA 1
ATOM 2606 C C . GLU B 1 13 ? 13.352 -0.983 -2.322 1 96.81 13 GLU B C 1
ATOM 2608 O O . GLU B 1 13 ? 13.125 -1.807 -1.432 1 96.81 13 GLU B O 1
ATOM 2613 N N . ILE B 1 14 ? 12.977 0.232 -2.211 1 97.69 14 ILE B N 1
ATOM 2614 C CA . ILE B 1 14 ? 12.289 0.763 -1.035 1 97.69 14 ILE B CA 1
ATOM 2615 C C . ILE B 1 14 ? 10.922 0.113 -0.896 1 97.69 14 ILE B C 1
ATOM 2617 O O . ILE B 1 14 ? 10.523 -0.287 0.201 1 97.69 14 ILE B O 1
ATOM 2621 N N . LEU B 1 15 ? 10.227 0 -2.035 1 98.12 15 LEU B N 1
ATOM 2622 C CA . LEU B 1 15 ? 8.922 -0.648 -1.995 1 98.12 15 LEU B CA 1
ATOM 2623 C C . LEU B 1 15 ? 9.047 -2.094 -1.524 1 98.12 15 LEU B C 1
ATOM 2625 O O . LEU B 1 15 ? 8.188 -2.588 -0.788 1 98.12 15 LEU B O 1
ATOM 2629 N N . GLY B 1 16 ? 10.117 -2.758 -1.988 1 97.69 16 GLY B N 1
ATOM 2630 C CA . GLY B 1 16 ? 10.367 -4.109 -1.515 1 97.69 16 GLY B CA 1
ATOM 2631 C C . GLY B 1 16 ? 10.57 -4.188 -0.014 1 97.69 16 GLY B C 1
ATOM 2632 O O . GLY B 1 16 ? 10.078 -5.113 0.637 1 97.69 16 GLY B O 1
ATOM 2633 N N . ARG B 1 17 ? 11.289 -3.223 0.561 1 97.75 17 ARG B N 1
ATOM 2634 C CA . ARG B 1 17 ? 11.508 -3.16 2.002 1 97.75 17 ARG B CA 1
ATOM 2635 C C . ARG B 1 17 ? 10.203 -2.932 2.748 1 97.75 17 ARG B C 1
ATOM 2637 O O . ARG B 1 17 ? 9.914 -3.615 3.732 1 97.75 17 ARG B O 1
ATOM 2644 N N . VAL B 1 18 ? 9.391 -2.01 2.252 1 98.25 18 VAL B N 1
ATOM 2645 C CA . VAL B 1 18 ? 8.109 -1.695 2.877 1 98.25 18 VAL B CA 1
ATOM 2646 C C . VAL B 1 18 ? 7.18 -2.904 2.791 1 98.25 18 VAL B C 1
ATOM 2648 O O . VAL B 1 18 ? 6.449 -3.203 3.74 1 98.25 18 VAL B O 1
ATOM 2651 N N . ALA B 1 19 ? 7.273 -3.615 1.689 1 97.81 19 ALA B N 1
ATOM 2652 C CA . ALA B 1 19 ? 6.387 -4.746 1.427 1 97.81 19 ALA B CA 1
ATOM 2653 C C . ALA B 1 19 ? 6.555 -5.832 2.484 1 97.81 19 ALA B C 1
ATOM 2655 O O . ALA B 1 19 ? 5.605 -6.559 2.789 1 97.81 19 ALA B O 1
ATOM 2656 N N . VAL B 1 20 ? 7.719 -5.934 3.084 1 97.06 20 VAL B N 1
ATOM 2657 C CA . VAL B 1 20 ? 7.949 -6.984 4.07 1 97.06 20 VAL B CA 1
ATOM 2658 C C . VAL B 1 20 ? 7.855 -6.398 5.48 1 97.06 20 VAL B C 1
ATOM 2660 O O . VAL B 1 20 ? 8.32 -7.012 6.445 1 97.06 20 VAL B O 1
ATOM 2663 N N . GLY B 1 21 ? 7.414 -5.133 5.594 1 97.69 21 GLY B N 1
ATOM 2664 C CA . GLY B 1 21 ? 7.129 -4.523 6.883 1 97.69 21 GLY B CA 1
ATOM 2665 C C . GLY B 1 21 ? 8.328 -3.811 7.484 1 97.69 21 GLY B C 1
ATOM 2666 O O . GLY B 1 21 ? 8.297 -3.416 8.656 1 97.69 21 GLY B O 1
ATOM 2667 N N . ALA B 1 22 ? 9.375 -3.646 6.719 1 97.94 22 ALA B N 1
ATOM 2668 C CA . ALA B 1 22 ? 10.57 -2.982 7.234 1 97.94 22 ALA B CA 1
ATOM 2669 C C . ALA B 1 22 ? 10.391 -1.467 7.258 1 97.94 22 ALA B C 1
ATOM 2671 O O . ALA B 1 22 ? 9.734 -0.901 6.383 1 97.94 22 ALA B O 1
ATOM 2672 N N . SER B 1 23 ? 10.984 -0.843 8.281 1 98.19 23 SER B N 1
ATOM 2673 C CA . SER B 1 23 ? 10.969 0.614 8.359 1 98.19 23 SER B CA 1
ATOM 2674 C C . SER B 1 23 ? 12.109 1.224 7.555 1 98.19 23 SER B C 1
ATOM 2676 O O . SER B 1 23 ? 13.039 0.518 7.148 1 98.19 23 SER B O 1
ATOM 2678 N N . LEU B 1 24 ? 11.977 2.439 7.258 1 98.5 24 LEU B N 1
ATOM 2679 C CA . LEU B 1 24 ? 13.008 3.182 6.543 1 98.5 24 LEU B CA 1
ATOM 2680 C C . LEU B 1 24 ? 13.805 4.066 7.496 1 98.5 24 LEU B C 1
ATOM 2682 O O . LEU B 1 24 ? 13.25 4.617 8.453 1 98.5 24 LEU B O 1
ATOM 2686 N N . SER B 1 25 ? 15.117 4.184 7.254 1 98.44 25 SER B N 1
ATOM 2687 C CA . SER B 1 25 ? 15.891 5.219 7.93 1 98.44 25 SER B CA 1
ATOM 2688 C C . SER B 1 25 ? 15.461 6.613 7.484 1 98.44 25 SER B C 1
ATOM 2690 O O . SER B 1 25 ? 14.742 6.758 6.492 1 98.44 25 SER B O 1
ATOM 2692 N N . GLU B 1 26 ? 15.906 7.629 8.227 1 98.56 26 GLU B N 1
ATOM 2693 C CA . GLU B 1 26 ? 15.617 9 7.828 1 98.56 26 GLU B CA 1
ATOM 2694 C C . GLU B 1 26 ? 16.141 9.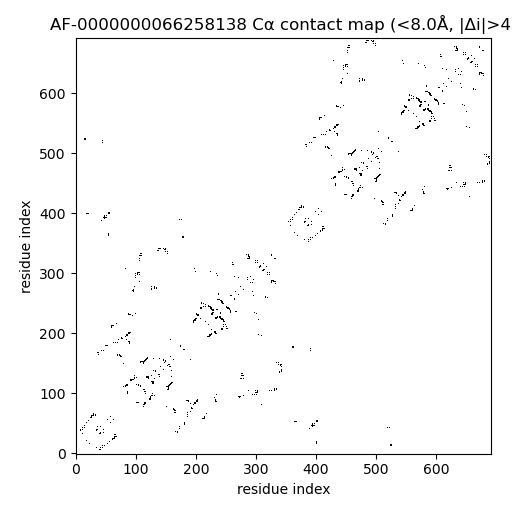289 6.422 1 98.56 26 GLU B C 1
ATOM 2696 O O . GLU B 1 26 ? 15.445 9.914 5.613 1 98.56 26 GLU B O 1
ATOM 2701 N N . THR B 1 27 ? 17.328 8.781 6.152 1 98.25 27 THR B N 1
ATOM 2702 C CA . THR B 1 27 ? 17.953 9.008 4.859 1 98.25 27 THR B CA 1
ATOM 2703 C C . THR B 1 27 ? 17.188 8.312 3.746 1 98.25 27 THR B C 1
ATOM 2705 O O . THR B 1 27 ? 16.953 8.898 2.686 1 98.25 27 THR B O 1
ATOM 2708 N N . GLN B 1 28 ? 16.766 7.062 3.922 1 97.81 28 GLN B N 1
ATOM 2709 C CA . GLN B 1 28 ? 15.961 6.344 2.943 1 97.81 28 GLN B CA 1
ATOM 2710 C C . GLN B 1 28 ? 14.641 7.062 2.684 1 97.81 28 GLN B C 1
ATOM 2712 O O . GLN B 1 28 ? 14.18 7.129 1.543 1 97.81 28 GLN B O 1
ATOM 2717 N N . ALA B 1 29 ? 14.094 7.586 3.805 1 98.5 29 ALA B N 1
ATOM 2718 C CA . ALA B 1 29 ? 12.844 8.336 3.67 1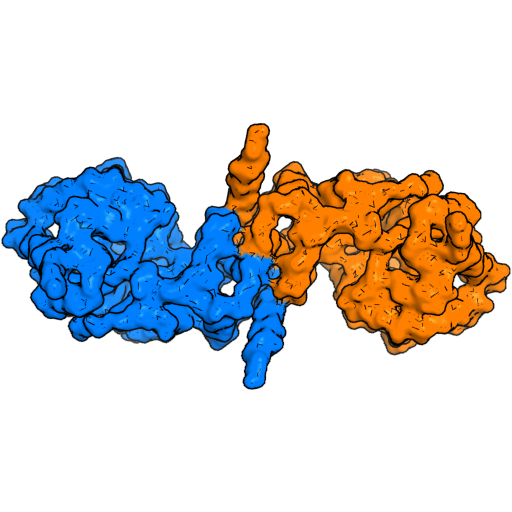 98.5 29 ALA B CA 1
ATOM 2719 C C . ALA B 1 29 ? 13.055 9.602 2.844 1 98.5 29 ALA B C 1
ATOM 2721 O O . ALA B 1 29 ? 12.25 9.906 1.956 1 98.5 29 ALA B O 1
ATOM 2722 N N . GLU B 1 30 ? 14.133 10.336 3.115 1 98.44 30 GLU B N 1
ATOM 2723 C CA . GLU B 1 30 ? 14.445 11.523 2.322 1 98.44 30 GLU B CA 1
ATOM 2724 C C . GLU B 1 30 ? 14.57 11.18 0.841 1 98.44 30 GLU B C 1
ATOM 2726 O O . GLU B 1 30 ? 14.031 11.883 -0.014 1 98.44 30 GLU B O 1
ATOM 2731 N N . GLU B 1 31 ? 15.211 10.078 0.537 1 97.69 31 GLU B N 1
ATOM 2732 C CA . GLU B 1 31 ? 15.453 9.664 -0.842 1 97.69 31 GLU B CA 1
ATOM 2733 C C . GLU B 1 31 ? 14.148 9.344 -1.563 1 97.69 31 GLU B C 1
ATOM 2735 O O . GLU B 1 31 ? 13.922 9.805 -2.686 1 97.69 31 GLU B O 1
ATOM 2740 N N . VAL B 1 32 ? 13.32 8.609 -0.905 1 98 32 VAL B N 1
ATOM 2741 C CA . VAL B 1 32 ? 12.102 8.172 -1.592 1 98 32 VAL B CA 1
ATOM 2742 C C . VAL B 1 32 ? 11.133 9.344 -1.722 1 98 32 VAL B C 1
ATOM 2744 O O . VAL B 1 32 ? 10.445 9.477 -2.736 1 98 32 VAL B O 1
ATOM 2747 N N . PHE B 1 33 ? 11.055 10.25 -0.788 1 98.5 33 PHE B N 1
ATOM 2748 C CA . PHE B 1 33 ? 10.148 11.391 -0.884 1 98.5 33 PHE B CA 1
ATOM 2749 C C . PHE B 1 33 ? 10.695 12.438 -1.843 1 98.5 33 PHE B C 1
ATOM 2751 O O . PHE B 1 33 ? 9.93 13.188 -2.459 1 98.5 33 PHE B O 1
ATOM 2758 N N . GLU B 1 34 ? 12.023 12.492 -1.991 1 98.12 34 GLU B N 1
ATOM 2759 C CA . GLU B 1 34 ? 12.594 13.297 -3.066 1 98.12 34 GLU B CA 1
ATOM 2760 C C . GLU B 1 34 ? 12.133 12.797 -4.434 1 98.12 34 GLU B C 1
ATOM 2762 O O . GLU B 1 34 ? 11.758 13.594 -5.297 1 98.12 34 GLU B O 1
ATOM 2767 N N . ILE B 1 35 ? 12.102 11.453 -4.625 1 97.94 35 ILE B N 1
ATOM 2768 C CA . ILE B 1 35 ? 11.695 10.836 -5.883 1 97.94 35 ILE B CA 1
ATOM 2769 C C . ILE B 1 35 ? 10.234 11.188 -6.176 1 97.94 35 ILE B C 1
ATOM 2771 O O . ILE B 1 35 ? 9.914 11.672 -7.262 1 97.94 35 ILE B O 1
ATOM 2775 N N . ILE B 1 36 ? 9.336 11.023 -5.172 1 97.12 36 ILE B N 1
ATOM 2776 C CA . ILE B 1 36 ? 7.91 11.195 -5.43 1 97.12 36 ILE B CA 1
ATOM 2777 C C . ILE B 1 36 ? 7.582 12.68 -5.578 1 97.12 36 ILE B C 1
ATOM 2779 O O . ILE B 1 36 ? 6.785 13.062 -6.438 1 97.12 36 ILE B O 1
ATOM 2783 N N . MET B 1 37 ? 8.258 13.547 -4.848 1 96.81 37 MET B N 1
ATOM 2784 C CA . MET B 1 37 ? 7.934 14.977 -4.875 1 96.81 37 MET B CA 1
ATOM 2785 C C . MET B 1 37 ? 8.625 15.664 -6.047 1 96.81 37 MET B C 1
ATOM 2787 O O . MET B 1 37 ? 8.383 16.844 -6.309 1 96.81 37 MET B O 1
ATOM 2791 N N . SER B 1 38 ? 9.484 14.969 -6.762 1 97.31 38 SER B N 1
ATOM 2792 C CA . SER B 1 38 ? 10.086 15.477 -7.988 1 97.31 38 SER B CA 1
ATOM 2793 C C . SER B 1 38 ? 9.336 14.984 -9.219 1 97.31 38 SER B C 1
ATOM 2795 O O . SER B 1 38 ? 9.695 15.32 -10.352 1 97.31 38 SER B O 1
ATOM 2797 N N . GLY B 1 39 ? 8.375 14.172 -9 1 97.12 39 GLY B N 1
ATOM 2798 C CA . GLY B 1 39 ? 7.559 13.68 -10.102 1 97.12 39 GLY B CA 1
ATOM 2799 C C . GLY B 1 39 ? 8.148 12.453 -10.773 1 97.12 39 GLY B C 1
ATOM 2800 O O . GLY B 1 39 ? 7.773 12.117 -11.898 1 97.12 39 GLY B O 1
ATOM 2801 N N . ASP B 1 40 ? 9.016 11.727 -10.07 1 97.5 40 ASP B N 1
ATOM 2802 C CA . ASP B 1 40 ? 9.758 10.633 -10.688 1 97.5 40 ASP B CA 1
ATOM 2803 C C . ASP B 1 40 ? 9.203 9.281 -10.25 1 97.5 40 ASP B C 1
ATOM 2805 O O . ASP B 1 40 ? 9.852 8.25 -10.445 1 97.5 40 ASP B O 1
ATOM 2809 N N . ALA B 1 41 ? 8.102 9.188 -9.625 1 97.81 41 ALA B N 1
ATOM 2810 C CA . ALA B 1 41 ? 7.438 7.949 -9.242 1 97.81 41 ALA B CA 1
ATOM 2811 C C . ALA B 1 41 ? 6.09 7.812 -9.938 1 97.81 41 ALA B C 1
ATOM 2813 O O . ALA B 1 41 ? 5.395 8.805 -10.156 1 97.81 41 ALA B O 1
ATOM 2814 N N . THR B 1 42 ? 5.723 6.605 -10.305 1 98.06 42 THR B N 1
ATOM 2815 C CA . THR B 1 42 ? 4.422 6.355 -10.922 1 98.06 42 THR B CA 1
ATOM 2816 C C . THR B 1 42 ? 3.311 6.395 -9.883 1 98.06 42 THR B C 1
ATOM 2818 O O . THR B 1 42 ? 3.566 6.227 -8.688 1 98.06 42 THR B O 1
ATOM 2821 N N . PRO B 1 43 ? 2.031 6.617 -10.32 1 98.5 43 PRO B N 1
ATOM 2822 C CA . PRO B 1 43 ? 0.914 6.598 -9.375 1 98.5 43 PRO B CA 1
ATOM 2823 C C . PRO B 1 43 ? 0.838 5.293 -8.578 1 98.5 43 PRO B C 1
ATOM 2825 O O . PRO B 1 43 ? 0.567 5.312 -7.379 1 98.5 43 PRO B O 1
ATOM 2828 N N . ALA B 1 44 ? 1.149 4.168 -9.195 1 98.69 44 ALA B N 1
ATOM 2829 C CA . ALA B 1 44 ? 1.108 2.875 -8.516 1 98.69 44 ALA B CA 1
ATOM 2830 C C . ALA B 1 44 ? 2.154 2.807 -7.41 1 98.69 44 ALA B C 1
ATOM 2832 O O . ALA B 1 44 ? 1.885 2.289 -6.324 1 98.69 44 ALA B O 1
ATOM 2833 N N . GLN B 1 45 ? 3.314 3.32 -7.723 1 98.69 45 GLN B N 1
ATOM 2834 C CA . GLN B 1 45 ? 4.383 3.342 -6.73 1 98.69 45 GLN B CA 1
ATOM 2835 C C . GLN B 1 45 ? 4.023 4.242 -5.551 1 98.69 45 GLN B C 1
ATOM 2837 O O . GLN B 1 45 ? 4.254 3.883 -4.395 1 98.69 45 GLN B O 1
ATOM 2842 N N . ILE B 1 46 ? 3.451 5.422 -5.871 1 98.75 46 ILE B N 1
ATOM 2843 C CA . ILE B 1 46 ? 3.043 6.355 -4.824 1 98.75 46 ILE B CA 1
ATOM 2844 C C . ILE B 1 46 ? 1.954 5.723 -3.963 1 98.75 46 ILE B C 1
ATOM 2846 O O . ILE B 1 46 ? 2.051 5.715 -2.734 1 98.75 46 ILE B O 1
ATOM 2850 N N . GLY B 1 47 ? 0.934 5.129 -4.625 1 98.75 47 GLY B N 1
ATOM 2851 C CA . GLY B 1 47 ? -0.12 4.453 -3.885 1 98.75 47 GLY B CA 1
ATOM 2852 C C . GLY B 1 47 ? 0.397 3.336 -2.998 1 98.75 47 GLY B C 1
ATOM 2853 O O . GLY B 1 47 ? 0.013 3.234 -1.831 1 98.75 47 GLY B O 1
ATOM 2854 N N . GLY B 1 48 ? 1.263 2.518 -3.559 1 98.81 48 GLY B N 1
ATOM 2855 C CA . GLY B 1 48 ? 1.843 1.418 -2.805 1 98.81 48 GLY B CA 1
ATOM 2856 C C . GLY B 1 48 ? 2.639 1.876 -1.599 1 98.81 48 GLY B C 1
ATOM 2857 O O . GLY B 1 48 ? 2.486 1.33 -0.503 1 98.81 48 GLY B O 1
ATOM 2858 N N . LEU B 1 49 ? 3.49 2.875 -1.779 1 98.75 49 LEU B N 1
ATOM 2859 C CA . LEU B 1 49 ? 4.305 3.383 -0.678 1 98.75 49 LEU B CA 1
ATOM 2860 C C . LEU B 1 49 ? 3.422 3.938 0.436 1 98.75 49 LEU B C 1
ATOM 2862 O O . LEU B 1 49 ? 3.596 3.584 1.604 1 98.75 49 LEU B O 1
ATOM 2866 N N . LEU B 1 50 ? 2.453 4.781 0.033 1 98.75 50 LEU B N 1
ATOM 2867 C CA . LEU B 1 50 ? 1.638 5.48 1.02 1 98.75 50 LEU B CA 1
ATOM 2868 C C . LEU B 1 50 ? 0.804 4.496 1.832 1 98.75 50 LEU B C 1
ATOM 2870 O O . LEU B 1 50 ? 0.782 4.562 3.062 1 98.75 50 LEU B O 1
ATOM 2874 N N . LEU B 1 51 ? 0.166 3.539 1.173 1 98.56 51 LEU B N 1
ATOM 2875 C CA . LEU B 1 51 ? -0.672 2.6 1.909 1 98.56 51 LEU B CA 1
ATOM 2876 C C . LEU B 1 51 ? 0.181 1.587 2.666 1 98.56 51 LEU B C 1
ATOM 2878 O O . LEU B 1 51 ? -0.195 1.142 3.754 1 98.56 51 LEU B O 1
ATOM 2882 N N . GLY B 1 52 ? 1.332 1.191 2.053 1 98.56 52 GLY B N 1
ATOM 2883 C CA . GLY B 1 52 ? 2.24 0.322 2.783 1 98.56 52 GLY B CA 1
ATOM 2884 C C . GLY B 1 52 ? 2.688 0.907 4.109 1 98.56 52 GLY B C 1
ATOM 2885 O O . GLY B 1 52 ? 2.646 0.228 5.137 1 98.56 52 GLY B O 1
ATOM 2886 N N . LEU B 1 53 ? 3.084 2.184 4.09 1 98.75 53 LEU B N 1
ATOM 2887 C CA . LEU B 1 53 ? 3.504 2.859 5.312 1 98.75 53 LEU B CA 1
ATOM 2888 C C . LEU B 1 53 ? 2.354 2.949 6.309 1 98.75 53 LEU B C 1
ATOM 2890 O O . LEU B 1 53 ? 2.545 2.729 7.508 1 98.75 53 LEU B O 1
ATOM 2894 N N . ARG B 1 54 ? 1.19 3.262 5.789 1 98.38 54 ARG B N 1
ATOM 2895 C CA . ARG B 1 54 ? 0.019 3.449 6.641 1 98.38 54 ARG B CA 1
ATOM 2896 C C . ARG B 1 54 ? -0.356 2.15 7.348 1 98.38 54 ARG B C 1
ATOM 2898 O O . ARG B 1 54 ? -0.614 2.146 8.555 1 98.38 54 ARG B O 1
ATOM 2905 N N . VAL B 1 55 ? -0.388 1.065 6.648 1 98.19 55 VAL B N 1
ATOM 2906 C CA . VAL B 1 55 ? -0.762 -0.232 7.199 1 98.19 55 VAL B CA 1
ATOM 2907 C C . VAL B 1 55 ? 0.262 -0.663 8.25 1 98.19 55 VAL B C 1
ATOM 2909 O O . VAL B 1 55 ? -0.105 -1.144 9.32 1 98.19 55 VAL B O 1
ATOM 2912 N N . ARG B 1 56 ? 1.509 -0.501 7.984 1 97.38 56 ARG B N 1
ATOM 2913 C CA . ARG B 1 56 ? 2.586 -0.903 8.883 1 97.38 56 ARG B CA 1
ATOM 2914 C C . ARG B 1 56 ? 2.641 -0.001 10.109 1 97.38 56 ARG B C 1
ATOM 2916 O O . ARG B 1 56 ? 2.982 -0.454 11.203 1 97.38 56 ARG B O 1
ATOM 2923 N N . GLY B 1 57 ? 2.236 1.315 9.898 1 97.62 57 GLY B N 1
ATOM 2924 C CA . GLY B 1 57 ? 2.467 2.369 10.875 1 97.62 57 GLY B CA 1
ATOM 2925 C C . GLY B 1 57 ? 3.688 3.215 10.555 1 97.62 57 GLY B C 1
ATOM 2926 O O . GLY B 1 57 ? 4.812 2.713 10.555 1 97.62 57 GLY B O 1
ATOM 2927 N N . GLU B 1 58 ? 3.531 4.477 10.266 1 98.5 58 GLU B N 1
ATOM 2928 C CA . GLU B 1 58 ? 4.613 5.398 9.938 1 98.5 58 GLU B CA 1
ATOM 2929 C C . GLU B 1 58 ? 5.52 5.633 11.141 1 98.5 58 GLU B C 1
ATOM 2931 O O . GLU B 1 58 ? 5.043 5.715 12.281 1 98.5 58 GLU B O 1
ATOM 2936 N N . THR B 1 59 ? 6.809 5.73 10.938 1 98.69 59 THR B N 1
ATOM 2937 C CA . THR B 1 59 ? 7.754 5.914 12.031 1 98.69 59 THR B CA 1
ATOM 2938 C C . THR B 1 59 ? 8.234 7.363 12.102 1 98.69 59 THR B C 1
ATOM 2940 O O . THR B 1 59 ? 8.047 8.125 11.148 1 98.69 59 THR B O 1
ATOM 2943 N N . VAL B 1 60 ? 8.867 7.73 13.227 1 98.88 60 VAL B N 1
ATOM 2944 C CA . VAL B 1 60 ? 9.445 9.055 13.438 1 98.88 60 VAL B CA 1
ATOM 2945 C C . VAL B 1 60 ? 10.484 9.344 12.359 1 98.88 60 VAL B C 1
ATOM 2947 O O . VAL B 1 60 ? 10.516 10.445 11.805 1 98.88 60 VAL B O 1
ATOM 2950 N N . GLU B 1 61 ? 11.336 8.32 12.008 1 98.81 61 GLU B N 1
ATOM 2951 C CA . GLU B 1 61 ? 12.367 8.477 10.992 1 98.81 61 GLU B CA 1
ATOM 2952 C C . GLU B 1 61 ? 11.758 8.773 9.625 1 98.81 61 GLU B C 1
ATOM 2954 O O . GLU B 1 61 ? 12.219 9.672 8.914 1 98.81 61 GLU B O 1
ATOM 2959 N N . GLU B 1 62 ? 10.75 8 9.281 1 98.88 62 GLU B N 1
ATOM 2960 C CA . GLU B 1 62 ? 10.102 8.164 7.98 1 98.88 62 GLU B CA 1
ATOM 2961 C C . GLU B 1 62 ? 9.422 9.523 7.867 1 98.88 62 GLU B C 1
ATOM 2963 O O . GLU B 1 62 ? 9.562 10.211 6.852 1 98.88 62 GLU B O 1
ATOM 2968 N N . ILE B 1 63 ? 8.695 9.977 8.945 1 98.94 63 ILE B N 1
ATOM 2969 C CA . ILE B 1 63 ? 8.016 11.266 8.945 1 98.94 63 ILE B CA 1
ATOM 2970 C C . ILE B 1 63 ? 9.047 12.391 8.891 1 98.94 63 ILE B C 1
ATOM 2972 O O . ILE B 1 63 ? 8.859 13.375 8.172 1 98.94 63 ILE B O 1
ATOM 2976 N N . THR B 1 64 ? 10.164 12.227 9.609 1 98.88 64 THR B N 1
ATOM 2977 C CA . THR B 1 64 ? 11.219 13.242 9.625 1 98.88 64 THR B CA 1
ATOM 2978 C C . THR B 1 64 ? 11.805 13.43 8.227 1 98.88 64 THR B C 1
ATOM 2980 O O . THR B 1 64 ? 11.906 14.562 7.746 1 98.88 64 THR B O 1
ATOM 2983 N N . GLY B 1 65 ? 12.156 12.305 7.594 1 98.81 65 GLY B N 1
ATOM 2984 C CA . GLY B 1 65 ? 12.719 12.391 6.254 1 98.81 65 GLY B CA 1
ATOM 2985 C C . GLY B 1 65 ? 11.766 13.008 5.25 1 98.81 65 GLY B C 1
ATOM 2986 O O . GLY B 1 65 ? 12.164 13.852 4.441 1 98.81 65 GLY B O 1
ATOM 2987 N N . ALA B 1 66 ? 10.508 12.625 5.301 1 98.81 66 ALA B N 1
ATOM 2988 C CA . ALA B 1 66 ? 9.492 13.172 4.402 1 98.81 66 ALA B CA 1
ATOM 2989 C C . ALA B 1 66 ? 9.32 14.672 4.617 1 98.81 66 ALA B C 1
ATOM 2991 O O . ALA B 1 66 ? 9.258 15.438 3.658 1 98.81 66 ALA B O 1
ATOM 2992 N N . ALA B 1 67 ? 9.258 15.094 5.875 1 98.81 67 ALA B N 1
ATOM 2993 C CA . ALA B 1 67 ? 9.078 16.5 6.215 1 98.81 67 ALA B CA 1
ATOM 2994 C C . ALA B 1 67 ? 10.258 17.344 5.73 1 98.81 67 ALA B C 1
ATOM 2996 O O . ALA B 1 67 ? 10.078 18.469 5.25 1 98.81 67 ALA B O 1
ATOM 2997 N N . ARG B 1 68 ? 11.492 16.828 5.863 1 98.69 68 ARG B N 1
ATOM 2998 C CA . ARG B 1 68 ? 12.68 17.547 5.402 1 98.69 68 ARG B CA 1
ATOM 2999 C C . ARG B 1 68 ? 12.594 17.844 3.91 1 98.69 68 ARG B C 1
ATOM 3001 O O . ARG B 1 68 ? 12.93 18.938 3.471 1 98.69 68 ARG B O 1
ATOM 3008 N N . ILE B 1 69 ? 12.117 16.859 3.129 1 98.62 69 ILE B N 1
ATOM 3009 C CA . ILE B 1 69 ? 12.008 17.047 1.687 1 98.62 69 ILE B CA 1
ATOM 3010 C C . ILE B 1 69 ? 10.906 18.047 1.378 1 98.62 69 ILE B C 1
ATOM 3012 O O . ILE B 1 69 ? 11.062 18.906 0.509 1 98.62 69 ILE B O 1
ATOM 3016 N N . MET B 1 70 ? 9.797 17.969 2.102 1 98.31 70 MET B N 1
ATOM 3017 C CA . MET B 1 70 ? 8.711 18.922 1.894 1 98.31 70 MET B CA 1
ATOM 3018 C C . MET B 1 70 ? 9.172 20.344 2.193 1 98.31 70 MET B C 1
ATOM 3020 O O . MET B 1 70 ? 8.852 21.281 1.452 1 98.31 70 MET B O 1
ATOM 3024 N N . ARG B 1 71 ? 9.961 20.531 3.27 1 98.5 71 ARG B N 1
ATOM 3025 C CA . ARG B 1 71 ? 10.523 21.844 3.609 1 98.5 71 ARG B CA 1
ATOM 3026 C C . ARG B 1 71 ? 11.484 22.328 2.529 1 98.5 71 ARG B C 1
ATOM 3028 O O . ARG B 1 71 ? 11.461 23.5 2.143 1 98.5 71 ARG B O 1
ATOM 3035 N N . ALA B 1 72 ? 12.305 21.391 2.061 1 98.19 72 ALA B N 1
ATOM 3036 C CA . ALA B 1 72 ? 13.336 21.734 1.088 1 98.19 72 ALA B CA 1
ATOM 3037 C C . ALA B 1 72 ? 12.719 22.219 -0.222 1 98.19 72 ALA B C 1
ATOM 3039 O O . ALA B 1 72 ? 13.273 23.078 -0.894 1 98.19 72 ALA B O 1
ATOM 3040 N N . LYS B 1 73 ? 11.586 21.766 -0.533 1 98.19 73 LYS B N 1
ATOM 3041 C CA . LYS B 1 73 ? 10.992 22.062 -1.834 1 98.19 73 LYS B CA 1
ATOM 3042 C C . LYS B 1 73 ? 9.969 23.188 -1.728 1 98.19 73 LYS B C 1
ATOM 3044 O O . LYS B 1 73 ? 9.422 23.641 -2.738 1 98.19 73 LYS B O 1
ATOM 3049 N N . ALA B 1 74 ? 9.688 23.688 -0.523 1 98.38 74 ALA B N 1
ATOM 3050 C CA . ALA B 1 74 ? 8.68 24.719 -0.305 1 98.38 74 ALA B CA 1
ATOM 3051 C C . ALA B 1 74 ? 9.195 26.094 -0.76 1 98.38 74 ALA B C 1
ATOM 3053 O O . ALA B 1 74 ? 10.391 26.375 -0.656 1 98.38 74 ALA B O 1
ATOM 3054 N N . LEU B 1 75 ? 8.328 26.906 -1.347 1 98.38 75 LEU B N 1
ATOM 3055 C CA . LEU B 1 75 ? 8.602 28.328 -1.503 1 98.38 75 LEU B CA 1
ATOM 3056 C C . LEU B 1 75 ? 8.586 29.031 -0.153 1 98.38 75 LEU B C 1
ATOM 3058 O O . LEU B 1 75 ? 7.52 29.266 0.422 1 98.38 75 LEU B O 1
ATOM 3062 N N . LYS B 1 76 ? 9.711 29.453 0.293 1 98.31 76 LYS B N 1
ATOM 3063 C CA . LYS B 1 76 ? 9.883 29.953 1.653 1 98.31 76 LYS B CA 1
ATOM 3064 C C . LYS B 1 76 ? 9.484 31.422 1.753 1 98.31 76 LYS B C 1
ATOM 3066 O O . LYS B 1 76 ? 9.391 32.125 0.737 1 98.31 76 LYS B O 1
ATOM 3071 N N . ILE B 1 77 ? 9.195 31.812 2.893 1 98.44 77 ILE B N 1
ATOM 3072 C CA . ILE B 1 77 ? 8.961 33.219 3.229 1 98.44 77 ILE B CA 1
ATOM 3073 C C . ILE B 1 77 ? 9.68 33.562 4.535 1 98.44 77 ILE B C 1
ATOM 3075 O O . ILE B 1 77 ? 9.711 32.75 5.461 1 98.44 77 ILE B O 1
ATOM 3079 N N . GLU B 1 78 ? 10.234 34.719 4.59 1 98.19 78 GLU B N 1
ATOM 3080 C CA . GLU B 1 78 ? 10.898 35.156 5.816 1 98.19 78 GLU B CA 1
ATOM 3081 C C . GLU B 1 78 ? 9.883 35.625 6.844 1 98.19 78 GLU B C 1
ATOM 3083 O O . GLU B 1 78 ? 8.938 36.344 6.504 1 98.19 78 GLU B O 1
ATOM 3088 N N . ALA B 1 79 ? 10.031 35.219 8.031 1 98.25 79 ALA B N 1
ATOM 3089 C CA . ALA B 1 79 ? 9.195 35.656 9.148 1 98.25 79 ALA B CA 1
ATOM 3090 C C . ALA B 1 79 ? 10.039 36.281 10.25 1 98.25 79 ALA B C 1
ATOM 3092 O O . ALA B 1 79 ? 11.242 36.062 10.328 1 98.25 79 ALA B O 1
ATOM 3093 N N . PRO B 1 80 ? 9.406 37.094 11.055 1 98.06 80 PRO B N 1
ATOM 3094 C CA . PRO B 1 80 ? 10.133 37.625 12.203 1 98.06 80 PRO B CA 1
ATOM 3095 C C . PRO B 1 80 ? 10.672 36.531 13.125 1 98.06 80 PRO B C 1
ATOM 3097 O O . PRO B 1 80 ? 10.031 35.5 13.289 1 98.06 80 PRO B O 1
ATOM 3100 N N . PRO B 1 81 ? 11.875 36.844 13.695 1 96.62 81 PRO B N 1
ATOM 3101 C CA . PRO B 1 81 ? 12.367 35.875 14.695 1 96.62 81 PRO B CA 1
ATOM 3102 C C . PRO B 1 81 ? 11.352 35.625 15.805 1 96.62 81 PRO B C 1
ATOM 3104 O O . PRO B 1 81 ? 10.68 36.531 16.266 1 96.62 81 PRO B O 1
ATOM 3107 N N . GLY B 1 82 ? 11.242 34.406 16.156 1 96.56 82 GLY B N 1
ATOM 3108 C CA . GLY B 1 82 ? 10.344 34.031 17.25 1 96.56 82 GLY B CA 1
ATOM 3109 C C . GLY B 1 82 ? 8.922 33.781 16.781 1 96.56 82 GLY B C 1
ATOM 3110 O O . GLY B 1 82 ? 8.039 33.5 17.594 1 96.56 82 GLY B O 1
ATOM 3111 N N . SER B 1 83 ? 8.688 33.781 15.469 1 98.62 83 SER B N 1
ATOM 3112 C CA . SER B 1 83 ? 7.359 33.5 14.938 1 98.62 83 SER B CA 1
ATOM 3113 C C . SER B 1 83 ? 6.895 32.094 15.336 1 98.62 83 SER B C 1
ATOM 3115 O O . SER B 1 83 ? 7.695 31.156 15.375 1 98.62 83 SER B O 1
ATOM 3117 N N . VAL B 1 84 ? 5.609 31.984 15.633 1 98.88 84 VAL B N 1
ATOM 3118 C CA . VAL B 1 84 ? 5.008 30.703 15.992 1 98.88 84 VAL B CA 1
ATOM 3119 C C . VAL B 1 84 ? 4 30.281 14.922 1 98.88 84 VAL B C 1
ATOM 3121 O O . VAL B 1 84 ? 3.52 31.125 14.156 1 98.88 84 VAL B O 1
ATOM 3124 N N . ASP B 1 85 ? 3.781 29.031 14.789 1 98.81 85 ASP B N 1
ATOM 3125 C CA . ASP B 1 85 ? 2.678 28.484 14.016 1 98.81 85 ASP B CA 1
ATOM 3126 C C . ASP B 1 85 ? 1.678 27.766 14.914 1 98.81 85 ASP B C 1
ATOM 3128 O O . ASP B 1 85 ? 2.068 27.109 15.883 1 98.81 85 ASP B O 1
ATOM 3132 N N . ILE B 1 86 ? 0.445 27.969 14.719 1 98.75 86 ILE B N 1
ATOM 3133 C CA . ILE B 1 86 ? -0.667 27.25 15.344 1 98.75 86 ILE B CA 1
ATOM 3134 C C . ILE B 1 86 ? -1.457 26.5 14.281 1 98.75 86 ILE B C 1
ATOM 3136 O O . ILE B 1 86 ? -2.229 27.094 13.523 1 98.75 86 ILE B O 1
ATOM 3140 N N . VAL B 1 87 ? -1.272 25.219 14.266 1 97.38 87 VAL B N 1
ATOM 3141 C CA . VAL B 1 87 ? -1.753 24.453 13.109 1 97.38 87 VAL B CA 1
ATOM 3142 C C . VAL B 1 87 ? -2.137 23.047 13.539 1 97.38 87 VAL B C 1
ATOM 3144 O O . VAL B 1 87 ? -1.66 22.547 14.562 1 97.38 87 VAL B O 1
ATOM 3147 N N . GLY B 1 88 ? -3.035 22.5 12.852 1 95.75 88 GLY B N 1
ATOM 3148 C CA . GLY B 1 88 ? -3.445 21.125 13.07 1 95.75 88 GLY B CA 1
ATOM 3149 C C . GLY B 1 88 ? -3.289 20.25 11.844 1 95.75 88 GLY B C 1
ATOM 3150 O O . GLY B 1 88 ? -3.186 20.75 10.727 1 95.75 88 GLY B O 1
ATOM 3151 N N . THR B 1 89 ? -3.289 19 12.078 1 94.44 89 THR B N 1
ATOM 3152 C CA . THR B 1 89 ? -3.236 18.047 10.969 1 94.44 89 THR B CA 1
ATOM 3153 C C . THR B 1 89 ? -4.562 18.031 10.219 1 94.44 89 THR B C 1
ATOM 3155 O O . THR B 1 89 ? -4.629 17.562 9.078 1 94.44 89 THR B O 1
ATOM 3158 N N . GLY B 1 90 ? -5.535 18.516 10.883 1 90.5 90 GLY B N 1
ATOM 3159 C CA . GLY B 1 90 ? -6.859 18.25 10.352 1 90.5 90 GLY B CA 1
ATOM 3160 C C . GLY B 1 90 ? -7.266 16.797 10.461 1 90.5 90 GLY B C 1
ATOM 3161 O O . GLY B 1 90 ? -6.547 15.984 11.055 1 90.5 90 GLY B O 1
ATOM 3162 N N . GLY B 1 91 ? -8.57 16.516 10.047 1 86.81 91 GLY B N 1
ATOM 3163 C CA . GLY B 1 91 ? -9.047 15.141 9.977 1 86.81 91 GLY B CA 1
ATOM 3164 C C . GLY B 1 91 ? -9.688 14.664 11.266 1 86.81 91 GLY B C 1
ATOM 3165 O O . GLY B 1 91 ? -9.938 13.469 11.445 1 86.81 91 GLY B O 1
ATOM 3166 N N . ASP B 1 92 ? -9.93 15.555 12.172 1 86.12 92 ASP B N 1
ATOM 3167 C CA . ASP B 1 92 ? -10.586 15.125 13.398 1 86.12 92 ASP B CA 1
ATOM 3168 C C . ASP B 1 92 ? -12.086 14.922 13.18 1 86.12 92 ASP B C 1
ATOM 3170 O O . ASP B 1 92 ? -12.766 14.328 14.016 1 86.12 92 ASP B O 1
ATOM 3174 N N . GLU B 1 93 ? -12.578 15.445 12 1 85.62 93 GLU B N 1
ATOM 3175 C CA . GLU B 1 93 ? -13.953 15.258 11.547 1 85.62 93 GLU B CA 1
ATOM 3176 C C . GLU B 1 93 ? -14.945 15.828 12.555 1 85.62 93 GLU B C 1
ATOM 3178 O O . GLU B 1 93 ? -16.094 15.375 12.633 1 85.62 93 GLU B O 1
ATOM 3183 N N . ALA B 1 94 ? -14.516 16.812 13.375 1 88.81 94 ALA B N 1
ATOM 3184 C CA . ALA B 1 94 ? -15.367 17.344 14.43 1 88.81 94 ALA B CA 1
ATOM 3185 C C . ALA B 1 94 ? -16.203 18.516 13.914 1 88.81 94 ALA B C 1
ATOM 3187 O O . ALA B 1 94 ? -17.266 18.812 14.453 1 88.81 94 ALA B O 1
ATOM 3188 N N . GLY B 1 95 ? -15.695 19.188 12.883 1 91.75 95 GLY B N 1
ATOM 3189 C CA . GLY B 1 95 ? -16.438 20.297 12.289 1 91.75 95 GLY B CA 1
ATOM 3190 C C . GLY B 1 95 ? -16.594 21.484 13.227 1 91.75 95 GLY B C 1
ATOM 3191 O O . GLY B 1 95 ? -17.656 22.109 13.273 1 91.75 95 GLY B O 1
ATOM 3192 N N . THR B 1 96 ? -15.594 21.766 14 1 94.12 96 THR B N 1
ATOM 3193 C CA . THR B 1 96 ? -15.641 22.875 14.953 1 94.12 96 THR B CA 1
ATOM 3194 C C . THR B 1 96 ? -15.391 24.203 14.25 1 94.12 96 THR B C 1
ATOM 3196 O O . THR B 1 96 ? -15.117 24.234 13.047 1 94.12 96 THR B O 1
ATOM 3199 N N . PHE B 1 97 ? -15.562 25.297 15.016 1 96.25 97 PHE B N 1
ATOM 3200 C CA . PHE B 1 97 ? -15.141 26.609 14.555 1 96.25 97 PHE B CA 1
ATOM 3201 C C . PHE B 1 97 ? -13.656 26.609 14.188 1 96.25 97 PHE B C 1
ATOM 3203 O O . PHE B 1 97 ? -12.953 25.641 14.453 1 96.25 97 PHE B O 1
ATOM 3210 N N . ASN B 1 98 ? -13.25 27.672 13.508 1 96.69 98 ASN B N 1
ATOM 3211 C CA . ASN B 1 98 ? -11.836 27.828 13.188 1 96.69 98 ASN B CA 1
ATOM 3212 C C . ASN B 1 98 ? -11.039 28.344 14.383 1 96.69 98 ASN B C 1
ATOM 3214 O O . ASN B 1 98 ? -10.711 29.531 14.438 1 96.69 98 ASN B O 1
ATOM 3218 N N . ILE B 1 99 ? -10.672 27.422 15.188 1 98.12 99 ILE B N 1
ATOM 3219 C CA . ILE B 1 99 ? -10.094 27.734 16.484 1 98.12 99 ILE B CA 1
ATOM 3220 C C . ILE B 1 99 ? -8.664 28.234 16.312 1 98.12 99 ILE B C 1
ATOM 3222 O O . ILE B 1 99 ? -8.305 29.297 16.828 1 98.12 99 ILE B O 1
ATOM 3226 N N . SER B 1 100 ? -7.824 27.516 15.609 1 98.19 100 SER B N 1
ATOM 3227 C CA . SER B 1 100 ? -6.418 27.875 15.461 1 98.19 100 SER B CA 1
ATOM 3228 C C . SER B 1 100 ? -6.27 29.203 14.711 1 98.19 100 SER B C 1
ATOM 3230 O O . SER B 1 100 ? -5.367 29.984 15 1 98.19 100 SER B O 1
ATOM 3232 N N . THR B 1 101 ? -7.164 29.453 13.734 1 98.31 101 THR B N 1
ATOM 3233 C CA . THR B 1 101 ? -7.129 30.719 12.992 1 98.31 101 THR B CA 1
ATOM 3234 C C . THR B 1 101 ? -7.445 31.891 13.914 1 98.31 101 THR B C 1
ATOM 3236 O O . THR B 1 101 ? -6.727 32.906 13.914 1 98.31 101 THR B O 1
ATOM 3239 N N . ALA B 1 102 ? -8.492 31.75 14.727 1 98.81 102 ALA B N 1
ATOM 3240 C CA . ALA B 1 102 ? -8.844 32.781 15.68 1 98.81 102 ALA B CA 1
ATOM 3241 C C . ALA B 1 102 ? -7.719 33 16.703 1 98.81 102 ALA B C 1
ATOM 3243 O O . ALA B 1 102 ? -7.379 34.156 17.031 1 98.81 102 ALA B O 1
ATOM 3244 N N . ALA B 1 103 ? -7.223 31.891 17.188 1 98.94 103 ALA B N 1
ATOM 3245 C CA . ALA B 1 103 ? -6.129 31.953 18.156 1 98.94 103 ALA B CA 1
ATOM 3246 C C . ALA B 1 103 ? -4.941 32.719 17.594 1 98.94 103 ALA B C 1
ATOM 3248 O O . ALA B 1 103 ? -4.234 33.406 18.328 1 98.94 103 ALA B O 1
ATOM 3249 N N . SER B 1 104 ? -4.707 32.625 16.312 1 98.94 104 SER B N 1
ATOM 3250 C CA . SER B 1 104 ? -3.586 33.312 15.656 1 98.94 104 SER B CA 1
ATOM 3251 C C . SER B 1 104 ? -3.705 34.812 15.789 1 98.94 104 SER B C 1
ATOM 3253 O O . SER B 1 104 ? -2.711 35.5 16.031 1 98.94 104 SER B O 1
ATOM 3255 N N . PHE B 1 105 ? -4.895 35.406 15.609 1 98.94 105 PHE B N 1
ATOM 3256 C CA . PHE B 1 105 ? -5.102 36.844 15.758 1 98.94 105 PHE B CA 1
ATOM 3257 C C . PHE B 1 105 ? -4.871 37.281 17.203 1 98.94 105 PHE B C 1
ATOM 3259 O O . PHE B 1 105 ? -4.285 38.312 17.453 1 98.94 105 PHE B O 1
ATOM 3266 N N . VAL B 1 106 ? -5.352 36.438 18.125 1 98.94 106 VAL B N 1
ATOM 3267 C CA . VAL B 1 106 ? -5.207 36.75 19.547 1 98.94 106 VAL B CA 1
ATOM 3268 C C . VAL B 1 106 ? -3.727 36.75 19.922 1 98.94 106 VAL B C 1
ATOM 3270 O O . VAL B 1 106 ? -3.26 37.688 20.594 1 98.94 106 VAL B O 1
ATOM 3273 N N . VAL B 1 107 ? -2.998 35.781 19.5 1 98.94 107 VAL B N 1
ATOM 3274 C CA . VAL B 1 107 ? -1.577 35.656 19.812 1 98.94 107 VAL B CA 1
ATOM 3275 C C . VAL B 1 107 ? -0.808 36.812 19.188 1 98.94 107 VAL B C 1
ATOM 3277 O O . VAL B 1 107 ? 0.069 37.375 19.828 1 98.94 107 VAL B O 1
ATOM 3280 N N . ALA B 1 108 ? -1.113 37.188 17.938 1 98.94 108 ALA B N 1
ATOM 3281 C CA . ALA B 1 108 ? -0.498 38.312 17.281 1 98.94 108 ALA B CA 1
ATOM 3282 C C . ALA B 1 108 ? -0.746 39.625 18.062 1 98.94 108 ALA B C 1
ATOM 3284 O O . ALA B 1 108 ? 0.156 40.438 18.203 1 98.94 108 ALA B O 1
ATOM 3285 N N . ALA B 1 109 ? -1.938 39.781 18.547 1 98.88 109 ALA B N 1
ATOM 3286 C CA . ALA B 1 109 ? -2.307 40.969 19.344 1 98.88 109 ALA B CA 1
ATOM 3287 C C . ALA B 1 109 ? -1.478 41.062 20.609 1 98.88 109 ALA B C 1
ATOM 3289 O O . ALA B 1 109 ? -1.271 42.125 21.156 1 98.88 109 ALA B O 1
ATOM 3290 N N . CYS B 1 110 ? -1.045 39.906 21.094 1 98.81 110 CYS B N 1
ATOM 3291 C CA . CYS B 1 110 ? -0.212 39.844 22.281 1 98.81 110 CYS B CA 1
ATOM 3292 C C . CYS B 1 110 ? 1.245 40.156 21.953 1 98.81 110 CYS B C 1
ATOM 3294 O O . CYS B 1 110 ? 2.115 40.062 22.812 1 98.81 110 CYS B O 1
ATOM 3296 N N . GLY B 1 111 ? 1.55 40.375 20.688 1 98.62 111 GLY B N 1
ATOM 3297 C CA . GLY B 1 111 ? 2.875 40.812 20.281 1 98.62 111 GLY B CA 1
ATOM 3298 C C . GLY B 1 111 ? 3.74 39.688 19.734 1 98.62 111 GLY B C 1
ATOM 3299 O O . GLY B 1 111 ? 4.91 39.906 19.406 1 98.62 111 GLY B O 1
ATOM 3300 N N . VAL B 1 112 ? 3.26 38.531 19.594 1 98.88 112 VAL B N 1
ATOM 3301 C CA . VAL B 1 112 ? 3.994 37.375 19.062 1 98.88 112 VAL B CA 1
ATOM 3302 C C . VAL B 1 112 ? 3.684 37.219 17.578 1 98.88 112 VAL B C 1
ATOM 3304 O O . VAL B 1 112 ? 2.52 37.062 17.188 1 98.88 112 VAL B O 1
ATOM 3307 N N . PRO B 1 113 ? 4.688 37.25 16.703 1 98.88 113 PRO B N 1
ATOM 3308 C CA . PRO B 1 113 ? 4.398 37 15.281 1 98.88 113 PRO B CA 1
ATOM 3309 C C . PRO B 1 113 ? 3.889 35.594 15.008 1 98.88 113 PRO B C 1
ATOM 3311 O O . PRO B 1 113 ? 4.402 34.625 15.578 1 98.88 113 PRO B O 1
ATOM 3314 N N . VAL B 1 114 ? 2.883 35.469 14.195 1 98.94 114 VAL B N 1
ATOM 3315 C CA . VAL B 1 114 ? 2.279 34.188 13.859 1 98.94 114 VAL B CA 1
ATOM 3316 C C . VAL B 1 114 ? 2.357 33.969 12.352 1 98.94 114 VAL B C 1
ATOM 3318 O O . VAL B 1 114 ? 1.714 34.688 11.578 1 98.94 114 VAL B O 1
ATOM 3321 N N . ALA B 1 115 ? 3.184 33.062 11.938 1 98.88 115 ALA B N 1
ATOM 3322 C CA . ALA B 1 115 ? 3.191 32.562 10.562 1 98.88 115 ALA B CA 1
ATOM 3323 C C . ALA B 1 115 ? 2.264 31.359 10.422 1 98.88 115 ALA B C 1
ATOM 3325 O O . ALA B 1 115 ? 2.715 30.203 10.453 1 98.88 115 ALA B O 1
ATOM 3326 N N . LYS B 1 116 ? 1.006 31.578 10.18 1 98.62 116 LYS B N 1
ATOM 3327 C CA . LYS B 1 116 ? -0.022 30.531 10.25 1 98.62 116 LYS B CA 1
ATOM 3328 C C . LYS B 1 116 ? -0.083 29.734 8.953 1 98.62 116 LYS B C 1
ATOM 3330 O O . LYS B 1 116 ? -0.562 30.234 7.93 1 98.62 116 LYS B O 1
ATOM 3335 N N . HIS B 1 117 ? 0.396 28.562 9.008 1 98.06 117 HIS B N 1
ATOM 3336 C CA . HIS B 1 117 ? 0.261 27.641 7.883 1 98.06 117 HIS B CA 1
ATOM 3337 C C . HIS B 1 117 ? -1.155 27.078 7.797 1 98.06 117 HIS B C 1
ATOM 3339 O O . HIS B 1 117 ? -1.789 26.828 8.82 1 98.06 117 HIS B O 1
ATOM 3345 N N . GLY B 1 118 ? -1.666 26.984 6.57 1 95.12 118 GLY B N 1
ATOM 3346 C CA . GLY B 1 118 ? -3.021 26.469 6.492 1 95.12 118 GLY B CA 1
ATOM 3347 C C . GLY B 1 118 ? -3.463 26.156 5.074 1 95.12 118 GLY B C 1
ATOM 3348 O O . GLY B 1 118 ? -2.691 26.344 4.125 1 95.12 118 GLY B O 1
ATOM 3349 N N . ASN B 1 119 ? -4.609 25.609 5.027 1 92.5 119 ASN B N 1
ATOM 3350 C CA . ASN B 1 119 ? -5.199 25.141 3.785 1 92.5 119 ASN B CA 1
ATOM 3351 C C . ASN B 1 119 ? -6.719 25.281 3.789 1 92.5 119 ASN B C 1
ATOM 3353 O O . ASN B 1 119 ? -7.289 25.828 4.734 1 92.5 119 ASN B O 1
ATOM 3357 N N . ARG B 1 120 ? -7.332 24.969 2.682 1 86.31 120 ARG B N 1
ATOM 3358 C CA . ARG B 1 120 ? -8.781 24.812 2.58 1 86.31 120 ARG B CA 1
ATOM 3359 C C . ARG B 1 120 ? -9.258 23.594 3.354 1 86.31 120 ARG B C 1
ATOM 3361 O O . ARG B 1 120 ? -8.453 22.75 3.764 1 86.31 120 ARG B O 1
ATOM 3368 N N . ALA B 1 121 ? -10.484 23.625 3.486 1 80.56 121 ALA B N 1
ATOM 3369 C CA . ALA B 1 121 ? -11.07 22.516 4.234 1 80.56 121 ALA B CA 1
ATOM 3370 C C . ALA B 1 121 ? -10.812 21.188 3.537 1 80.56 121 ALA B C 1
ATOM 3372 O O . ALA B 1 121 ? -11 21.062 2.326 1 80.56 121 ALA B O 1
ATOM 3373 N N . VAL B 1 122 ? -10.414 20.172 4.281 1 67.69 122 VAL B N 1
ATOM 3374 C CA . VAL B 1 122 ? -10.305 18.797 3.797 1 67.69 122 VAL B CA 1
ATOM 3375 C C . VAL B 1 122 ? -11.492 17.984 4.293 1 67.69 122 VAL B C 1
ATOM 3377 O O . VAL B 1 122 ? -12.164 17.312 3.502 1 67.69 122 VAL B O 1
ATOM 3380 N N . SER B 1 123 ? -11.727 18.047 5.625 1 67.5 123 SER B N 1
ATOM 3381 C CA . SER B 1 123 ? -12.805 17.25 6.207 1 67.5 123 SER B CA 1
ATOM 3382 C C . SER B 1 123 ? -13.836 18.141 6.895 1 67.5 123 SER B C 1
ATOM 3384 O O . SER B 1 123 ? -14.922 17.688 7.25 1 67.5 123 SER B O 1
ATOM 3386 N N . SER B 1 124 ? -13.461 19.469 7.156 1 76.06 124 SER B N 1
ATOM 3387 C CA . SER B 1 124 ? -14.383 20.422 7.781 1 76.06 124 SER B CA 1
ATOM 3388 C C . SER B 1 124 ? -15.172 21.188 6.734 1 76.06 124 SER B C 1
ATOM 3390 O O . SER B 1 124 ? -14.875 21.125 5.539 1 76.06 124 SER B O 1
ATOM 3392 N N . LYS B 1 125 ? -16.172 21.906 7.258 1 80.81 125 LYS B N 1
ATOM 3393 C CA . LYS B 1 125 ? -16.984 22.719 6.359 1 80.81 125 LYS B CA 1
ATOM 3394 C C . LYS B 1 125 ? -16.281 24.031 6.02 1 80.81 125 LYS B C 1
ATOM 3396 O O . LYS B 1 125 ? -16.641 24.703 5.047 1 80.81 125 LYS B O 1
ATOM 3401 N N . SER B 1 126 ? -15.32 24.328 6.922 1 87.62 126 SER B N 1
ATOM 3402 C CA . SER B 1 126 ? -14.594 25.578 6.734 1 87.62 126 SER B CA 1
ATOM 3403 C C . SER B 1 126 ? -13.148 25.453 7.211 1 87.62 126 SER B C 1
ATOM 3405 O O . SER B 1 126 ? -12.891 25.297 8.406 1 87.62 126 SER B O 1
ATOM 3407 N N . GLY B 1 127 ? -12.25 25.531 6.254 1 92.94 127 GLY B N 1
ATOM 3408 C CA . GLY B 1 127 ? -10.836 25.578 6.613 1 92.94 127 GLY B CA 1
ATOM 3409 C C . GLY B 1 127 ? -10.344 26.984 6.91 1 92.94 127 GLY B C 1
ATOM 3410 O O . GLY B 1 127 ? -11.133 27.938 6.949 1 92.94 127 GLY B O 1
ATOM 3411 N N . ALA B 1 128 ? -9.094 27.109 7.18 1 95.69 128 ALA B N 1
ATOM 3412 C CA . ALA B 1 128 ? -8.5 28.406 7.52 1 95.69 128 ALA B CA 1
ATOM 3413 C C . ALA B 1 128 ? -8.641 29.391 6.367 1 95.69 128 ALA B C 1
ATOM 3415 O O . ALA B 1 128 ? -9.031 30.547 6.574 1 95.69 128 ALA B O 1
ATOM 3416 N N . SER B 1 129 ? -8.352 28.906 5.113 1 96.06 129 SER B N 1
ATOM 3417 C CA . SER B 1 129 ? -8.438 29.812 3.969 1 96.06 129 SER B CA 1
ATOM 3418 C C . SER B 1 129 ? -9.883 30.234 3.703 1 96.06 129 SER B C 1
ATOM 3420 O O . SER B 1 129 ? -10.141 31.359 3.295 1 96.06 129 SER B O 1
ATOM 3422 N N . ASP B 1 130 ? -10.852 29.375 3.955 1 96.56 130 ASP B N 1
ATOM 3423 C CA . ASP B 1 130 ? -12.266 29.656 3.729 1 96.56 130 ASP B CA 1
ATOM 3424 C C . ASP B 1 130 ? -12.766 30.75 4.672 1 96.56 130 ASP B C 1
ATOM 3426 O O . ASP B 1 130 ? -13.406 31.703 4.234 1 96.56 130 ASP B O 1
ATOM 3430 N N . VAL B 1 131 ? -12.492 30.594 5.914 1 97.81 131 VAL B N 1
ATOM 3431 C CA . VAL B 1 131 ? -12.984 31.547 6.902 1 97.81 131 VAL B CA 1
ATOM 3432 C C . VAL B 1 131 ? -12.281 32.906 6.727 1 97.81 131 VAL B C 1
ATOM 3434 O O . VAL B 1 131 ? -12.898 33.938 6.898 1 97.81 131 VAL B O 1
ATOM 3437 N N . LEU B 1 132 ? -10.984 32.875 6.43 1 98.56 132 LEU B N 1
ATOM 3438 C CA . LEU B 1 132 ? -10.25 34.125 6.211 1 98.56 132 LEU B CA 1
ATOM 3439 C C . LEU B 1 132 ? -10.82 34.875 5.023 1 98.56 132 LEU B C 1
ATOM 3441 O O . LEU B 1 132 ? -10.984 36.094 5.086 1 98.56 132 LEU B O 1
ATOM 3445 N N . THR B 1 133 ? -11.102 34.156 3.951 1 98.19 133 THR B N 1
ATOM 3446 C CA . THR B 1 133 ? -11.727 34.75 2.785 1 98.19 133 THR B CA 1
ATOM 3447 C C . THR B 1 133 ? -13.07 35.375 3.156 1 98.19 133 THR B C 1
ATOM 3449 O O . THR B 1 133 ? -13.367 36.5 2.77 1 98.19 133 THR B O 1
ATOM 3452 N N . ALA B 1 134 ? -13.859 34.656 3.893 1 98.19 134 ALA B N 1
ATOM 3453 C CA . ALA B 1 134 ? -15.172 35.125 4.324 1 98.19 134 ALA B CA 1
ATOM 3454 C C . ALA B 1 134 ? -15.039 36.375 5.199 1 98.19 134 ALA B C 1
ATOM 3456 O O . ALA B 1 134 ? -15.93 37.219 5.203 1 98.19 134 ALA B O 1
ATOM 3457 N N . LEU B 1 135 ? -13.945 36.5 5.945 1 98.56 135 LEU B N 1
ATOM 3458 C CA . LEU B 1 135 ? -13.695 37.625 6.82 1 98.56 135 LEU B CA 1
ATOM 3459 C C . LEU B 1 135 ? -13.211 38.844 6.023 1 98.56 135 LEU B C 1
ATOM 3461 O O . LEU B 1 135 ? -13.188 39.969 6.535 1 98.56 135 LEU B O 1
ATOM 3465 N N . GLY B 1 136 ? -12.758 38.562 4.789 1 98.31 136 GLY B N 1
ATOM 3466 C CA . GLY B 1 136 ? -12.336 39.656 3.93 1 98.31 136 GLY B CA 1
ATOM 3467 C C . GLY B 1 136 ? -10.844 39.656 3.658 1 98.31 136 GLY B C 1
ATOM 3468 O O . GLY B 1 136 ? -10.336 40.562 2.998 1 98.31 136 GLY B O 1
ATOM 3469 N N . VAL B 1 137 ? -10.148 38.719 4.105 1 98.62 137 VAL B N 1
ATOM 3470 C CA . VAL B 1 137 ? -8.719 38.625 3.85 1 98.62 137 VAL B CA 1
ATOM 3471 C C . VAL B 1 137 ? -8.484 38.125 2.426 1 98.62 137 VAL B C 1
ATOM 3473 O O . VAL B 1 137 ? -9.172 37.188 1.961 1 98.62 137 VAL B O 1
ATOM 3476 N N . ASN B 1 138 ? -7.559 38.719 1.657 1 98.25 138 ASN B N 1
ATOM 3477 C CA . ASN B 1 138 ? -7.156 38.219 0.345 1 98.25 138 ASN B CA 1
ATOM 3478 C C . ASN B 1 138 ? -6.109 37.125 0.458 1 98.25 138 ASN B C 1
ATOM 3480 O O . ASN B 1 138 ? -4.91 37.406 0.513 1 98.25 138 ASN B O 1
ATOM 3484 N N . ILE B 1 139 ? -6.559 35.906 0.376 1 96.19 139 ILE B N 1
ATOM 3485 C CA . ILE B 1 139 ? -5.684 34.75 0.593 1 96.19 139 ILE B CA 1
ATOM 3486 C C . ILE B 1 139 ? -4.742 34.594 -0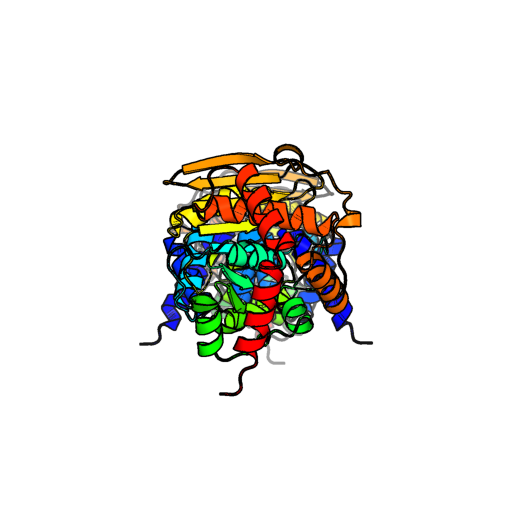.599 1 96.19 139 ILE B C 1
ATOM 3488 O O . ILE B 1 139 ? -3.746 33.875 -0.516 1 96.19 139 ILE B O 1
ATOM 3492 N N . ASP B 1 140 ? -5.012 35.344 -1.742 1 95.38 140 ASP B N 1
ATOM 3493 C CA . ASP B 1 140 ? -4.191 35.281 -2.947 1 95.38 140 ASP B CA 1
ATOM 3494 C C . ASP B 1 140 ? -3.318 36.5 -3.088 1 95.38 140 ASP B C 1
ATOM 3496 O O . ASP B 1 140 ? -2.781 36.781 -4.164 1 95.38 140 ASP B O 1
ATOM 3500 N N . ALA B 1 141 ? -3.281 37.188 -2.043 1 97.06 141 ALA B N 1
ATOM 3501 C CA . ALA B 1 141 ? -2.471 38.406 -2.076 1 97.06 141 ALA B CA 1
ATOM 3502 C C . ALA B 1 141 ? -1.036 38.094 -2.496 1 97.06 141 ALA B C 1
ATOM 3504 O O . ALA B 1 141 ? -0.531 37 -2.244 1 97.06 141 ALA B O 1
ATOM 3505 N N . ASP B 1 142 ? -0.38 39.125 -3.125 1 96.81 142 ASP B N 1
ATOM 3506 C CA . ASP B 1 142 ? 1.035 38.969 -3.459 1 96.81 142 ASP B CA 1
ATOM 3507 C C . ASP B 1 142 ? 1.861 38.656 -2.219 1 96.81 142 ASP B C 1
ATOM 3509 O O . ASP B 1 142 ? 1.588 39.156 -1.129 1 96.81 142 ASP B O 1
ATOM 3513 N N . PHE B 1 143 ? 2.906 37.844 -2.416 1 97.12 143 PHE B N 1
ATOM 3514 C CA . PHE B 1 143 ? 3.73 37.406 -1.299 1 97.12 143 PHE B CA 1
ATOM 3515 C C . PHE B 1 143 ? 4.332 38.594 -0.562 1 97.12 143 PHE B C 1
ATOM 3517 O O . PHE B 1 143 ? 4.559 38.531 0.649 1 97.12 143 PHE B O 1
ATOM 3524 N N . ALA B 1 144 ? 4.562 39.688 -1.27 1 97.69 144 ALA B N 1
ATOM 3525 C CA . ALA B 1 144 ? 5.078 40.875 -0.628 1 97.69 144 ALA B CA 1
ATOM 3526 C C . ALA B 1 144 ? 4.109 41.406 0.434 1 97.69 144 ALA B C 1
ATOM 3528 O O . ALA B 1 144 ? 4.535 41.906 1.481 1 97.69 144 ALA B O 1
ATOM 3529 N N . LEU B 1 145 ? 2.852 41.312 0.127 1 98.38 145 LEU B N 1
ATOM 3530 C CA . LEU B 1 145 ? 1.835 41.75 1.074 1 98.38 145 LEU B CA 1
ATOM 3531 C C . LEU B 1 145 ? 1.707 40.75 2.234 1 98.38 145 LEU B C 1
ATOM 3533 O O . LEU B 1 145 ? 1.464 41.156 3.373 1 98.38 145 LEU B O 1
ATOM 3537 N N . VAL B 1 146 ? 1.837 39.5 1.962 1 98.31 146 VAL B N 1
ATOM 3538 C CA . VAL B 1 146 ? 1.85 38.5 3.023 1 98.31 146 VAL B CA 1
ATOM 3539 C C . VAL B 1 146 ? 3.031 38.75 3.957 1 98.31 146 VAL B C 1
ATOM 3541 O O . VAL B 1 146 ? 2.883 38.688 5.18 1 98.31 146 VAL B O 1
ATOM 3544 N N . HIS B 1 147 ? 4.188 39 3.312 1 98.31 147 HIS B N 1
ATOM 3545 C CA . HIS B 1 147 ? 5.379 39.344 4.078 1 98.31 147 HIS B CA 1
ATOM 3546 C C . HIS B 1 147 ? 5.148 40.594 4.934 1 98.31 147 HIS B C 1
ATOM 3548 O O . HIS B 1 147 ? 5.512 40.594 6.113 1 98.31 147 HIS B O 1
ATOM 3554 N N . GLU B 1 148 ? 4.535 41.562 4.371 1 98.31 148 GLU B N 1
ATOM 3555 C CA . GLU B 1 148 ? 4.293 42.844 5.078 1 98.31 148 GLU B CA 1
ATOM 3556 C C . GLU B 1 148 ? 3.387 42.625 6.289 1 98.31 148 GLU B C 1
ATOM 3558 O O . GLU B 1 148 ? 3.68 43.094 7.383 1 98.31 148 GLU B O 1
ATOM 3563 N N . THR B 1 149 ? 2.266 41.906 6.109 1 98.44 149 THR B N 1
ATOM 3564 C CA . THR B 1 149 ? 1.354 41.688 7.227 1 98.44 149 THR B CA 1
ATOM 3565 C C . THR B 1 149 ? 2.025 40.875 8.32 1 98.44 149 THR B C 1
ATOM 3567 O O . THR B 1 149 ? 1.758 41.062 9.508 1 98.44 149 THR B O 1
ATOM 3570 N N . LEU B 1 150 ? 2.84 39.906 7.934 1 98.5 150 LEU B N 1
ATOM 3571 C CA . LEU B 1 150 ? 3.568 39.094 8.891 1 98.5 150 LEU B CA 1
ATOM 3572 C C . LEU B 1 150 ? 4.539 39.938 9.703 1 98.5 150 LEU B C 1
ATOM 3574 O O . LEU B 1 150 ? 4.621 39.812 10.93 1 98.5 150 LEU B O 1
ATOM 3578 N N . TRP B 1 151 ? 5.242 40.844 9.109 1 98.5 151 TRP B N 1
ATOM 3579 C CA . TRP B 1 151 ? 6.281 41.625 9.773 1 98.5 151 TRP B CA 1
ATOM 3580 C C . TRP B 1 151 ? 5.684 42.812 10.484 1 98.5 151 TRP B C 1
ATOM 3582 O O . TRP B 1 151 ? 6.09 43.156 11.602 1 98.5 151 TRP B O 1
ATOM 3592 N N . GLU B 1 152 ? 4.684 43.469 9.93 1 98.25 152 GLU B N 1
ATOM 3593 C CA . GLU B 1 152 ? 4.16 44.719 10.469 1 98.25 152 GLU B CA 1
ATOM 3594 C C . GLU B 1 152 ? 2.951 44.469 11.367 1 98.25 152 GLU B C 1
ATOM 3596 O O . GLU B 1 152 ? 2.719 45.219 12.328 1 98.25 152 GLU B O 1
ATOM 3601 N N . ASN B 1 153 ? 2.172 43.5 11.031 1 98.44 153 ASN B N 1
ATOM 3602 C CA . ASN B 1 153 ? 0.921 43.188 11.727 1 98.44 153 ASN B CA 1
ATOM 3603 C C . ASN B 1 153 ? 1.032 41.938 12.586 1 98.44 153 ASN B C 1
ATOM 3605 O O . ASN B 1 153 ? 0.074 41.562 13.258 1 98.44 153 ASN B O 1
ATOM 3609 N N . LYS B 1 154 ? 2.143 41.25 12.508 1 98.5 154 LYS B N 1
ATOM 3610 C CA . LYS B 1 154 ? 2.525 40.125 13.336 1 98.5 154 LYS B CA 1
ATOM 3611 C C . LYS B 1 154 ? 1.679 38.875 13.016 1 98.5 154 LYS B C 1
ATOM 3613 O O . LYS B 1 154 ? 1.568 37.969 13.828 1 98.5 154 LYS B O 1
ATOM 3618 N N . VAL B 1 155 ? 1.045 38.906 11.898 1 98.75 155 VAL B N 1
ATOM 3619 C CA . VAL B 1 155 ? 0.331 37.688 11.492 1 98.75 155 VAL B CA 1
ATOM 3620 C C . VAL B 1 155 ? 0.35 37.562 9.969 1 98.75 155 VAL B C 1
ATOM 3622 O O . VAL B 1 155 ? 0.197 38.562 9.258 1 98.75 155 VAL B O 1
ATOM 3625 N N . GLY B 1 156 ? 0.641 36.469 9.469 1 98.44 156 GLY B N 1
ATOM 3626 C CA . GLY B 1 156 ? 0.57 36.094 8.062 1 98.44 156 GLY B CA 1
ATOM 3627 C C . GLY B 1 156 ? -0.009 34.719 7.82 1 98.44 156 GLY B C 1
ATOM 3628 O O . GLY B 1 156 ? 0.281 33.781 8.562 1 98.44 156 GLY B O 1
ATOM 3629 N N . PHE B 1 157 ? -0.869 34.625 6.848 1 98.44 157 PHE B N 1
ATOM 3630 C CA . PHE B 1 157 ? -1.426 33.344 6.453 1 98.44 157 PHE B CA 1
ATOM 3631 C C . PHE B 1 157 ? -0.646 32.75 5.289 1 98.44 157 PHE B C 1
ATOM 3633 O O . PHE B 1 157 ? -0.53 33.375 4.23 1 98.44 157 PHE B O 1
ATOM 3640 N N . LEU B 1 158 ? -0.094 31.641 5.535 1 98.44 158 LEU B N 1
ATOM 3641 C CA . LEU B 1 158 ? 0.69 30.922 4.531 1 98.44 158 LEU B CA 1
ATOM 3642 C C . LEU B 1 158 ? -0.127 29.812 3.896 1 98.44 158 LEU B C 1
ATOM 3644 O O . LEU B 1 158 ? -0.131 28.672 4.391 1 98.44 158 LEU B O 1
ATOM 3648 N N . MET B 1 159 ? -0.741 30.188 2.811 1 97.19 159 MET B N 1
ATOM 3649 C CA . MET B 1 159 ? -1.596 29.25 2.086 1 97.19 159 MET B CA 1
ATOM 3650 C C . MET B 1 159 ? -0.778 28.094 1.52 1 97.19 159 MET B C 1
ATOM 3652 O O . MET B 1 159 ? 0.007 28.281 0.589 1 97.19 159 MET B O 1
ATOM 3656 N N . ALA B 1 160 ? -1.059 26.922 1.947 1 97 160 ALA B N 1
ATOM 3657 C CA . ALA B 1 160 ? -0.204 25.75 1.711 1 97 160 ALA B CA 1
ATOM 3658 C C . ALA B 1 160 ? 0.004 25.516 0.218 1 97 160 ALA B C 1
ATOM 3660 O O . ALA B 1 160 ? 1.138 25.359 -0.241 1 97 160 ALA B O 1
ATOM 3661 N N . PRO B 1 161 ? -1.049 25.562 -0.684 1 96.06 161 PRO B N 1
ATOM 3662 C CA . PRO B 1 161 ? -0.863 25.266 -2.104 1 96.06 161 PRO B CA 1
ATOM 3663 C C . PRO B 1 161 ? 0.069 26.25 -2.803 1 96.06 161 PRO B C 1
ATOM 3665 O O . PRO B 1 161 ? 0.68 25.906 -3.82 1 96.06 161 PRO B O 1
ATOM 3668 N N . ARG B 1 162 ? 0.172 27.406 -2.25 1 97.38 162 ARG B N 1
ATOM 3669 C CA . ARG B 1 162 ? 1.009 28.422 -2.891 1 97.38 162 ARG B CA 1
ATOM 3670 C C . ARG B 1 162 ? 2.482 28.188 -2.572 1 97.38 162 ARG B C 1
ATOM 3672 O O . ARG B 1 162 ? 3.359 28.688 -3.287 1 97.38 162 ARG B O 1
ATOM 3679 N N . HIS B 1 163 ? 2.744 27.516 -1.479 1 98.19 163 HIS B N 1
ATOM 3680 C CA . HIS B 1 163 ? 4.121 27.328 -1.033 1 98.19 163 HIS B CA 1
ATOM 3681 C C . HIS B 1 163 ? 4.637 25.938 -1.391 1 98.19 163 HIS B C 1
ATOM 3683 O O . HIS B 1 163 ? 5.848 25.719 -1.461 1 98.19 163 HIS B O 1
ATOM 3689 N N . HIS B 1 164 ? 3.732 25 -1.552 1 98 164 HIS B N 1
ATOM 3690 C CA . HIS B 1 164 ? 4.129 23.609 -1.715 1 98 164 HIS B CA 1
ATOM 3691 C C . HIS B 1 164 ? 3.738 23.078 -3.092 1 98 164 HIS B C 1
ATOM 3693 O O . HIS B 1 164 ? 2.945 22.141 -3.199 1 98 164 HIS B O 1
ATOM 3699 N N . ASN B 1 165 ? 4.398 23.547 -4.125 1 97.62 165 ASN B N 1
ATOM 3700 C CA . ASN B 1 165 ? 4.09 23.203 -5.512 1 97.62 165 ASN B CA 1
ATOM 3701 C C . ASN B 1 165 ? 4.367 21.734 -5.801 1 97.62 165 ASN B C 1
ATOM 3703 O O . ASN B 1 165 ? 3.688 21.125 -6.629 1 97.62 165 ASN B O 1
ATOM 3707 N N . ALA B 1 166 ? 5.285 21.141 -5.121 1 97.69 166 ALA B N 1
ATOM 3708 C CA . ALA B 1 166 ? 5.688 19.766 -5.352 1 97.69 166 ALA B CA 1
ATOM 3709 C C . ALA B 1 166 ? 4.559 18.797 -5.004 1 97.69 166 ALA B C 1
ATOM 3711 O O . ALA B 1 166 ? 4.566 17.641 -5.438 1 97.69 166 ALA B O 1
ATOM 3712 N N . MET B 1 167 ? 3.578 19.25 -4.238 1 97.5 167 MET B N 1
ATOM 3713 C CA . MET B 1 167 ? 2.453 18.406 -3.838 1 97.5 167 MET B CA 1
ATOM 3714 C C . MET B 1 167 ? 1.626 18 -5.051 1 97.5 167 MET B C 1
ATOM 3716 O O . MET B 1 167 ? 0.848 17.047 -4.98 1 97.5 167 MET B O 1
ATOM 3720 N N . ARG B 1 168 ? 1.778 18.703 -6.199 1 97.44 168 ARG B N 1
ATOM 3721 C CA . ARG B 1 168 ? 1.045 18.375 -7.418 1 97.44 168 ARG B CA 1
ATOM 3722 C C . ARG B 1 168 ? 1.354 16.953 -7.871 1 97.44 168 ARG B C 1
ATOM 3724 O O . ARG B 1 168 ? 0.521 16.297 -8.508 1 97.44 168 ARG B O 1
ATOM 3731 N N . HIS B 1 169 ? 2.541 16.453 -7.516 1 97.44 169 HIS B N 1
ATOM 3732 C CA . HIS B 1 169 ? 2.986 15.133 -7.973 1 97.44 169 HIS B CA 1
ATOM 3733 C C . HIS B 1 169 ? 2.303 14.016 -7.191 1 97.44 169 HIS B C 1
ATOM 3735 O O . HIS B 1 169 ? 2.314 12.859 -7.613 1 97.44 169 HIS B O 1
ATOM 3741 N N . VAL B 1 170 ? 1.665 14.336 -6.023 1 97.88 170 VAL B N 1
ATOM 3742 C CA . VAL B 1 170 ? 1.088 13.281 -5.195 1 97.88 170 VAL B CA 1
ATOM 3743 C C . VAL B 1 170 ? -0.406 13.531 -5.008 1 97.88 170 VAL B C 1
ATOM 3745 O O . VAL B 1 170 ? -1.121 12.68 -4.469 1 97.88 170 VAL B O 1
ATOM 3748 N N . ALA B 1 171 ? -0.892 14.688 -5.449 1 97.25 171 ALA B N 1
ATOM 3749 C CA . ALA B 1 171 ? -2.285 15.07 -5.227 1 97.25 171 ALA B CA 1
ATOM 3750 C C . ALA B 1 171 ? -3.234 14.023 -5.809 1 97.25 171 ALA B C 1
ATOM 3752 O O . ALA B 1 171 ? -4.203 13.625 -5.156 1 97.25 171 ALA B O 1
ATOM 3753 N N . GLY B 1 172 ? -2.99 13.594 -7.043 1 97.06 172 GLY B N 1
ATOM 3754 C CA . GLY B 1 172 ? -3.82 12.586 -7.688 1 97.06 172 GLY B CA 1
ATOM 3755 C C . GLY B 1 172 ? -3.928 11.305 -6.895 1 97.06 172 GLY B C 1
ATOM 3756 O O . GLY B 1 172 ? -5.016 10.93 -6.453 1 97.06 172 GLY B O 1
ATOM 3757 N N . PRO B 1 173 ? -2.785 10.648 -6.617 1 98.25 173 PRO B N 1
ATOM 3758 C CA . PRO B 1 173 ? -2.793 9.406 -5.844 1 98.25 173 PRO B CA 1
ATOM 3759 C C . PRO B 1 173 ? -3.451 9.562 -4.477 1 98.25 173 PRO B C 1
ATOM 3761 O O . PRO B 1 173 ? -4.195 8.68 -4.039 1 98.25 173 PRO B O 1
ATOM 3764 N N . ARG B 1 174 ? -3.191 10.656 -3.809 1 97.5 174 ARG B N 1
ATOM 3765 C CA . ARG B 1 174 ? -3.801 10.875 -2.502 1 97.5 174 ARG B CA 1
ATOM 3766 C C . ARG B 1 174 ? -5.32 10.922 -2.605 1 97.5 174 ARG B C 1
ATOM 3768 O O . ARG B 1 174 ? -6.023 10.305 -1.8 1 97.5 174 ARG B O 1
ATOM 3775 N N . GLY B 1 175 ? -5.82 11.656 -3.594 1 96.25 175 GLY B N 1
ATOM 3776 C CA . GLY B 1 175 ? -7.254 11.734 -3.801 1 96.25 175 GLY B CA 1
ATOM 3777 C C . GLY B 1 175 ? -7.879 10.406 -4.184 1 96.25 175 GLY B C 1
ATOM 3778 O O . GLY B 1 175 ? -8.977 10.078 -3.734 1 96.25 175 GLY B O 1
ATOM 3779 N N . GLU B 1 176 ? -7.184 9.656 -4.973 1 97.38 176 GLU B N 1
ATOM 3780 C CA . GLU B 1 176 ? -7.668 8.359 -5.453 1 97.38 176 GLU B CA 1
ATOM 3781 C C . GLU B 1 176 ? -7.711 7.336 -4.324 1 97.38 176 GLU B C 1
ATOM 3783 O O . GLU B 1 176 ? -8.617 6.496 -4.277 1 97.38 176 GLU B O 1
ATOM 3788 N N . LEU B 1 177 ? -6.742 7.336 -3.457 1 97.69 177 LEU B N 1
ATOM 3789 C CA . LEU B 1 177 ? -6.746 6.434 -2.309 1 97.69 177 LEU B CA 1
ATOM 3790 C C . LEU B 1 177 ? -7.887 6.77 -1.357 1 97.69 177 LEU B C 1
ATOM 3792 O O . LEU B 1 177 ? -8.578 5.871 -0.868 1 97.69 177 LEU B O 1
ATOM 3796 N N . GLY B 1 178 ? -8.031 8.062 -1.116 1 95.38 178 GLY B N 1
ATOM 3797 C CA . GLY B 1 178 ? -9.188 8.523 -0.368 1 95.38 178 GLY B CA 1
ATOM 3798 C C . GLY B 1 178 ? -9.109 8.211 1.113 1 95.38 178 GLY B C 1
ATOM 3799 O O . GLY B 1 178 ? -10.141 8.07 1.78 1 95.38 178 GLY B O 1
ATOM 3800 N N . THR B 1 179 ? -7.918 7.941 1.627 1 95.5 179 THR B N 1
ATOM 3801 C CA . THR B 1 179 ? -7.699 7.68 3.045 1 95.5 179 THR B CA 1
ATOM 3802 C C . THR B 1 179 ? -6.465 8.422 3.549 1 95.5 179 THR B C 1
ATOM 3804 O O . THR B 1 179 ? -5.664 8.922 2.752 1 95.5 179 THR B O 1
ATOM 3807 N N . ARG B 1 180 ? -6.277 8.547 4.848 1 95.38 180 ARG B N 1
ATOM 3808 C CA . ARG B 1 180 ? -5.145 9.25 5.445 1 95.38 180 ARG B CA 1
ATOM 3809 C C . ARG B 1 180 ? -3.838 8.523 5.152 1 95.38 180 ARG B C 1
ATOM 3811 O O . ARG B 1 180 ? -3.799 7.289 5.117 1 95.38 180 ARG B O 1
ATOM 3818 N N . THR B 1 181 ? -2.863 9.219 4.914 1 97.56 181 THR B N 1
ATOM 3819 C CA . THR B 1 181 ? -1.497 8.75 4.715 1 97.56 181 THR B CA 1
ATOM 3820 C C . THR B 1 181 ? -0.506 9.625 5.477 1 97.56 181 THR B C 1
ATOM 3822 O O . THR B 1 181 ? -0.907 10.508 6.23 1 97.56 181 THR B O 1
ATOM 3825 N N . ILE B 1 182 ? 0.748 9.383 5.246 1 98.56 182 ILE B N 1
ATOM 3826 C CA . ILE B 1 182 ? 1.812 10.141 5.898 1 98.56 182 ILE B CA 1
ATOM 3827 C C . ILE B 1 182 ? 1.659 11.625 5.578 1 98.56 182 ILE B C 1
ATOM 3829 O O . ILE B 1 182 ? 2.021 12.477 6.387 1 98.56 182 ILE B O 1
ATOM 3833 N N . PHE B 1 183 ? 1.026 11.945 4.445 1 97.88 183 PHE B N 1
ATOM 3834 C CA . PHE B 1 183 ? 0.897 13.328 4.012 1 97.88 183 PHE B CA 1
ATOM 3835 C C . PHE B 1 183 ? -0.077 14.086 4.91 1 97.88 183 PHE B C 1
ATOM 3837 O O . PHE B 1 183 ? -0.067 15.32 4.945 1 97.88 183 PHE B O 1
ATOM 3844 N N . ASN B 1 184 ? -0.916 13.391 5.652 1 96 184 ASN B N 1
ATOM 3845 C CA . ASN B 1 184 ? -1.813 14.031 6.609 1 96 184 ASN B CA 1
ATOM 3846 C C . ASN B 1 184 ? -1.062 14.508 7.848 1 96 184 ASN B C 1
ATOM 3848 O O . ASN B 1 184 ? -1.596 15.289 8.641 1 96 184 ASN B O 1
ATOM 3852 N N . LEU B 1 185 ? 0.123 14.031 8.031 1 98 185 LEU B N 1
ATOM 3853 C CA . LEU B 1 185 ? 0.951 14.414 9.172 1 98 185 LEU B CA 1
ATOM 3854 C C . LEU B 1 185 ? 1.921 15.523 8.789 1 98 185 LEU B C 1
ATOM 3856 O O . LEU B 1 185 ? 2.461 16.203 9.664 1 98 185 LEU B O 1
ATOM 3860 N N . LEU B 1 186 ? 2.141 15.703 7.496 1 98.31 186 LEU B N 1
ATOM 3861 C CA . LEU B 1 186 ? 3.295 16.469 7.059 1 98.31 186 LEU B CA 1
ATOM 3862 C C . LEU B 1 186 ? 2.959 17.969 6.996 1 98.31 186 LEU B C 1
ATOM 3864 O O . LEU B 1 186 ? 3.852 18.812 7.086 1 98.31 186 LEU B O 1
ATOM 3868 N N . GLY B 1 187 ? 1.702 18.281 6.828 1 96.25 187 GLY B N 1
ATOM 3869 C CA . GLY B 1 187 ? 1.309 19.672 6.707 1 96.25 187 GLY B CA 1
ATOM 3870 C C . GLY B 1 187 ? 1.884 20.562 7.797 1 96.25 187 GLY B C 1
ATOM 3871 O O . GLY B 1 187 ? 2.68 21.453 7.523 1 96.25 187 GLY B O 1
ATOM 3872 N N . PRO B 1 188 ? 1.584 20.25 9.008 1 97.56 188 PRO B N 1
ATOM 3873 C CA . PRO B 1 188 ? 2.041 21.062 10.133 1 97.56 188 PRO B CA 1
ATOM 3874 C C . PRO B 1 188 ? 3.562 21.078 10.273 1 97.56 188 PRO B C 1
ATOM 3876 O O . PRO B 1 188 ? 4.117 21.953 10.945 1 97.56 188 PRO B O 1
ATOM 3879 N N . LEU B 1 189 ? 4.215 20.125 9.656 1 98.62 189 LEU B N 1
ATOM 3880 C CA . LEU B 1 189 ? 5.648 19.953 9.844 1 98.62 189 LEU B CA 1
ATOM 3881 C C . LEU B 1 189 ? 6.434 20.703 8.766 1 98.62 189 LEU B C 1
ATOM 3883 O O . LEU B 1 189 ? 7.664 20.703 8.789 1 98.62 189 LEU B O 1
ATOM 3887 N N . SER B 1 190 ? 5.719 21.422 7.891 1 98.25 190 SER B N 1
ATOM 3888 C CA . SER B 1 190 ? 6.395 21.953 6.715 1 98.25 190 SER B CA 1
ATOM 3889 C C . SER B 1 190 ? 6.125 23.453 6.562 1 98.25 190 SER B C 1
ATOM 3891 O O . SER B 1 190 ? 6.055 23.969 5.445 1 98.25 190 SER B O 1
ATOM 3893 N N . ASN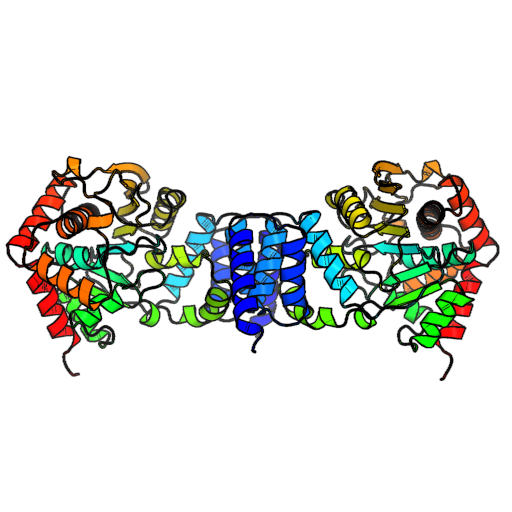 B 1 191 ? 5.953 24.125 7.629 1 98.5 191 ASN B N 1
ATOM 3894 C CA . ASN B 1 191 ? 5.707 25.562 7.594 1 98.5 191 ASN B CA 1
ATOM 3895 C C . ASN B 1 191 ? 6.758 26.297 6.762 1 98.5 191 ASN B C 1
ATOM 3897 O O . ASN B 1 191 ? 7.945 26.25 7.074 1 98.5 191 ASN B O 1
ATOM 3901 N N . PRO B 1 192 ? 6.34 27.078 5.766 1 98.38 192 PRO B N 1
ATOM 3902 C CA . PRO B 1 192 ? 7.277 27.719 4.836 1 98.38 192 PRO B CA 1
ATOM 3903 C C . PRO B 1 192 ? 8.109 28.812 5.492 1 98.38 192 PRO B C 1
ATOM 3905 O O . PRO B 1 192 ? 9.109 29.25 4.93 1 98.38 192 PRO B O 1
ATOM 3908 N N . ALA B 1 193 ? 7.711 29.297 6.602 1 98.5 193 ALA B N 1
ATOM 3909 C CA . ALA B 1 193 ? 8.453 30.328 7.312 1 98.5 193 ALA B CA 1
ATOM 3910 C C . ALA B 1 193 ? 9.539 29.719 8.203 1 98.5 193 ALA B C 1
ATOM 3912 O O . ALA B 1 193 ? 10.312 30.438 8.828 1 98.5 193 ALA B O 1
ATOM 3913 N N . GLY B 1 194 ? 9.555 28.375 8.305 1 97.81 194 GLY B N 1
ATOM 3914 C CA . GLY B 1 194 ? 10.578 27.703 9.086 1 97.81 194 GLY B CA 1
ATOM 3915 C C . GLY B 1 194 ? 10.461 27.953 10.578 1 97.81 194 GLY B C 1
ATOM 3916 O O . GLY B 1 194 ? 11.469 28.094 11.273 1 97.81 194 GLY B O 1
ATOM 3917 N N . THR B 1 195 ? 9.305 28.047 11.031 1 98.19 195 THR B N 1
ATOM 3918 C CA . THR B 1 195 ? 9.094 28.312 12.453 1 98.19 195 THR B CA 1
ATOM 3919 C C . THR B 1 195 ? 9.688 27.188 13.305 1 98.19 195 THR B C 1
ATOM 3921 O O . THR B 1 195 ? 9.609 26.016 12.938 1 98.19 195 THR B O 1
ATOM 3924 N N . THR B 1 196 ? 10.32 27.562 14.398 1 98.25 196 THR B N 1
ATOM 3925 C CA . THR B 1 196 ? 10.906 26.594 15.312 1 98.25 196 THR B CA 1
ATOM 3926 C C . THR B 1 196 ? 10.094 26.5 16.594 1 98.25 196 THR B C 1
ATOM 3928 O O . THR B 1 196 ? 10.438 25.734 17.5 1 98.25 196 THR B O 1
ATOM 3931 N N . ARG B 1 197 ? 9.039 27.312 16.688 1 98.75 197 ARG B N 1
ATOM 3932 C CA . ARG B 1 197 ? 8.055 27.281 17.781 1 98.75 197 ARG B CA 1
ATOM 3933 C C . ARG B 1 197 ? 6.648 27.062 17.234 1 98.75 197 ARG B C 1
ATOM 3935 O O . ARG B 1 197 ? 6.207 27.781 16.328 1 98.75 197 ARG B O 1
ATOM 3942 N N . GLN B 1 198 ? 5.965 26.031 17.781 1 98.62 198 GLN B N 1
ATOM 3943 C CA . GLN B 1 198 ? 4.676 25.703 17.188 1 98.62 198 GLN B CA 1
ATOM 3944 C C . GLN B 1 198 ? 3.775 24.984 18.188 1 98.62 198 GLN B C 1
ATOM 3946 O O . GLN B 1 198 ? 4.266 24.297 19.078 1 98.62 198 GLN B O 1
ATOM 3951 N N . VAL B 1 199 ? 2.508 25.188 18.047 1 98.94 199 VAL B N 1
ATOM 3952 C CA . VAL B 1 199 ? 1.475 24.312 18.594 1 98.94 199 VAL B CA 1
ATOM 3953 C C . VAL B 1 199 ? 0.826 23.516 17.469 1 98.94 199 VAL B C 1
ATOM 3955 O O . VAL B 1 199 ? 0.255 24.094 16.547 1 98.94 199 VAL B O 1
ATOM 3958 N N . VAL B 1 200 ? 0.938 22.203 17.578 1 98.88 200 VAL B N 1
ATOM 3959 C CA . VAL B 1 200 ? 0.448 21.328 16.516 1 98.88 200 VAL B CA 1
ATOM 3960 C C . VAL B 1 200 ? -0.641 20.406 17.078 1 98.88 200 VAL B C 1
ATOM 3962 O O . VAL B 1 200 ? -0.391 19.609 17.984 1 98.88 200 VAL B O 1
ATOM 3965 N N . GLY B 1 201 ? -1.819 20.531 16.547 1 98.5 201 GLY B N 1
ATOM 3966 C CA . GLY B 1 201 ? -2.875 19.578 16.859 1 98.5 201 GLY B CA 1
ATOM 3967 C C . GLY B 1 201 ? -2.855 18.359 15.961 1 98.5 201 GLY B C 1
ATOM 3968 O O . GLY B 1 201 ? -2.674 18.469 14.742 1 98.5 201 GLY B O 1
ATOM 3969 N N . VAL B 1 202 ? -3.078 17.172 16.562 1 98.38 202 VAL B N 1
ATOM 3970 C CA . VAL B 1 202 ? -3.057 15.953 15.766 1 98.38 202 VAL B CA 1
ATOM 3971 C C . VAL B 1 202 ? -4.414 15.258 15.844 1 98.38 202 VAL B C 1
ATOM 3973 O O . VAL B 1 202 ? -5.102 15.336 16.859 1 98.38 202 VAL B O 1
ATOM 3976 N N . PHE B 1 203 ? -4.758 14.516 14.812 1 96.06 203 PHE B N 1
ATOM 3977 C CA . PHE B 1 203 ? -6.082 13.914 14.68 1 96.06 203 PHE B CA 1
ATOM 3978 C C . PHE B 1 203 ? -6.195 12.656 15.531 1 96.06 203 PHE B C 1
ATOM 3980 O O . PHE B 1 203 ? -7.285 12.117 15.703 1 96.06 203 PHE B O 1
ATOM 3987 N N . ALA B 1 204 ? -5.051 12.203 16.047 1 97.31 204 ALA B N 1
ATOM 3988 C CA . ALA B 1 204 ? -5.062 10.984 16.859 1 97.31 204 ALA B CA 1
ATOM 3989 C C . ALA B 1 204 ? -4.02 11.055 17.969 1 97.31 204 ALA B C 1
ATOM 3991 O O . ALA B 1 204 ? -2.91 11.555 17.75 1 97.31 204 ALA B O 1
ATOM 3992 N N . GLU B 1 205 ? -4.371 10.523 19.094 1 98.12 205 GLU B N 1
ATOM 3993 C CA . GLU B 1 205 ? -3.521 10.594 20.281 1 98.12 205 GLU B CA 1
ATOM 3994 C C . GLU B 1 205 ? -2.176 9.914 20.031 1 98.12 205 GLU B C 1
ATOM 3996 O O . GLU B 1 205 ? -1.148 10.359 20.547 1 98.12 205 GLU B O 1
ATOM 4001 N N . ARG B 1 206 ? -2.139 8.914 19.219 1 98 206 ARG B N 1
ATOM 4002 C CA . ARG B 1 206 ? -0.929 8.133 18.984 1 98 206 ARG B CA 1
ATOM 4003 C C . ARG B 1 206 ? 0.164 8.984 18.359 1 98 206 ARG B C 1
ATOM 4005 O O . ARG B 1 206 ? 1.341 8.617 18.375 1 98 206 ARG B O 1
ATOM 4012 N N . TRP B 1 207 ? -0.206 10.125 17.828 1 98.56 207 TRP B N 1
ATOM 4013 C CA . TRP B 1 207 ? 0.757 10.953 17.109 1 98.56 207 TRP B CA 1
ATOM 4014 C C . TRP B 1 207 ? 1.304 12.062 18 1 98.56 207 TRP B C 1
ATOM 4016 O O . TRP B 1 207 ? 2.211 12.797 17.609 1 98.56 207 TRP B O 1
ATOM 4026 N N . VAL B 1 208 ? 0.799 12.18 19.219 1 98.88 208 VAL B N 1
ATOM 4027 C CA . VAL B 1 208 ? 1.181 13.273 20.094 1 98.88 208 VAL B CA 1
ATOM 4028 C C . VAL B 1 208 ? 2.682 13.219 20.375 1 98.88 208 VAL B C 1
ATOM 4030 O O . VAL B 1 208 ? 3.42 14.133 20.016 1 98.88 208 VAL B O 1
ATOM 4033 N N . GLU B 1 209 ? 3.117 12.141 20.844 1 98.88 209 GLU B N 1
ATOM 4034 C CA . GLU B 1 209 ? 4.531 12.055 21.188 1 98.88 209 GLU B CA 1
ATOM 4035 C C . GLU B 1 209 ? 5.402 11.938 19.938 1 98.88 209 GLU B C 1
ATOM 4037 O O . GLU B 1 209 ? 6.383 12.672 19.797 1 98.88 209 GLU B O 1
ATOM 4042 N N . PRO B 1 210 ? 5.062 11.07 18.953 1 98.88 210 PRO B N 1
ATOM 4043 C CA . PRO B 1 210 ? 5.934 10.914 17.781 1 98.88 210 PRO B CA 1
ATOM 4044 C C . PRO B 1 210 ? 6.148 12.219 17.031 1 98.88 210 PRO B C 1
ATOM 4046 O O . PRO B 1 210 ? 7.266 12.516 16.594 1 98.88 210 PRO B O 1
ATOM 4049 N N . LEU B 1 211 ? 5.137 13.039 16.953 1 98.88 211 LEU B N 1
ATOM 4050 C CA . LEU B 1 211 ? 5.301 14.258 16.172 1 98.88 211 LEU B CA 1
ATOM 4051 C C . LEU B 1 211 ? 6.121 15.289 16.938 1 98.88 211 LEU B C 1
ATOM 4053 O O . LEU B 1 211 ? 6.801 16.125 16.344 1 98.88 211 LEU B O 1
ATOM 4057 N N . ALA B 1 212 ? 6.055 15.219 18.266 1 98.94 212 ALA B N 1
ATOM 4058 C CA . ALA B 1 212 ? 6.957 16.062 19.031 1 98.94 212 ALA B CA 1
ATOM 4059 C C . ALA B 1 212 ? 8.414 15.703 18.766 1 98.94 212 ALA B C 1
ATOM 4061 O O . ALA B 1 212 ? 9.266 16.578 18.625 1 98.94 212 ALA B O 1
ATOM 4062 N N . ARG B 1 213 ? 8.656 14.453 18.672 1 98.88 213 ARG B N 1
ATOM 4063 C CA . ARG B 1 213 ? 10.008 13.977 18.375 1 98.88 213 ARG B CA 1
ATOM 4064 C C . ARG B 1 213 ? 10.43 14.383 16.969 1 98.88 213 ARG B C 1
ATOM 4066 O O . ARG B 1 213 ? 11.578 14.781 16.75 1 98.88 213 ARG B O 1
ATOM 4073 N N . VAL B 1 214 ? 9.523 14.234 16.031 1 98.94 214 VAL B N 1
ATOM 4074 C CA . VAL B 1 214 ? 9.812 14.648 14.672 1 98.94 214 VAL B CA 1
ATOM 4075 C C . VAL B 1 214 ? 10.18 16.125 14.641 1 98.94 214 VAL B C 1
ATOM 4077 O O . VAL B 1 214 ? 11.156 16.516 14 1 98.94 214 VAL B O 1
ATOM 4080 N N . LEU B 1 215 ? 9.414 16.953 15.328 1 98.88 215 LEU B N 1
ATOM 4081 C CA . LEU B 1 215 ? 9.688 18.391 15.367 1 98.88 215 LEU B CA 1
ATOM 4082 C C . LEU B 1 215 ? 11.07 18.656 15.945 1 98.88 215 LEU B C 1
ATOM 4084 O O . LEU B 1 215 ? 11.797 19.531 15.445 1 98.88 215 LEU B O 1
ATOM 4088 N N . GLY B 1 216 ? 11.391 17.953 17 1 98.81 216 GLY B N 1
ATOM 4089 C CA . GLY B 1 216 ? 12.734 18.078 17.547 1 98.81 216 GLY B CA 1
ATOM 4090 C C . GLY B 1 216 ? 13.812 17.797 16.531 1 98.81 216 GLY B C 1
ATOM 4091 O O . GLY B 1 216 ? 14.781 18.562 16.406 1 98.81 216 GLY B O 1
ATOM 4092 N N . ARG B 1 217 ? 13.664 16.781 15.758 1 98.56 217 ARG B N 1
ATOM 4093 C CA . ARG B 1 217 ? 14.633 16.375 14.75 1 98.56 217 ARG B CA 1
ATOM 4094 C C . ARG B 1 217 ? 14.711 17.391 13.617 1 98.56 217 ARG B C 1
ATOM 4096 O O . ARG B 1 217 ? 15.734 17.516 12.945 1 98.56 217 ARG B O 1
ATOM 4103 N N . LEU B 1 218 ? 13.609 18.109 13.477 1 98.62 218 LEU B N 1
ATOM 4104 C CA . LEU B 1 218 ? 13.539 19.078 12.398 1 98.62 218 LEU B CA 1
ATOM 4105 C C . LEU B 1 218 ? 14.039 20.438 12.875 1 98.62 218 LEU B C 1
ATOM 4107 O O . LEU B 1 218 ? 14.016 21.422 12.117 1 98.62 218 LEU B O 1
ATOM 4111 N N . GLY B 1 219 ? 14.438 20.578 14.164 1 98.19 219 GLY B N 1
ATOM 4112 C CA . GLY B 1 219 ? 15.078 21.781 14.633 1 98.19 219 GLY B CA 1
ATOM 4113 C C . GLY B 1 219 ? 14.164 22.672 15.469 1 98.19 219 GLY B C 1
ATOM 4114 O O . GLY B 1 219 ? 14.445 23.859 15.664 1 98.19 219 GLY B O 1
ATOM 4115 N N . ALA B 1 220 ? 13.109 22.125 16 1 98.5 220 ALA B N 1
ATOM 4116 C CA . ALA B 1 220 ? 12.219 22.906 16.859 1 98.5 220 ALA B CA 1
ATOM 4117 C C . ALA B 1 220 ? 12.938 23.359 18.125 1 98.5 220 ALA B C 1
ATOM 4119 O O . ALA B 1 220 ? 13.758 22.625 18.672 1 98.5 220 ALA B O 1
ATOM 4120 N N . GLU B 1 221 ? 12.617 24.547 18.562 1 98.5 221 GLU B N 1
ATOM 4121 C CA . GLU B 1 221 ? 13.078 25.062 19.859 1 98.5 221 GLU B CA 1
ATOM 4122 C C . GLU B 1 221 ? 12.07 24.766 20.953 1 98.5 221 GLU B C 1
ATOM 4124 O O . GLU B 1 221 ? 12.453 24.375 22.062 1 98.5 221 GLU B O 1
ATOM 4129 N N . HIS B 1 222 ? 10.891 24.969 20.688 1 98.81 222 HIS B N 1
ATOM 4130 C CA . HIS B 1 222 ? 9.789 24.75 21.609 1 98.81 222 HIS B CA 1
ATOM 4131 C C . HIS B 1 222 ? 8.492 24.438 20.875 1 98.81 222 HIS B C 1
ATOM 4133 O O . HIS B 1 222 ? 8.062 25.219 20.016 1 98.81 222 HIS B O 1
ATOM 4139 N N . ALA B 1 223 ? 7.867 23.25 21.172 1 98.88 223 ALA B N 1
ATOM 4140 C CA . ALA B 1 223 ? 6.637 22.844 20.484 1 98.88 223 ALA B CA 1
ATOM 4141 C C . ALA B 1 223 ? 5.707 22.094 21.422 1 98.88 223 ALA B C 1
ATOM 4143 O O . ALA B 1 223 ? 6.168 21.375 22.312 1 98.88 223 ALA B O 1
ATOM 4144 N N . TRP B 1 224 ? 4.473 22.312 21.266 1 98.94 224 TRP B N 1
ATOM 4145 C CA . TRP B 1 224 ? 3.434 21.469 21.859 1 98.94 224 TRP B CA 1
ATOM 4146 C C . TRP B 1 224 ? 2.666 20.719 20.781 1 98.94 224 TRP B C 1
ATOM 4148 O O . TRP B 1 224 ? 2.146 21.312 19.844 1 98.94 224 TRP B O 1
ATOM 4158 N N . VAL B 1 225 ? 2.668 19.422 20.891 1 98.94 225 VAL B N 1
ATOM 4159 C CA . VAL B 1 225 ? 1.756 18.594 20.109 1 98.94 225 VAL B CA 1
ATOM 4160 C C . VAL B 1 225 ? 0.575 18.156 20.969 1 98.94 225 VAL B C 1
ATOM 4162 O O . VAL B 1 225 ? 0.763 17.625 22.062 1 98.94 225 VAL B O 1
ATOM 4165 N N . VAL B 1 226 ? -0.641 18.375 20.453 1 98.94 226 VAL B N 1
ATOM 4166 C CA . VAL B 1 226 ? -1.784 18.281 21.359 1 98.94 226 VAL B CA 1
ATOM 4167 C C . VAL B 1 226 ? -2.9 17.469 20.703 1 98.94 226 VAL B C 1
ATOM 4169 O O . VAL B 1 226 ? -3.006 17.438 19.469 1 98.94 226 VAL B O 1
ATOM 4172 N N . HIS B 1 227 ? -3.707 16.859 21.484 1 98.88 227 HIS B N 1
ATOM 4173 C CA . HIS B 1 227 ? -4.898 16.109 21.078 1 98.88 227 HIS B CA 1
ATOM 4174 C C . HIS B 1 227 ? -5.949 16.125 22.188 1 98.88 227 HIS B C 1
ATOM 4176 O O . HIS B 1 227 ? -5.707 15.609 23.281 1 98.88 227 HIS B O 1
ATOM 4182 N N . GLY B 1 228 ? -7.098 16.719 21.875 1 98.56 228 GLY B N 1
ATOM 4183 C CA . GLY B 1 228 ? -8.195 16.656 22.828 1 98.56 228 GLY B CA 1
ATOM 4184 C C . GLY B 1 228 ? -8.742 15.25 23.016 1 98.56 228 GLY B C 1
ATOM 4185 O O . GLY B 1 228 ? -8.852 14.484 22.062 1 98.56 228 GLY B O 1
ATOM 4186 N N . THR B 1 229 ? -9.094 14.883 24.219 1 97.06 229 THR B N 1
ATOM 4187 C CA . THR B 1 229 ? -9.625 13.555 24.516 1 97.06 229 THR B CA 1
ATOM 4188 C C . THR B 1 229 ? -10.961 13.344 23.797 1 97.06 229 THR B C 1
ATOM 4190 O O . THR B 1 229 ? -11.453 12.219 23.719 1 97.06 229 THR B O 1
ATOM 4193 N N . ASP B 1 230 ? -11.516 14.477 23.391 1 96.88 230 ASP B N 1
ATOM 4194 C CA . ASP B 1 230 ? -12.758 14.391 22.625 1 96.88 230 ASP B CA 1
ATOM 4195 C C . ASP B 1 230 ? -12.469 14.148 21.141 1 96.88 230 ASP B C 1
ATOM 4197 O O . ASP B 1 230 ? -13.391 14.109 20.328 1 96.88 230 ASP B O 1
ATOM 4201 N N . GLY B 1 231 ? -11.211 14.102 20.703 1 96.69 231 GLY B N 1
ATOM 4202 C CA . GLY B 1 231 ? -10.836 13.805 19.344 1 96.69 231 GLY B CA 1
ATOM 4203 C C . GLY B 1 231 ? -10.367 15.023 18.562 1 96.69 231 GLY B C 1
ATOM 4204 O O . GLY B 1 231 ? -9.875 14.898 17.438 1 96.69 231 GLY B O 1
ATOM 4205 N N . LEU B 1 232 ? -10.391 16.172 19.156 1 96.75 232 LEU B N 1
ATOM 4206 C CA . LEU B 1 232 ? -10.031 17.391 18.469 1 96.75 232 LEU B CA 1
ATOM 4207 C C . LEU B 1 232 ? -8.523 17.469 18.25 1 96.75 232 LEU B C 1
ATOM 4209 O O . LEU B 1 232 ? -7.742 17.078 19.125 1 96.75 232 LEU B O 1
ATOM 4213 N N . ASP B 1 233 ? -8.125 17.984 17.141 1 97.12 233 ASP B N 1
ATOM 4214 C CA . ASP B 1 233 ? -6.719 18.297 16.922 1 97.12 233 ASP B CA 1
ATOM 4215 C C . ASP B 1 233 ? -6.387 19.703 17.406 1 97.12 233 ASP B C 1
ATOM 4217 O O . ASP B 1 233 ? -5.73 20.484 16.703 1 97.12 233 ASP B O 1
ATOM 4221 N N . GLU B 1 234 ? -6.922 20.109 18.562 1 97.19 234 GLU B N 1
ATOM 4222 C CA . GLU B 1 234 ? -6.715 21.328 19.344 1 97.19 234 GLU B CA 1
ATOM 4223 C C . GLU B 1 234 ? -6.699 21.047 20.844 1 97.19 234 GLU B C 1
ATOM 4225 O O . GLU B 1 234 ? -7.059 19.938 21.266 1 97.19 234 GLU B O 1
ATOM 4230 N N . LEU B 1 235 ? -6.195 21.984 21.625 1 98.62 235 LEU B N 1
ATOM 4231 C CA . LEU B 1 235 ? -6.551 21.938 23.047 1 98.62 235 LEU B CA 1
ATOM 4232 C C . LEU B 1 235 ? -8.055 22.109 23.234 1 98.62 235 LEU B C 1
ATOM 4234 O O . LEU B 1 235 ? -8.633 23.094 22.766 1 98.62 235 LEU B O 1
ATOM 4238 N N . THR B 1 236 ? -8.695 21.188 23.906 1 98.62 236 THR B N 1
ATOM 4239 C CA . THR B 1 236 ? -10.148 21.188 23.984 1 98.62 236 THR B CA 1
ATOM 4240 C C . THR B 1 236 ? -10.625 21.734 25.328 1 98.62 236 THR B C 1
ATOM 4242 O O . THR B 1 236 ? -9.875 21.75 26.297 1 98.62 236 THR B O 1
ATOM 4245 N N . THR B 1 237 ? -11.805 22.25 25.328 1 98.69 237 THR B N 1
ATOM 4246 C CA . THR B 1 237 ? -12.43 22.688 26.578 1 98.69 237 THR B CA 1
ATOM 4247 C C . THR B 1 237 ? -13.508 21.703 27.016 1 98.69 237 THR B C 1
ATOM 4249 O O . THR B 1 237 ? -14.242 21.953 27.969 1 98.69 237 THR B O 1
ATOM 4252 N N . THR B 1 238 ? -13.617 20.594 26.281 1 98.25 238 THR B N 1
ATOM 4253 C CA . THR B 1 238 ? -14.641 19.625 26.641 1 98.25 238 THR B CA 1
ATOM 4254 C C . THR B 1 238 ? -14.078 18.578 27.609 1 98.25 238 THR B C 1
ATOM 4256 O O . THR B 1 238 ? -14.828 17.781 28.172 1 98.25 238 THR B O 1
ATOM 4259 N N . GLY B 1 239 ? -12.867 18.531 27.781 1 97.94 239 GLY B N 1
ATOM 4260 C CA . GLY B 1 239 ? -12.164 17.594 28.641 1 97.94 239 GLY B CA 1
ATOM 4261 C C . GLY B 1 239 ? -10.664 17.797 28.656 1 97.94 239 GLY B C 1
ATOM 4262 O O . GLY B 1 239 ? -10.18 18.906 28.375 1 97.94 239 GLY B O 1
ATOM 4263 N N . PRO B 1 240 ? -9.914 16.844 29.078 1 98.5 240 PRO B N 1
ATOM 4264 C CA . PRO B 1 240 ? -8.453 16.953 29.078 1 98.5 240 PRO B CA 1
ATOM 4265 C C . PRO B 1 240 ? -7.859 16.922 27.672 1 98.5 240 PRO B C 1
ATOM 4267 O O . PRO B 1 240 ? -8.438 16.312 26.766 1 98.5 240 PRO B O 1
ATOM 4270 N N . THR B 1 241 ? -6.777 17.609 27.5 1 98.88 241 THR B N 1
ATOM 4271 C CA . THR B 1 241 ? -5.957 17.531 26.297 1 98.88 241 THR B CA 1
ATOM 4272 C C . THR B 1 241 ? -4.625 16.844 26.578 1 98.88 241 THR B C 1
ATOM 4274 O O . THR B 1 241 ? -3.938 17.203 27.547 1 98.88 241 THR B O 1
ATOM 4277 N N . ARG B 1 242 ? -4.277 15.82 25.75 1 98.81 242 ARG B N 1
ATOM 4278 C CA . ARG B 1 242 ? -2.947 15.234 25.828 1 98.81 242 ARG B CA 1
ATOM 4279 C C . ARG B 1 242 ? -1.92 16.109 25.109 1 98.81 242 ARG B C 1
ATOM 4281 O O . ARG B 1 242 ? -2.162 16.578 24 1 98.81 242 ARG B O 1
ATOM 4288 N N . VAL B 1 243 ? -0.768 16.375 25.828 1 98.94 243 VAL B N 1
ATOM 4289 C CA . VAL B 1 243 ? 0.247 17.266 25.297 1 98.94 243 VAL B CA 1
ATOM 4290 C C . VAL B 1 243 ? 1.612 16.594 25.328 1 98.94 243 VAL B C 1
ATOM 4292 O O . VAL B 1 243 ? 1.966 15.938 26.312 1 98.94 243 VAL B O 1
ATOM 4295 N N . ALA B 1 244 ? 2.277 16.609 24.281 1 98.94 244 ALA B N 1
ATOM 4296 C CA . ALA B 1 244 ? 3.721 16.391 24.25 1 98.94 244 ALA B CA 1
ATOM 4297 C C . ALA B 1 244 ? 4.473 17.703 24.016 1 98.94 244 ALA B C 1
ATOM 4299 O O . ALA B 1 244 ? 4.309 18.328 22.969 1 98.94 244 ALA B O 1
ATOM 4300 N N . GLU B 1 245 ? 5.254 18.062 24.969 1 98.94 245 GLU B N 1
ATOM 4301 C CA . GLU B 1 245 ? 6.082 19.266 24.859 1 98.94 245 GLU B CA 1
ATOM 4302 C C . GLU B 1 245 ? 7.52 18.922 24.484 1 98.94 245 GLU B C 1
ATOM 4304 O O . GLU B 1 245 ? 8.156 18.094 25.141 1 98.94 245 GLU B O 1
ATOM 4309 N N . TYR B 1 246 ? 7.926 19.453 23.406 1 98.88 246 TYR B N 1
ATOM 4310 C CA . TYR B 1 246 ? 9.352 19.406 23.078 1 98.88 246 TYR B CA 1
ATOM 4311 C C . TYR B 1 246 ? 10.031 20.719 23.469 1 98.88 246 TYR B C 1
ATOM 4313 O O . TYR B 1 246 ? 9.633 21.781 23 1 98.88 246 TYR B O 1
ATOM 4321 N N . LYS B 1 247 ? 11.047 20.594 24.219 1 98.25 247 LYS B N 1
ATOM 4322 C CA . LYS B 1 247 ? 11.859 21.734 24.656 1 98.25 247 LYS B CA 1
ATOM 4323 C C . LYS B 1 247 ? 13.25 21.281 25.094 1 98.25 247 LYS B C 1
ATOM 4325 O O . LYS B 1 247 ? 13.383 20.375 25.906 1 98.25 247 LYS B O 1
ATOM 4330 N N . GLY B 1 248 ? 14.234 21.922 24.547 1 93.69 248 GLY B N 1
ATOM 4331 C CA . GLY B 1 248 ? 15.594 21.641 24.969 1 93.69 248 GLY B CA 1
ATOM 4332 C C . GLY B 1 248 ? 16.031 20.219 24.688 1 93.69 248 GLY B C 1
ATOM 4333 O O . GLY B 1 248 ? 16.734 19.594 25.484 1 93.69 248 GLY B O 1
ATOM 4334 N N . GLY B 1 249 ? 15.461 19.625 23.734 1 96.25 249 GLY B N 1
ATOM 4335 C CA . GLY B 1 249 ? 15.875 18.281 23.328 1 96.25 249 GLY B CA 1
ATOM 4336 C C . GLY B 1 249 ? 15.094 17.188 24.016 1 96.25 249 GLY B C 1
ATOM 4337 O O . GLY B 1 249 ? 15.344 16 23.781 1 96.25 249 GLY B O 1
ATOM 4338 N N . GLU B 1 250 ? 14.133 17.594 24.812 1 97.94 250 GLU B N 1
ATOM 4339 C CA . GLU B 1 250 ? 13.375 16.609 25.578 1 97.94 250 GLU B CA 1
ATOM 4340 C C . GLU B 1 250 ? 11.883 16.688 25.25 1 97.94 250 GLU B C 1
ATOM 4342 O O . GLU B 1 250 ? 11.375 17.766 24.906 1 97.94 250 GLU B O 1
ATOM 4347 N N . VAL B 1 251 ? 11.25 15.523 25.391 1 98.81 251 VAL B N 1
ATOM 4348 C CA . VAL B 1 251 ? 9.805 15.461 25.234 1 98.81 251 VAL B CA 1
ATOM 4349 C C . VAL B 1 251 ? 9.164 15.164 26.594 1 98.81 251 VAL B C 1
ATOM 4351 O O . VAL B 1 251 ? 9.516 14.18 27.25 1 98.81 251 VAL B O 1
ATOM 4354 N N . ARG B 1 252 ? 8.289 16.016 26.969 1 98.75 252 ARG B N 1
ATOM 4355 C CA . ARG B 1 252 ? 7.523 15.82 28.188 1 98.75 252 ARG B CA 1
ATOM 4356 C C . ARG B 1 252 ? 6.039 15.641 27.891 1 98.75 252 ARG B C 1
ATOM 4358 O O . ARG B 1 252 ? 5.453 16.422 27.141 1 98.75 252 ARG B O 1
ATOM 4365 N N . LEU B 1 253 ? 5.484 14.562 28.484 1 98.81 253 LEU B N 1
ATOM 4366 C CA . LEU B 1 253 ? 4.066 14.281 28.297 1 98.81 253 LEU B CA 1
ATOM 4367 C C . LEU B 1 253 ? 3.258 14.734 29.5 1 98.81 253 LEU B C 1
ATOM 4369 O O . LEU B 1 253 ? 3.66 14.508 30.641 1 98.81 253 LEU B O 1
ATOM 4373 N N . PHE B 1 254 ? 2.184 15.43 29.281 1 98.62 254 PHE B N 1
ATOM 4374 C CA . PHE B 1 254 ? 1.269 15.828 30.344 1 98.62 254 PHE B CA 1
ATOM 4375 C C . PHE B 1 254 ? -0.123 16.094 29.797 1 98.62 254 PHE B C 1
ATOM 4377 O O . PHE B 1 254 ? -0.374 15.891 28.609 1 98.62 254 PHE B O 1
ATOM 4384 N N . SER B 1 255 ? -1.055 16.453 30.609 1 98.62 255 SER B N 1
ATOM 4385 C CA . SER B 1 255 ? -2.418 16.797 30.234 1 98.62 255 SER B CA 1
ATOM 4386 C C . SER B 1 255 ? -2.785 18.203 30.719 1 98.62 255 SER B C 1
ATOM 4388 O O . SER B 1 255 ? -2.225 18.688 31.688 1 98.62 255 SER B O 1
ATOM 4390 N N . VAL B 1 256 ? -3.654 18.812 30 1 98.38 256 VAL B N 1
ATOM 4391 C CA . VAL B 1 256 ? -4.184 20.125 30.328 1 98.38 256 VAL B CA 1
ATOM 4392 C C . VAL B 1 256 ? -5.711 20.062 30.406 1 98.38 256 VAL B C 1
ATOM 4394 O O . VAL B 1 256 ? -6.355 19.422 29.578 1 98.38 256 VAL B O 1
ATOM 4397 N N . THR B 1 257 ? -6.258 20.672 31.438 1 98.19 257 THR B N 1
ATOM 4398 C CA . THR B 1 257 ? -7.707 20.828 31.516 1 98.19 257 THR B CA 1
ATOM 4399 C C . THR B 1 257 ? -8.094 22.297 31.484 1 98.19 257 THR B C 1
ATOM 4401 O O . THR B 1 257 ? -7.309 23.156 31.891 1 98.19 257 THR B O 1
ATOM 4404 N N . PRO B 1 258 ? -9.281 22.594 30.953 1 97.88 258 PRO B N 1
ATOM 4405 C CA . PRO B 1 258 ? -9.711 24 30.922 1 97.88 258 PRO B CA 1
ATOM 4406 C C . PRO B 1 258 ? -9.758 24.641 32.312 1 97.88 258 PRO B C 1
ATOM 4408 O O . PRO B 1 258 ? -9.43 25.828 32.438 1 97.88 258 PRO B O 1
ATOM 4411 N N . GLU B 1 259 ? -10.055 23.844 33.281 1 97.5 259 GLU B N 1
ATOM 4412 C CA . GLU B 1 259 ? -10.211 24.359 34.625 1 97.5 259 GLU B CA 1
ATOM 4413 C C . GLU B 1 259 ? -8.883 24.859 35.188 1 97.5 259 GLU B C 1
ATOM 4415 O O . GLU B 1 259 ? -8.859 25.75 36.062 1 97.5 259 GLU B O 1
ATOM 4420 N N . GLU B 1 260 ? -7.859 24.344 34.688 1 96.44 260 GLU B N 1
ATOM 4421 C CA . GLU B 1 260 ? -6.531 24.734 35.156 1 96.44 260 GLU B CA 1
ATOM 4422 C C . GLU B 1 260 ? -6.254 26.203 34.844 1 96.44 260 GLU B C 1
ATOM 4424 O O . GLU B 1 260 ? -5.406 26.828 35.5 1 96.44 260 GLU B O 1
ATOM 4429 N N . VAL B 1 261 ? -6.977 26.734 33.875 1 97 261 VAL B N 1
ATOM 4430 C CA . VAL B 1 261 ? -6.73 28.125 33.531 1 97 261 VAL B CA 1
ATOM 4431 C C . VAL B 1 261 ? -7.992 28.953 33.781 1 97 261 VAL B C 1
ATOM 4433 O O . VAL B 1 261 ? -8.156 30.031 33.188 1 97 261 VAL B O 1
ATOM 4436 N N . GLY B 1 262 ? -8.945 28.391 34.5 1 96.75 262 GLY B N 1
ATOM 4437 C CA . GLY B 1 262 ? -10.125 29.125 34.906 1 96.75 262 GLY B CA 1
ATOM 4438 C C . GLY B 1 262 ? -11.234 29.109 33.875 1 96.75 262 GLY B C 1
ATOM 4439 O O . GLY B 1 262 ? -12.164 29.906 33.938 1 96.75 262 GLY B O 1
ATOM 4440 N N . LEU B 1 263 ? -11.133 28.234 32.938 1 97.81 263 LEU B N 1
ATOM 4441 C CA . LEU B 1 263 ? -12.156 28.125 31.891 1 97.81 263 LEU B CA 1
ATOM 4442 C C . LEU B 1 263 ? -13.172 27.047 32.25 1 97.81 263 LEU B C 1
ATOM 4444 O O . LEU B 1 263 ? -12.844 26.094 32.969 1 97.81 263 LEU B O 1
ATOM 4448 N N . LYS B 1 264 ? -14.305 27.203 31.766 1 95.62 264 LYS B N 1
ATOM 4449 C CA . LYS B 1 264 ? -15.367 26.219 32 1 95.62 264 LYS B CA 1
ATOM 4450 C C . LYS B 1 264 ? -15.375 25.156 30.906 1 95.62 264 LYS B C 1
ATOM 4452 O O . LYS B 1 264 ? -15 25.422 29.766 1 95.62 264 LYS B O 1
ATOM 4457 N N . ARG B 1 265 ? -15.828 24.016 31.312 1 97.06 265 ARG B N 1
ATOM 4458 C CA . ARG B 1 265 ? -15.992 22.969 30.312 1 97.06 265 ARG B CA 1
ATOM 4459 C C . ARG B 1 265 ? -17.156 23.266 29.391 1 97.06 265 ARG B C 1
ATOM 4461 O O . ARG B 1 265 ? -18.203 23.75 29.828 1 97.06 265 ARG B O 1
ATOM 4468 N N . ALA B 1 266 ? -16.953 23.016 28.203 1 97.88 266 ALA B N 1
ATOM 4469 C CA . ALA B 1 266 ? -18 23.156 27.188 1 97.88 266 ALA B CA 1
ATOM 4470 C C . ALA B 1 266 ? -18.547 21.797 26.766 1 97.88 266 ALA B C 1
ATOM 4472 O O . ALA B 1 266 ? -17.906 20.766 27.016 1 97.88 266 ALA B O 1
ATOM 4473 N N . ALA B 1 267 ? -19.797 21.734 26.234 1 96.94 267 ALA B N 1
ATOM 4474 C CA . ALA B 1 267 ? -20.281 20.578 25.5 1 96.94 267 ALA B CA 1
ATOM 4475 C C . ALA B 1 267 ? -19.766 20.578 24.062 1 96.94 267 ALA B C 1
ATOM 4477 O O . ALA B 1 267 ? -19.578 21.641 23.469 1 96.94 267 ALA B O 1
ATOM 4478 N N . PRO B 1 268 ? -19.547 19.453 23.547 1 96.44 268 PRO B N 1
ATOM 4479 C CA . PRO B 1 268 ? -19.094 19.391 22.156 1 96.44 268 PRO B CA 1
ATOM 4480 C C . PRO B 1 268 ? -19.969 20.219 21.203 1 96.44 268 PRO B C 1
ATOM 4482 O O . PRO B 1 268 ? -19.453 20.859 20.281 1 96.44 268 PRO B O 1
ATOM 4485 N N . ALA B 1 269 ? -21.234 20.25 21.453 1 96.44 269 ALA B N 1
ATOM 4486 C CA . ALA B 1 269 ? -22.188 20.953 20.609 1 96.44 269 ALA B CA 1
ATOM 4487 C C . ALA B 1 269 ? -21.922 22.453 20.625 1 96.44 269 ALA B C 1
ATOM 4489 O O . ALA B 1 269 ? -22.219 23.156 19.656 1 96.44 269 ALA B O 1
ATOM 4490 N N . ASP B 1 270 ? -21.328 22.984 21.688 1 97.38 270 ASP B N 1
ATOM 4491 C CA . ASP B 1 270 ? -21.047 24.406 21.844 1 97.38 270 ASP B CA 1
ATOM 4492 C C . ASP B 1 270 ? -19.922 24.844 20.906 1 97.38 270 ASP B C 1
ATOM 4494 O O . ASP B 1 270 ? -19.719 26.031 20.688 1 97.38 270 ASP B O 1
ATOM 4498 N N . LEU B 1 271 ? -19.203 23.875 20.422 1 97.19 271 LEU B N 1
ATOM 4499 C CA . LEU B 1 271 ? -18 24.188 19.641 1 97.19 271 LEU B CA 1
ATOM 4500 C C . LEU B 1 271 ? -18.25 23.906 18.156 1 97.19 271 LEU B C 1
ATOM 4502 O O . LEU B 1 271 ? -17.344 24.078 17.328 1 97.19 271 LEU B O 1
ATOM 4506 N N . LYS B 1 272 ? -19.453 23.422 17.828 1 96.31 272 LYS B N 1
ATOM 4507 C CA . LYS B 1 272 ? -19.781 23.078 16.438 1 96.31 272 LYS B CA 1
ATOM 4508 C C . LYS B 1 272 ? -19.844 24.328 15.562 1 96.31 272 LYS B C 1
ATOM 4510 O O . LYS B 1 272 ? -20.531 25.297 15.898 1 96.31 272 LYS B O 1
ATOM 4515 N N . GLY B 1 273 ? -19.109 24.328 14.555 1 95.75 273 GLY B N 1
ATOM 4516 C CA . GLY B 1 273 ? -19.141 25.422 13.594 1 95.75 273 GLY B CA 1
ATOM 4517 C C . GLY B 1 273 ? -20.125 25.188 12.461 1 95.75 273 GLY B C 1
ATOM 4518 O O . GLY B 1 273 ? -21.109 24.453 12.633 1 95.75 273 GLY B O 1
ATOM 4519 N N . GLY B 1 274 ? -19.938 25.922 11.438 1 95.06 274 GLY B N 1
ATOM 4520 C CA . GLY B 1 274 ? -20.734 25.844 10.227 1 95.06 274 GLY B CA 1
ATOM 4521 C C . GLY B 1 274 ? -19.953 26.188 8.969 1 95.06 274 GLY B C 1
ATOM 4522 O O . GLY B 1 274 ? -18.766 25.875 8.859 1 95.06 274 GLY B O 1
ATOM 4523 N N . ASP B 1 275 ? -20.656 26.703 8 1 95.31 275 ASP B N 1
ATOM 4524 C CA . ASP B 1 275 ? -19.953 27.125 6.797 1 95.31 275 ASP B CA 1
ATOM 4525 C C . ASP B 1 275 ? -19.062 28.344 7.07 1 95.31 275 ASP B C 1
ATOM 4527 O O . ASP B 1 275 ? -19.016 28.844 8.195 1 95.31 275 ASP B O 1
ATOM 4531 N N . SER B 1 276 ? -18.328 28.734 6.102 1 96.38 276 SER B N 1
ATOM 4532 C CA . SER B 1 276 ? -17.328 29.781 6.27 1 96.38 276 SER B CA 1
ATOM 4533 C C . SER B 1 276 ? -17.969 31.094 6.73 1 96.38 276 SER B C 1
ATOM 4535 O O . SER B 1 276 ? -17.375 31.828 7.523 1 96.38 276 SER B O 1
ATOM 4537 N N . ALA B 1 277 ? -19.125 31.375 6.234 1 97.56 277 ALA B N 1
ATOM 4538 C CA . ALA B 1 277 ? -19.797 32.625 6.637 1 97.56 277 ALA B CA 1
ATOM 4539 C C . ALA B 1 277 ? -20.188 32.562 8.117 1 97.56 277 ALA B C 1
ATOM 4541 O O . ALA B 1 277 ? -20 33.531 8.844 1 97.56 277 ALA B O 1
ATOM 4542 N N . THR B 1 278 ? -20.75 31.469 8.484 1 98 278 THR B N 1
ATOM 4543 C CA . THR B 1 278 ? -21.125 31.266 9.883 1 98 278 THR B CA 1
ATOM 4544 C C . THR B 1 278 ? -19.906 31.359 10.789 1 98 278 THR B C 1
ATOM 4546 O O . THR B 1 278 ? -19.953 32.031 11.82 1 98 278 THR B O 1
ATOM 4549 N N . ASN B 1 279 ? -18.875 30.688 10.43 1 98.19 279 ASN B N 1
ATOM 4550 C CA . ASN B 1 279 ? -17.656 30.703 11.227 1 98.19 279 ASN B CA 1
ATOM 4551 C C . ASN B 1 279 ? -17.031 32.094 11.273 1 98.19 279 ASN B C 1
ATOM 4553 O O . ASN B 1 279 ? -16.484 32.5 12.305 1 98.19 279 ASN B O 1
ATOM 4557 N N . ALA B 1 280 ? -17.078 32.812 10.141 1 98.56 280 ALA B N 1
ATOM 4558 C CA . ALA B 1 280 ? -16.547 34.156 10.086 1 98.56 280 ALA B CA 1
ATOM 4559 C C . ALA B 1 280 ? -17.297 35.094 11.039 1 98.56 280 ALA B C 1
ATOM 4561 O O . ALA B 1 280 ? -16.688 35.906 11.75 1 98.56 280 ALA B O 1
ATOM 4562 N N . ALA B 1 281 ? -18.578 34.969 11.023 1 98.56 281 ALA B N 1
ATOM 4563 C CA . ALA B 1 281 ? -19.406 35.781 11.914 1 98.56 281 ALA B CA 1
ATOM 4564 C C . ALA B 1 281 ? -19.094 35.5 13.375 1 98.56 281 ALA B C 1
ATOM 4566 O O . ALA B 1 281 ? -18.984 36.406 14.188 1 98.56 281 ALA B O 1
ATOM 4567 N N . ALA B 1 282 ? -18.984 34.219 13.648 1 98.56 282 ALA B N 1
ATOM 4568 C CA . ALA B 1 282 ? -18.656 33.812 15.016 1 98.56 282 ALA B CA 1
ATOM 4569 C C . ALA B 1 282 ? -17.297 34.344 15.43 1 98.56 282 ALA B C 1
ATOM 4571 O O . ALA B 1 282 ? -17.109 34.812 16.562 1 98.56 282 ALA B O 1
ATOM 4572 N N . MET B 1 283 ? -16.359 34.281 14.555 1 98.75 283 MET B N 1
ATOM 4573 C CA . MET B 1 283 ? -15.016 34.75 14.852 1 98.75 283 MET B CA 1
ATOM 4574 C C . MET B 1 283 ? -15 36.281 15.07 1 98.75 283 MET B C 1
ATOM 4576 O O . MET B 1 283 ? -14.336 36.75 15.984 1 98.75 283 MET B O 1
ATOM 4580 N N . LYS B 1 284 ? -15.688 36.969 14.219 1 98.56 284 LYS B N 1
ATOM 4581 C CA . LYS B 1 284 ? -15.789 38.438 14.398 1 98.56 284 LYS B CA 1
ATOM 4582 C C . LYS B 1 284 ? -16.375 38.781 15.766 1 98.56 284 LYS B C 1
ATOM 4584 O O . LYS B 1 284 ? -15.875 39.656 16.453 1 98.56 284 LYS B O 1
ATOM 4589 N N . ALA B 1 285 ? -17.406 38.062 16.094 1 98.62 285 ALA B N 1
ATOM 4590 C CA . ALA B 1 285 ? -18.062 38.312 17.375 1 98.62 285 ALA B CA 1
ATOM 4591 C C . ALA B 1 285 ? -17.094 38.062 18.531 1 98.62 285 ALA B C 1
ATOM 4593 O O . ALA B 1 285 ? -17.031 38.844 19.484 1 98.62 285 ALA B O 1
ATOM 4594 N N . LEU B 1 286 ? -16.406 37 18.438 1 98.19 286 LEU B N 1
ATOM 4595 C CA . LEU B 1 286 ? -15.43 36.625 19.438 1 98.19 286 LEU B CA 1
ATOM 4596 C C . LEU B 1 286 ? -14.359 37.688 19.578 1 98.19 286 LEU B C 1
ATOM 4598 O O . LEU B 1 286 ? -14.008 38.094 20.703 1 98.19 286 LEU B O 1
ATOM 4602 N N . LEU B 1 287 ? -13.812 38.156 18.438 1 98.5 287 LEU B N 1
ATOM 4603 C CA . LEU B 1 287 ? -12.727 39.125 18.438 1 98.5 287 LEU B CA 1
ATOM 4604 C C . LEU B 1 287 ? -13.211 40.469 18.953 1 98.5 287 LEU B C 1
ATOM 4606 O O . LEU B 1 287 ? -12.414 41.281 19.453 1 98.5 287 LEU B O 1
ATOM 4610 N N . LYS B 1 288 ? -14.492 40.656 18.875 1 97.88 288 LYS B N 1
ATOM 4611 C CA . LYS B 1 288 ? -15.086 41.875 19.391 1 97.88 288 LYS B CA 1
ATOM 4612 C C . LYS B 1 288 ? -15.406 41.75 20.875 1 97.88 288 LYS B C 1
ATOM 4614 O O . LYS B 1 288 ? -15.867 42.719 21.5 1 97.88 288 LYS B O 1
ATOM 4619 N N . GLY B 1 289 ? -15.203 40.562 21.422 1 98.06 289 GLY B N 1
ATOM 4620 C CA . GLY B 1 289 ? -15.297 40.438 22.859 1 98.06 289 GLY B CA 1
ATOM 4621 C C . GLY B 1 289 ? -16.438 39.562 23.328 1 98.06 289 GLY B C 1
ATOM 4622 O O . GLY B 1 289 ? -16.641 39.375 24.516 1 98.06 289 GLY B O 1
ATOM 4623 N N . GLU B 1 290 ? -17.172 39 22.391 1 98.19 290 GLU B N 1
ATOM 4624 C CA . GLU B 1 290 ? -18.281 38.125 22.766 1 98.19 290 GLU B CA 1
ATOM 4625 C C . GLU B 1 290 ? -17.797 36.969 23.641 1 98.19 290 GLU B C 1
ATOM 4627 O O . GLU B 1 290 ? -16.766 36.375 23.359 1 98.19 290 GLU B O 1
ATOM 4632 N N . GLN B 1 291 ? -18.5 36.719 24.781 1 97.88 291 GLN B N 1
ATOM 4633 C CA . GLN B 1 291 ? -18.188 35.594 25.688 1 97.88 291 GLN B CA 1
ATOM 4634 C C . GLN B 1 291 ? -18.797 34.312 25.188 1 97.88 291 GLN B C 1
ATOM 4636 O O . GLN B 1 291 ? -19.75 34.312 24.406 1 97.88 291 GLN B O 1
ATOM 4641 N N . GLY B 1 292 ? -18.219 33.125 25.625 1 97.69 292 GLY B N 1
ATOM 4642 C CA . GLY B 1 292 ? -18.797 31.859 25.281 1 97.69 292 GLY B CA 1
ATOM 4643 C C . GLY B 1 292 ? -17.781 30.766 25.031 1 97.69 292 GLY B C 1
ATOM 4644 O O . GLY B 1 292 ? -16.578 30.984 25.219 1 97.69 292 GLY B O 1
ATOM 4645 N N . ALA B 1 293 ? -18.312 29.609 24.641 1 98.44 293 ALA B N 1
ATOM 4646 C CA . ALA B 1 293 ? -17.5 28.406 24.484 1 98.44 293 ALA B CA 1
ATOM 4647 C C . ALA B 1 293 ? -16.438 28.594 23.406 1 98.44 293 ALA B C 1
ATOM 4649 O O . ALA B 1 293 ? -15.305 28.125 23.547 1 98.44 293 ALA B O 1
ATOM 4650 N N . TYR B 1 294 ? -16.828 29.234 22.312 1 98.44 294 TYR B N 1
ATOM 4651 C CA . TYR B 1 294 ? -15.867 29.469 21.234 1 98.44 294 TYR B CA 1
ATOM 4652 C C . TYR B 1 294 ? -14.711 30.344 21.703 1 98.44 294 TYR B C 1
ATOM 4654 O O . TYR B 1 294 ? -13.547 30.031 21.438 1 98.44 294 TYR B O 1
ATOM 4662 N N . ARG B 1 295 ? -15.008 31.422 22.375 1 98.69 295 ARG B N 1
ATOM 4663 C CA . ARG B 1 295 ? -13.977 32.281 22.938 1 98.69 295 ARG B CA 1
ATOM 4664 C C . ARG B 1 295 ? -13.062 31.5 23.875 1 98.69 295 ARG B C 1
ATOM 4666 O O . ARG B 1 295 ? -11.844 31.625 23.812 1 98.69 295 ARG B O 1
ATOM 4673 N N . ASP B 1 296 ? -13.703 30.703 24.734 1 98.81 296 ASP B N 1
ATOM 4674 C CA . ASP B 1 296 ? -12.953 29.969 25.75 1 98.81 296 ASP B CA 1
ATOM 4675 C C . ASP B 1 296 ? -11.914 29.047 25.109 1 98.81 296 ASP B C 1
ATOM 4677 O O . ASP B 1 296 ? -10.758 29.016 25.547 1 98.81 296 ASP B O 1
ATOM 4681 N N . ILE B 1 297 ? -12.305 28.297 24.109 1 98.81 297 ILE B N 1
ATOM 4682 C CA . ILE B 1 297 ? -11.375 27.344 23.5 1 98.81 297 ILE B CA 1
ATOM 4683 C C . ILE B 1 297 ? -10.297 28.109 22.719 1 98.81 297 ILE B C 1
ATOM 4685 O O . ILE B 1 297 ? -9.148 27.672 22.672 1 98.81 297 ILE B O 1
ATOM 4689 N N . VAL B 1 298 ? -10.641 29.234 22.094 1 98.88 298 VAL B N 1
ATOM 4690 C CA . VAL B 1 298 ? -9.648 30.062 21.406 1 98.88 298 VAL B CA 1
ATOM 4691 C C . VAL B 1 298 ? -8.633 30.594 22.422 1 98.88 298 VAL B C 1
ATOM 4693 O O . VAL B 1 298 ? -7.43 30.562 22.172 1 98.88 298 VAL B O 1
ATOM 4696 N N . VAL B 1 299 ? -9.133 31.016 23.562 1 98.94 299 VAL B N 1
ATOM 4697 C CA . VAL B 1 299 ? -8.266 31.531 24.625 1 98.94 299 VAL B CA 1
ATOM 4698 C C . VAL B 1 299 ? -7.297 30.438 25.062 1 98.94 299 VAL B C 1
ATOM 4700 O O . VAL B 1 299 ? -6.098 30.688 25.219 1 98.94 299 VAL B O 1
ATOM 4703 N N . LEU B 1 300 ? -7.785 29.25 25.234 1 98.94 300 LEU B N 1
ATOM 4704 C CA . LEU B 1 300 ? -6.957 28.141 25.688 1 98.94 300 LEU B CA 1
ATOM 4705 C C . LEU B 1 300 ? -5.855 27.828 24.672 1 98.94 300 LEU B C 1
ATOM 4707 O O . LEU B 1 300 ? -4.699 27.641 25.047 1 98.94 300 LEU B O 1
ATOM 4711 N N . ASN B 1 301 ? -6.16 27.75 23.438 1 98.88 301 ASN B N 1
ATOM 4712 C CA . ASN B 1 301 ? -5.176 27.469 22.406 1 98.88 301 ASN B CA 1
ATOM 4713 C C . ASN B 1 301 ? -4.199 28.625 22.219 1 98.88 301 ASN B C 1
ATOM 4715 O O . ASN B 1 301 ? -3.008 28.406 22 1 98.88 301 ASN B O 1
ATOM 4719 N N . ALA B 1 302 ? -4.699 29.875 22.297 1 98.94 302 ALA B N 1
ATOM 4720 C CA . ALA B 1 302 ? -3.809 31.031 22.266 1 98.94 302 ALA B CA 1
ATOM 4721 C C . ALA B 1 302 ? -2.832 31.016 23.438 1 98.94 302 ALA B C 1
ATOM 4723 O O . ALA B 1 302 ? -1.652 31.328 23.281 1 98.94 302 ALA B O 1
ATOM 4724 N N . ALA B 1 303 ? -3.359 30.609 24.594 1 98.94 303 ALA B N 1
ATOM 4725 C CA . ALA B 1 303 ? -2.521 30.531 25.797 1 98.94 303 ALA B CA 1
ATOM 4726 C C . ALA B 1 303 ? -1.354 29.562 25.578 1 98.94 303 ALA B C 1
ATOM 4728 O O . ALA B 1 303 ? -0.214 29.875 25.922 1 98.94 303 ALA B O 1
ATOM 4729 N N . ALA B 1 304 ? -1.646 28.453 25.016 1 98.88 304 ALA B N 1
ATOM 4730 C CA . ALA B 1 304 ? -0.603 27.469 24.719 1 98.88 304 ALA B CA 1
ATOM 4731 C C . ALA B 1 304 ? 0.446 28.047 23.781 1 98.88 304 ALA B C 1
ATOM 4733 O O . ALA B 1 304 ? 1.647 27.859 23.984 1 98.88 304 ALA B O 1
ATOM 4734 N N . ALA B 1 305 ? -0.004 28.734 22.75 1 98.94 305 ALA B N 1
ATOM 4735 C CA . ALA B 1 305 ? 0.912 29.344 21.781 1 98.94 305 ALA B CA 1
ATOM 4736 C C . ALA B 1 305 ? 1.792 30.406 22.453 1 98.94 305 ALA B C 1
ATOM 4738 O O . ALA B 1 305 ? 2.977 30.516 22.141 1 98.94 305 ALA B O 1
ATOM 4739 N N . LEU B 1 306 ? 1.233 31.156 23.375 1 98.94 306 LEU B N 1
ATOM 4740 C CA . LEU B 1 306 ? 1.997 32.156 24.078 1 98.94 306 LEU B CA 1
ATOM 4741 C C . LEU B 1 306 ? 3.061 31.531 24.969 1 98.94 306 LEU B C 1
ATOM 4743 O O . LEU B 1 306 ? 4.156 32.062 25.125 1 98.94 306 LEU B O 1
ATOM 4747 N N . VAL B 1 307 ? 2.721 30.406 25.578 1 98.81 307 VAL B N 1
ATOM 4748 C CA . VAL B 1 307 ? 3.701 29.656 26.359 1 98.81 307 VAL B CA 1
ATOM 4749 C C . VAL B 1 307 ? 4.824 29.172 25.453 1 98.81 307 VAL B C 1
ATOM 4751 O O . VAL B 1 307 ? 6.004 29.391 25.734 1 98.81 307 VAL B O 1
ATOM 4754 N N . VAL B 1 308 ? 4.508 28.609 24.328 1 98.75 308 VAL B N 1
ATOM 4755 C CA . VAL B 1 308 ? 5.465 28.047 23.391 1 98.75 308 VAL B CA 1
ATOM 4756 C C . VAL B 1 308 ? 6.344 29.172 22.828 1 98.75 308 VAL B C 1
ATOM 4758 O O . VAL B 1 308 ? 7.535 28.969 22.578 1 98.75 308 VAL B O 1
ATOM 4761 N N . ALA B 1 309 ? 5.766 30.328 22.641 1 98.69 309 ALA B N 1
ATOM 4762 C CA . ALA B 1 309 ? 6.465 31.484 22.094 1 98.69 309 ALA B CA 1
ATOM 4763 C C . ALA B 1 309 ? 7.449 32.062 23.109 1 98.69 309 ALA B C 1
ATOM 4765 O O . ALA B 1 309 ? 8.32 32.844 22.75 1 98.69 309 ALA B O 1
ATOM 4766 N N . GLY B 1 310 ? 7.273 31.703 24.375 1 98.38 310 GLY B N 1
ATOM 4767 C CA . GLY B 1 310 ? 8.102 32.25 25.438 1 98.38 310 GLY B CA 1
ATOM 4768 C C . GLY B 1 310 ? 7.629 33.625 25.922 1 98.38 310 GLY B C 1
ATOM 4769 O O . GLY B 1 310 ? 8.375 34.344 26.578 1 98.38 310 GLY B O 1
ATOM 4770 N N . LYS B 1 311 ? 6.469 33.969 25.516 1 98.44 311 LYS B N 1
ATOM 4771 C CA . LYS B 1 311 ? 5.898 35.25 25.922 1 98.44 311 LYS B CA 1
ATOM 4772 C C . LYS B 1 311 ? 5.457 35.219 27.391 1 98.44 311 LYS B C 1
ATOM 4774 O O . LYS B 1 311 ? 5.496 36.25 28.078 1 98.44 311 LYS B O 1
ATOM 4779 N N . VAL B 1 312 ? 4.973 34.062 27.844 1 98.5 312 VAL B N 1
ATOM 4780 C CA . VAL B 1 312 ? 4.555 33.844 29.219 1 98.5 312 VAL B CA 1
ATOM 4781 C C . VAL B 1 312 ? 5.121 32.5 29.719 1 98.5 312 VAL B C 1
ATOM 4783 O O . VAL B 1 312 ? 5.539 31.672 28.922 1 98.5 312 VAL B O 1
ATOM 4786 N N . ASP B 1 313 ? 5.035 32.281 31.016 1 97.62 313 ASP B N 1
ATOM 4787 C CA . ASP B 1 313 ? 5.629 31.078 31.594 1 97.62 313 ASP B CA 1
ATOM 4788 C C . ASP B 1 313 ? 4.566 30.016 31.875 1 97.62 313 ASP B C 1
ATOM 4790 O O . ASP B 1 313 ? 4.859 28.812 31.875 1 97.62 313 ASP B O 1
ATOM 4794 N N . THR B 1 314 ? 3.369 30.484 32.125 1 98.06 314 THR B N 1
ATOM 4795 C CA . THR B 1 314 ? 2.332 29.531 32.5 1 98.06 314 THR B CA 1
ATOM 4796 C C . THR B 1 314 ? 1.115 29.656 31.578 1 98.06 314 THR B C 1
ATOM 4798 O O . THR B 1 314 ? 0.866 30.719 31.016 1 98.06 314 THR B O 1
ATOM 4801 N N . LEU B 1 315 ? 0.433 28.547 31.484 1 98.62 315 LEU B N 1
ATOM 4802 C CA . LEU B 1 315 ? -0.791 28.531 30.688 1 98.62 315 LEU B CA 1
ATOM 4803 C C . LEU B 1 315 ? -1.803 29.531 31.219 1 98.62 315 LEU B C 1
ATOM 4805 O O . LEU B 1 315 ? -2.533 30.172 30.453 1 98.62 315 LEU B O 1
ATOM 4809 N N . GLY B 1 316 ? -1.85 29.656 32.531 1 98.44 316 GLY B N 1
ATOM 4810 C CA . GLY B 1 316 ? -2.723 30.641 33.156 1 98.44 316 GLY B CA 1
ATOM 4811 C C . GLY B 1 316 ? -2.418 32.062 32.75 1 98.44 316 GLY B C 1
ATOM 4812 O O . GLY B 1 316 ? -3.33 32.844 32.438 1 98.44 316 GLY B O 1
ATOM 4813 N N . ASP B 1 317 ? -1.15 32.5 32.781 1 98.62 317 ASP B N 1
ATOM 4814 C CA . ASP B 1 317 ? -0.743 33.812 32.312 1 98.62 317 ASP B CA 1
ATOM 4815 C C . ASP B 1 317 ? -1.093 34.031 30.844 1 98.62 317 ASP B C 1
ATOM 4817 O O . ASP B 1 317 ? -1.479 35.125 30.453 1 98.62 317 ASP B O 1
ATOM 4821 N N . GLY B 1 318 ? -0.947 33 30.062 1 98.81 318 GLY B N 1
ATOM 4822 C CA . GLY B 1 318 ? -1.306 33.094 28.656 1 98.81 318 GLY B CA 1
ATOM 4823 C C . GLY B 1 318 ? -2.785 33.312 28.438 1 98.81 318 GLY B C 1
ATOM 4824 O O . GLY B 1 318 ? -3.164 34.125 27.594 1 98.81 318 GLY B O 1
ATOM 4825 N N . ALA B 1 319 ? -3.578 32.562 29.219 1 98.81 319 ALA B N 1
ATOM 4826 C CA . ALA B 1 319 ? -5.023 32.75 29.109 1 98.81 319 ALA B CA 1
ATOM 4827 C C . ALA B 1 319 ? -5.43 34.188 29.453 1 98.81 319 ALA B C 1
ATOM 4829 O O . ALA B 1 319 ? -6.25 34.781 28.766 1 98.81 319 ALA B O 1
ATOM 4830 N N . ARG B 1 320 ? -4.855 34.719 30.453 1 98.62 320 ARG B N 1
ATOM 4831 C CA . ARG B 1 320 ? -5.152 36.094 30.859 1 98.62 320 ARG B CA 1
ATOM 4832 C C . ARG B 1 320 ? -4.742 37.094 29.766 1 98.62 320 ARG B C 1
ATOM 4834 O O . ARG B 1 320 ? -5.492 38 29.453 1 98.62 320 ARG B O 1
ATOM 4841 N N . ALA B 1 321 ? -3.576 36.906 29.266 1 98.81 321 ALA B N 1
ATOM 4842 C CA . ALA B 1 321 ? -3.1 37.781 28.203 1 98.81 321 ALA B CA 1
ATOM 4843 C C . ALA B 1 321 ? -4.02 37.719 26.984 1 98.81 321 ALA B C 1
ATOM 4845 O O . ALA B 1 321 ? -4.336 38.75 26.375 1 98.81 321 ALA B O 1
ATOM 4846 N N . ALA B 1 322 ? -4.418 36.531 26.641 1 98.94 322 ALA B N 1
ATOM 4847 C CA . ALA B 1 322 ? -5.316 36.344 25.5 1 98.94 322 ALA B CA 1
ATOM 4848 C C . ALA B 1 322 ? -6.652 37.031 25.719 1 98.94 322 ALA B C 1
ATOM 4850 O O . ALA B 1 322 ? -7.156 37.719 24.828 1 98.94 322 ALA B O 1
ATOM 4851 N N . GLU B 1 323 ? -7.195 36.844 26.906 1 98.75 323 GLU B N 1
ATOM 4852 C CA . GLU B 1 323 ? -8.461 37.469 27.25 1 98.75 323 GLU B CA 1
ATOM 4853 C C . GLU B 1 323 ? -8.359 39 27.172 1 98.75 323 GLU B C 1
ATOM 4855 O O . GLU B 1 323 ? -9.242 39.656 26.625 1 98.75 323 GLU B O 1
ATOM 4860 N N . GLN B 1 324 ? -7.309 39.531 27.656 1 98.75 324 GLN B N 1
ATOM 4861 C CA . GLN B 1 324 ? -7.098 40.969 27.625 1 98.75 324 GLN B CA 1
ATOM 4862 C C . GLN B 1 324 ? -6.984 41.5 26.188 1 98.75 324 GLN B C 1
ATOM 4864 O O . GLN B 1 324 ? -7.535 42.531 25.859 1 98.75 324 GLN B O 1
ATOM 4869 N N . ALA B 1 325 ? -6.258 40.781 25.359 1 98.81 325 ALA B N 1
ATOM 4870 C CA . ALA B 1 325 ? -6.086 41.188 23.969 1 98.81 325 ALA B CA 1
ATOM 4871 C C . ALA B 1 325 ? -7.43 41.25 23.25 1 98.81 325 ALA B C 1
ATOM 4873 O O . ALA B 1 325 ? -7.641 42.125 22.391 1 98.81 325 ALA B O 1
ATOM 4874 N N . ILE B 1 326 ? -8.32 40.281 23.578 1 98.81 326 ILE B N 1
ATOM 4875 C CA . ILE B 1 326 ? -9.656 40.281 22.984 1 98.81 326 ILE B CA 1
ATOM 4876 C C . ILE B 1 326 ? -10.469 41.438 23.547 1 98.81 326 ILE B C 1
ATOM 4878 O O . ILE B 1 326 ? -11.055 42.219 22.781 1 98.81 326 ILE B O 1
ATOM 4882 N N . ASP B 1 327 ? -10.453 41.625 24.844 1 98.62 327 ASP B N 1
ATOM 4883 C CA . ASP B 1 327 ? -11.305 42.594 25.531 1 98.62 327 ASP B CA 1
ATOM 4884 C C . ASP B 1 327 ? -10.906 44 25.172 1 98.62 327 ASP B C 1
ATOM 4886 O O . ASP B 1 327 ? -11.75 44.906 25.141 1 98.62 327 ASP B O 1
ATOM 4890 N N . ARG B 1 328 ? -9.664 44.219 24.844 1 98.5 328 ARG B N 1
ATOM 4891 C CA . ARG B 1 328 ? -9.164 45.562 24.516 1 98.5 328 ARG B CA 1
ATOM 4892 C C . ARG B 1 328 ? -9.312 45.844 23.031 1 98.5 328 ARG B C 1
ATOM 4894 O O . ARG B 1 328 ? -8.922 46.938 22.562 1 98.5 328 ARG B O 1
ATOM 4901 N N . GLY B 1 329 ? -9.766 44.906 22.297 1 98.56 329 GLY B N 1
ATOM 4902 C CA . GLY B 1 329 ? -10.008 45.094 20.875 1 98.56 329 GLY B CA 1
ATOM 4903 C C . GLY B 1 329 ? -8.75 44.938 20.031 1 98.56 329 GLY B C 1
ATOM 4904 O O . GLY B 1 329 ? -8.766 45.219 18.828 1 98.56 329 GLY B O 1
ATOM 4905 N N . GLU B 1 330 ? -7.738 44.531 20.641 1 98.81 330 GLU B N 1
ATOM 4906 C CA . GLU B 1 330 ? -6.453 44.438 19.953 1 98.81 330 GLU B CA 1
ATOM 4907 C C . GLU B 1 330 ? -6.461 43.281 18.922 1 98.81 330 GLU B C 1
ATOM 4909 O O . GLU B 1 330 ? -5.867 43.406 17.859 1 98.81 330 GLU B O 1
ATOM 4914 N N . ALA B 1 331 ? -7.086 42.188 19.266 1 98.81 331 ALA B N 1
ATOM 4915 C CA . ALA B 1 331 ? -7.168 41.062 18.344 1 98.81 331 ALA B CA 1
ATOM 4916 C C . ALA B 1 331 ? -7.996 41.438 17.109 1 98.81 331 ALA B C 1
ATOM 4918 O O . ALA B 1 331 ? -7.629 41.062 15.992 1 98.81 331 ALA B O 1
ATOM 4919 N N . GLU B 1 332 ? -9.109 42.094 17.328 1 98.75 332 GLU B N 1
ATOM 4920 C CA . GLU B 1 332 ? -9.922 42.562 16.219 1 98.75 332 GLU B CA 1
ATOM 4921 C C . GLU B 1 332 ? -9.133 43.5 15.312 1 98.75 332 GLU B C 1
ATOM 4923 O O . GLU B 1 332 ? -9.258 43.469 14.086 1 98.75 332 GLU B O 1
ATOM 4928 N N . ALA B 1 333 ? -8.352 44.344 15.875 1 98.81 333 ALA B N 1
ATOM 4929 C CA . ALA B 1 333 ? -7.539 45.281 15.125 1 98.81 333 ALA B CA 1
ATOM 4930 C C . ALA B 1 333 ? -6.547 44.562 14.211 1 98.81 333 ALA B C 1
ATOM 4932 O O . ALA B 1 333 ? -6.289 45.031 13.094 1 98.81 333 ALA B O 1
ATOM 4933 N N . VAL B 1 334 ? -5.949 43.531 14.703 1 98.88 334 VAL B N 1
ATOM 4934 C CA . VAL B 1 334 ? -5.023 42.719 13.914 1 98.88 334 VAL B CA 1
ATOM 4935 C C . VAL B 1 334 ? -5.723 42.219 12.656 1 98.88 334 VAL B C 1
ATOM 4937 O O . VAL B 1 334 ? -5.168 42.281 11.555 1 98.88 334 VAL B O 1
ATOM 4940 N N . LEU B 1 335 ? -6.953 41.656 12.812 1 98.88 335 LEU B N 1
ATOM 4941 C CA . LEU B 1 335 ? -7.715 41.188 11.672 1 98.88 335 LEU B CA 1
ATOM 4942 C C . LEU B 1 335 ? -7.973 42.312 10.672 1 98.88 335 LEU B C 1
ATOM 4944 O O . LEU B 1 335 ? -7.758 42.125 9.469 1 98.88 335 LEU B O 1
ATOM 4948 N N . HIS B 1 336 ? -8.367 43.438 11.148 1 98.75 336 HIS B N 1
ATOM 4949 C CA . HIS B 1 336 ? -8.672 44.562 10.273 1 98.75 336 HIS B CA 1
ATOM 4950 C C . HIS B 1 336 ? -7.441 45.031 9.508 1 98.75 336 HIS B C 1
ATOM 4952 O O . HIS B 1 336 ? -7.523 45.344 8.312 1 98.75 336 HIS B O 1
ATOM 4958 N N . ARG B 1 337 ? -6.34 45.062 10.172 1 98.81 337 ARG B N 1
ATOM 4959 C CA . ARG B 1 337 ? -5.102 45.469 9.5 1 98.81 337 ARG B CA 1
ATOM 4960 C C . ARG B 1 337 ? -4.703 44.438 8.445 1 98.81 337 ARG B C 1
ATOM 4962 O O . ARG B 1 337 ? -4.219 44.781 7.371 1 98.81 337 ARG B O 1
ATOM 4969 N N . MET B 1 338 ? -4.891 43.188 8.781 1 98.75 338 MET B N 1
ATOM 4970 C CA . MET B 1 338 ? -4.586 42.125 7.809 1 98.75 338 MET B CA 1
ATOM 4971 C C . MET B 1 338 ? -5.434 42.312 6.555 1 98.75 338 MET B C 1
ATOM 4973 O O . MET B 1 338 ? -4.926 42.188 5.438 1 98.75 338 MET B O 1
ATOM 4977 N N . ILE B 1 339 ? -6.762 42.531 6.738 1 98.69 339 ILE B N 1
ATOM 4978 C CA . ILE B 1 339 ? -7.676 42.75 5.621 1 98.69 339 ILE B CA 1
ATOM 4979 C C . ILE B 1 339 ? -7.207 43.938 4.789 1 98.69 339 ILE B C 1
ATOM 4981 O O . ILE B 1 339 ? -7.117 43.844 3.564 1 98.69 339 ILE B O 1
ATOM 4985 N N . ALA B 1 340 ? -6.832 44.938 5.477 1 98.56 340 ALA B N 1
ATOM 4986 C CA . ALA B 1 340 ? -6.406 46.156 4.793 1 98.56 340 ALA B CA 1
ATOM 4987 C C . ALA B 1 340 ? -5.129 45.906 3.994 1 98.56 340 ALA B C 1
ATOM 4989 O O . ALA B 1 340 ? -5.031 46.312 2.83 1 98.56 340 ALA B O 1
ATOM 4990 N N . ILE B 1 341 ? -4.133 45.312 4.57 1 98.56 341 ILE B N 1
ATOM 4991 C CA . ILE B 1 341 ? -2.836 45.094 3.936 1 98.56 341 ILE B CA 1
ATOM 4992 C C . ILE B 1 341 ? -2.986 44.156 2.744 1 98.56 341 ILE B C 1
ATOM 4994 O O . ILE B 1 341 ? -2.504 44.438 1.647 1 98.56 341 ILE B O 1
ATOM 4998 N N . THR B 1 342 ? -3.693 43.031 2.908 1 98.25 342 THR B N 1
ATOM 4999 C CA . THR B 1 342 ? -3.738 41.969 1.895 1 98.25 342 THR B CA 1
ATOM 5000 C C . THR B 1 342 ? -4.582 42.406 0.702 1 98.25 342 THR B C 1
ATOM 5002 O O . THR B 1 342 ? -4.527 41.812 -0.364 1 98.25 342 THR B O 1
ATOM 5005 N N . ASN B 1 343 ? -5.449 43.469 0.834 1 97.94 343 ASN B N 1
ATOM 5006 C CA . ASN B 1 343 ? -6.316 43.906 -0.249 1 97.94 343 ASN B CA 1
ATOM 5007 C C . ASN B 1 343 ? -5.73 45.125 -0.953 1 97.94 343 ASN B C 1
ATOM 5009 O O . ASN B 1 343 ? -6.355 45.688 -1.854 1 97.94 343 ASN B O 1
ATOM 5013 N N . ARG B 1 344 ? -4.578 45.531 -0.595 1 96.19 344 ARG B N 1
ATOM 5014 C CA . ARG B 1 344 ? -3.949 46.656 -1.282 1 96.19 344 ARG B CA 1
ATOM 5015 C C . ARG B 1 344 ? -3.617 46.281 -2.727 1 96.19 344 ARG B C 1
ATOM 5017 O O . ARG B 1 344 ? -3.24 45.156 -3.018 1 96.19 344 ARG B O 1
ATOM 5024 N N . THR B 1 345 ? -3.98 47.188 -3.748 1 82.69 345 THR B N 1
ATOM 5025 C CA . THR B 1 345 ? -3.686 47 -5.164 1 82.69 345 THR B CA 1
ATOM 5026 C C . THR B 1 345 ? -2.211 47.281 -5.449 1 82.69 345 THR B C 1
ATOM 5028 O O . THR B 1 345 ? -1.635 48.219 -4.91 1 82.69 345 THR B O 1
ATOM 5031 N N . SER B 1 346 ? -1.416 46.312 -5.922 1 57.06 346 SER B N 1
ATOM 5032 C CA . SER B 1 346 ? -0.077 46.625 -6.41 1 57.06 346 SER B CA 1
ATOM 5033 C C . SER B 1 346 ? -0.112 47.781 -7.426 1 57.06 346 SER B C 1
ATOM 5035 O O . SER B 1 346 ? -1.101 47.938 -8.141 1 57.06 346 SER B O 1
#

Sequence (692 aa):
MSTAPVTLALMKEILGRVAVGASLSETQAEEVFEIIMSGDATPAQIGGLLLGLRVRGETVEEITGAARIMRAKALKIEAPPGSVDIVGTGGDEAGTFNISTAASFVVAACGVPVAKHGNRAVSSKSGASDVLTALGVNIDADFALVHETLWENKVGFLMAPRHHNAMRHVAGPRGELGTRTIFNLLGPLSNPAGTTRQVVGVFAERWVEPLARVLGRLGAEHAWVVHGTDGLDELTTTGPTRVAEYKGGEVRLFSVTPEEVGLKRAAPADLKGGDSATNAAAMKALLKGEQGAYRDIVVLNAAAALVVAGKVDTLGDGARAAEQAIDRGEAEAVLHRMIAITNRTSMSTAPVTLALMKEILGRVAVGASLSETQAEEVFEIIMSGDATPAQIGGLLLGLRVRGETVEEITGAARIMRAKALKIEAPPGSVDIVGTGGDEAGTFNISTAASFVVAACGVPVAKHGNRAVSSKSGASDVLTALGVNIDADFALVHETLWENKVGFLMAPRHHNAMRHVAGPRGELGTRTIFNLLGPLSNPAGTTRQVVGVFAERWVEPLARVLGRLGAEHAWVVHGTDGLDELTTTGPTRVAEYKGGEVRLFSVTPEEVGLKRAAPADLKGGDSATNAAAMKALLKGEQGAYRDIVVLNAAAALVVAGKVDTLGDGARAAEQAIDRGEAEAVLHRMIAITNRTS

Organism: Paramagnetospirillum magneticum (strain ATCC 700264 / AMB-1) (NCBI:txid342108)

pLDDT: mean 96.34, std 7.56, range [28.19, 98.94]

Nearest PDB structures (foldseek):
  4hkm-assembly2_B  TM=9.679E-01  e=6.238E-32  Xanthomonas campestris pv. campestris str. ATCC 33913
  1zyk-assembly2_C  TM=9.695E-01  e=1.290E-29  Saccharolobus solfataricus
  3gbr-assembly1_B  TM=9.696E-01  e=9.757E-28  Saccharolobus solfataricus
  2gvq-assembly2_B  TM=9.688E-01  e=9.757E-28  Saccharolobus solfataricus
  1gxb-assembly2_B-3  TM=9.656E-01  e=3.300E-26  Saccharolobus solfataricus